Protein AF-A0A7A6QWT7-F1 (afdb_monomer)

Nearest PDB structures (foldseek):
  3dkp-assembly1_A  TM=5.572E-01  e=3.566E-04  Homo sapiens
  3ice-assembly1_D  TM=3.962E-01  e=1.237E-02  Escherichia coli K-12
  1pjr-assembly1_A  TM=5.687E-01  e=1.396E-01  Geobacillus stearothermophilus
  6xav-assembly1_A  TM=4.242E-01  e=5.422E-02  Escherichia coli K-12
  1uaa-assembly1_B  TM=4.280E-01  e=6.102E-02  unclassified

Radius of gyration: 28.28 Å; Cα contacts (8 Å, |Δi|>4): 697; chains: 1; bounding box: 60×72×90 Å

pLDDT: mean 86.58, std 13.21, range [36.94, 98.69]

Foldseek 3Di:
DDDFPDFDDDVNQRAETEHEDAPVPCVPTNLVVSLCCQQPVCCVPPVVNQPNHNWYWGYNLFDIWIDHNPDDPLRTFFQFALQQPDPDGAGGNRSVVNCCNRCVPPVNVVCQSQQFWAFFQDDPDGDIGGDHNQLSNQLVLLLVLLLQQFPPRHVLQSAEEQEAVQLCVLSSVLSNLLCLCPDPSLVAFAEEEEEADPVVLVVSLVRNCRGCVSSVHNQRDEADALVSLLVVQPPDDHHHYYGYYLVRLFPDLDASDADSSYEYEYEALPPQQQQQDWDFDQDPVPRDTDTTGHSLNSVCSHHVRHRYYYYHNDDDVSSCVRNNYHSHYDHPVNCVVRSSDPDDDDDDDDDPPDDDVVVVVVLVVVLVVVVVVPDDPVVSVVVCVVVPPCPDDD

Sequence (394 aa):
TRIPDGILYINGLPLVVFEFKSAVREQEASIGDAWKQLCKRYRRDIPQLFIYNALCIISDGVNNRMGNLFAPYEYFYSWRKVTGNENREQDGIPSLHSMIQGLFHPVRLLDVIKNFICFPDKAKHEVKICCRYPQYYAARKLYYSIKQARKPFGSGKGGTYFGATGCGKSYTMQFLTRLLMKSVEFASPTIVLITDRTDLDDQLSAQMCNAKNYIGDDTIVPVTSREDLRNQLAGRNSGGVFLTTIHKFTEDTELLSERNNIICISDEAHRSQVNLDQKVIVDKESGKVRKTYGFAKYLHDSLPNATYVGFTGTPIDATLDVFGEVIDSYTMTESVQDEITVRIVYEGRAAKVILDSSKLEEVEKYYEECANAGTNEWQIDESKKATATMNAVL

Mean predicted aligned error: 9.88 Å

InterPro domains:
  IPR007409 Restriction endonuclease, type I, HsdR, N-terminal [PF04313] (2-72)
  IPR014001 Helicase superfamily 1/2, ATP-binding domain [PS51192] (150-333)
  IPR014001 Helicase superfamily 1/2, ATP-binding domain [SM00487] (127-343)
  IPR027417 P-loop containing nucleoside triphosphate hydrolase [G3DSA:3.40.50.300] (130-330)
  IPR027417 P-loop containing nucleoside triphosphate hydrolase [SSF52540] (86-362)
  IPR040980 SWI2/SNF2 ATPase [PF18766] (135-366)
  IPR051268 Type I restriction enzyme R subunit [PTHR30195] (2-391)

Solvent-accessible surface area (backbone atoms only — not comparable to full-atom values): 21437 Å² total; per-residue (Å²): 138,88,79,78,76,40,71,47,65,58,97,84,39,47,30,31,42,34,32,73,40,50,67,91,39,48,96,82,38,36,58,67,52,30,45,46,40,56,51,47,48,40,48,70,76,46,45,79,62,53,76,62,44,64,38,32,38,28,27,29,61,41,58,47,30,42,34,37,70,67,47,59,76,88,62,42,38,60,37,40,49,56,84,67,77,70,94,63,80,38,63,44,52,52,18,41,54,16,26,50,59,14,56,59,29,69,73,49,36,55,42,41,64,71,59,35,53,41,52,55,73,72,66,99,59,82,60,67,47,68,66,53,58,67,41,52,44,38,26,53,47,38,53,53,38,34,65,59,12,32,37,91,85,26,86,18,36,17,19,20,38,36,39,26,83,81,74,48,64,70,57,26,51,50,41,31,48,23,55,44,43,68,28,77,93,47,62,24,31,23,35,39,41,34,22,75,44,72,73,58,38,53,53,51,41,54,53,53,54,31,26,29,77,61,41,63,49,87,51,45,45,74,47,90,40,50,66,49,47,35,59,68,46,52,94,54,91,56,42,43,37,38,32,37,51,51,75,51,47,73,83,60,56,64,75,53,44,77,55,42,58,30,38,39,39,30,45,56,40,59,60,84,41,54,49,71,61,72,44,73,48,68,41,85,86,77,72,47,75,44,79,42,66,8,47,52,52,28,51,43,53,16,31,68,27,26,23,25,30,26,30,18,69,57,84,45,71,59,34,34,74,62,11,22,60,78,69,36,77,43,48,61,68,56,34,38,75,64,64,66,40,83,84,83,81,86,80,85,78,80,79,81,86,71,82,59,64,69,60,50,52,53,54,52,50,52,52,51,53,42,44,76,73,67,51,54,71,68,62,54,50,50,50,51,56,68,66,66,56,86,82,70,90,128

Secondary structure (DSSP, 8-state):
----SEEEEETTEEEEEEEE--GGGTTTS-HHHHHHIIIIIIHHH-GGGGSS--EEEEE-SSSEEEE-TTS-GGG-B----SSS--SS---SHHHHHHHHHTTTSHHHHHHHHHHSEE--SS-SS---EE--HHHHHHHHHHHHHHHHH-TTTS-SEEEEEEE-TTS-HHHHHHHHHHHHHT-GGGTS-EEEEEES-HHHHHHHHHHHHTTHHHHT-S-EEE--SHHHHHHHHTT--S--EEEEEGGGGSS--------SSEEEEESSTTSSTT--S-EEEE-TTT--EEEE--HHHHHHHHSTT-EEEEEESS--HHHHHHH-SEEEEE-HHHHHHTTSSPPP------------HHHHHHHHHHHHHHHHTT--HHHHHHHHHHHSS-----

Organism: Escherichia coli (NCBI:txid562)

Structure (mmCIF, N/CA/C/O backbone):
data_AF-A0A7A6QWT7-F1
#
_entry.id   AF-A0A7A6QWT7-F1
#
loop_
_atom_site.group_PDB
_atom_site.id
_atom_site.type_symbol
_atom_site.label_atom_id
_atom_site.label_alt_id
_atom_site.label_comp_id
_atom_site.label_asym_id
_atom_site.label_entity_id
_atom_site.label_seq_id
_atom_site.pdbx_PDB_ins_code
_atom_site.Cartn_x
_atom_site.Cartn_y
_atom_site.Cartn_z
_atom_site.occupancy
_atom_site.B_iso_or_equiv
_atom_site.auth_seq_id
_atom_site.auth_comp_id
_atom_site.auth_asym_id
_atom_site.auth_atom_id
_atom_site.pdbx_PDB_model_num
ATOM 1 N N . THR A 1 1 ? 14.688 1.911 -37.224 1.00 75.56 1 THR A N 1
ATOM 2 C CA . THR A 1 1 ? 13.931 1.018 -36.319 1.00 75.56 1 THR A CA 1
ATOM 3 C C . THR A 1 1 ? 14.384 1.251 -34.889 1.00 75.56 1 THR A C 1
ATOM 5 O O . THR A 1 1 ? 15.570 1.485 -34.697 1.00 75.56 1 THR A O 1
ATOM 8 N N . ARG A 1 2 ? 13.472 1.274 -33.906 1.00 89.25 2 ARG A N 1
ATOM 9 C CA . ARG A 1 2 ? 13.824 1.315 -32.471 1.00 89.25 2 ARG A CA 1
ATOM 10 C C . ARG A 1 2 ? 13.907 -0.110 -31.938 1.00 89.25 2 ARG A C 1
ATOM 12 O O . ARG A 1 2 ? 13.064 -0.922 -32.300 1.00 89.25 2 ARG A O 1
ATOM 19 N N . ILE A 1 3 ? 14.901 -0.390 -31.105 1.00 91.44 3 ILE A N 1
ATOM 20 C CA . ILE A 1 3 ? 15.143 -1.714 -30.530 1.00 91.44 3 ILE A CA 1
ATOM 21 C C . ILE A 1 3 ? 15.322 -1.505 -29.021 1.00 91.44 3 ILE A C 1
ATOM 23 O O . ILE A 1 3 ? 16.268 -0.814 -28.651 1.00 91.44 3 ILE A O 1
ATOM 27 N N . PRO A 1 4 ? 14.401 -1.997 -28.175 1.00 94.06 4 PRO A N 1
ATOM 28 C CA . PRO A 1 4 ? 14.586 -2.015 -26.725 1.00 94.06 4 PRO A CA 1
ATOM 29 C C . PRO A 1 4 ? 15.715 -2.964 -26.322 1.00 94.06 4 PRO A C 1
ATOM 31 O O . PRO A 1 4 ? 15.916 -3.984 -26.982 1.00 94.06 4 PRO A O 1
ATOM 34 N N . ASP A 1 5 ? 16.392 -2.674 -25.212 1.00 95.62 5 ASP A N 1
ATOM 35 C CA . ASP A 1 5 ? 17.542 -3.473 -24.775 1.00 95.62 5 ASP A CA 1
ATOM 36 C C . ASP A 1 5 ? 17.140 -4.843 -24.204 1.00 95.62 5 ASP A C 1
ATOM 38 O O . ASP A 1 5 ? 17.846 -5.833 -24.387 1.00 95.62 5 ASP A O 1
ATOM 42 N N . GLY A 1 6 ? 15.992 -4.924 -23.524 1.00 97.00 6 GLY A N 1
ATOM 43 C CA . GLY A 1 6 ? 15.475 -6.180 -22.987 1.00 97.00 6 GLY A CA 1
ATOM 44 C C . GLY A 1 6 ? 13.957 -6.190 -22.864 1.00 97.00 6 GLY A C 1
ATOM 45 O O . GLY A 1 6 ? 13.333 -5.174 -22.560 1.00 97.00 6 GLY A O 1
ATOM 46 N N . ILE A 1 7 ? 13.346 -7.353 -23.089 1.00 97.94 7 ILE A N 1
ATOM 47 C CA . ILE A 1 7 ? 11.902 -7.557 -22.932 1.00 97.94 7 ILE A CA 1
ATOM 48 C C . ILE A 1 7 ? 11.675 -8.893 -22.230 1.00 97.94 7 ILE A C 1
ATOM 50 O O . ILE A 1 7 ? 12.158 -9.929 -22.686 1.00 97.94 7 ILE A O 1
ATOM 54 N N . LEU A 1 8 ? 10.913 -8.878 -21.137 1.00 97.94 8 LEU A N 1
ATOM 55 C CA . LEU A 1 8 ? 10.443 -10.092 -20.479 1.00 97.94 8 LEU A CA 1
ATOM 56 C C . LEU A 1 8 ? 9.030 -10.419 -20.951 1.00 97.94 8 LEU A C 1
ATOM 58 O O . LEU A 1 8 ? 8.083 -9.663 -20.708 1.00 97.94 8 LEU A O 1
ATOM 62 N N . TYR A 1 9 ? 8.906 -11.583 -21.582 1.00 97.81 9 TYR A N 1
ATOM 63 C CA . TYR A 1 9 ? 7.631 -12.137 -22.004 1.00 97.81 9 TYR A CA 1
ATOM 64 C C . TYR A 1 9 ? 7.081 -13.091 -20.949 1.00 97.81 9 TYR A C 1
ATOM 66 O O . TYR A 1 9 ? 7.779 -13.992 -20.490 1.00 97.81 9 TYR A O 1
ATOM 74 N N . ILE A 1 10 ? 5.806 -12.927 -20.606 1.00 97.38 10 ILE A N 1
ATOM 75 C CA . ILE A 1 10 ? 5.066 -13.870 -19.763 1.00 97.38 10 ILE A CA 1
ATOM 76 C C . ILE A 1 10 ? 3.870 -14.339 -20.582 1.00 97.38 10 ILE A C 1
ATOM 78 O O . ILE A 1 10 ? 3.029 -13.532 -20.972 1.00 97.38 10 ILE A O 1
ATOM 82 N N . ASN A 1 11 ? 3.828 -15.637 -20.894 1.00 95.94 11 ASN A N 1
ATOM 83 C CA . ASN A 1 11 ? 2.820 -16.245 -21.773 1.00 95.94 11 ASN A CA 1
ATOM 84 C C . ASN A 1 11 ? 2.679 -15.523 -23.131 1.00 95.94 11 ASN A C 1
ATOM 86 O O . ASN A 1 11 ? 1.576 -15.341 -23.636 1.00 95.94 11 ASN A O 1
ATOM 90 N N . GLY A 1 12 ? 3.799 -15.068 -23.703 1.00 95.94 12 GLY A N 1
ATOM 91 C CA . GLY A 1 12 ? 3.829 -14.357 -24.988 1.00 95.94 12 GLY A CA 1
ATOM 92 C C . GLY A 1 12 ? 3.489 -12.863 -24.922 1.00 95.94 12 GLY A C 1
ATOM 93 O O . GLY A 1 12 ? 3.606 -12.179 -25.935 1.00 95.94 12 GLY A O 1
ATOM 94 N N . LEU A 1 13 ? 3.136 -12.320 -23.750 1.00 97.31 13 LEU A N 1
ATOM 95 C CA . LEU A 1 13 ? 2.865 -10.890 -23.569 1.00 97.31 13 LEU A CA 1
ATOM 96 C C . LEU A 1 13 ? 4.133 -10.136 -23.124 1.00 97.31 13 LEU A C 1
ATOM 98 O O . LEU A 1 13 ? 4.769 -10.581 -22.165 1.00 97.31 13 LEU A O 1
ATOM 102 N N . PRO A 1 14 ? 4.500 -8.998 -23.750 1.00 97.31 14 PRO A N 1
ATOM 103 C CA . PRO A 1 14 ? 5.669 -8.198 -23.369 1.00 97.31 14 PRO A CA 1
ATOM 104 C C . PRO A 1 14 ? 5.384 -7.370 -22.103 1.00 97.31 14 PRO A C 1
ATOM 106 O O . PRO A 1 14 ? 5.091 -6.175 -22.163 1.00 97.31 14 PRO A O 1
ATOM 109 N N . LEU A 1 15 ? 5.419 -8.013 -20.933 1.00 98.00 15 LEU A N 1
ATOM 110 C CA . LEU A 1 15 ? 4.983 -7.387 -19.680 1.00 98.00 15 LEU A CA 1
ATOM 111 C C . LEU A 1 15 ? 6.040 -6.469 -19.059 1.00 98.00 15 LEU A C 1
ATOM 113 O O . LEU A 1 15 ? 5.669 -5.512 -18.379 1.00 98.00 15 LEU A O 1
ATOM 117 N N . VAL A 1 16 ? 7.333 -6.708 -19.285 1.00 98.31 16 VAL A N 1
ATOM 118 C CA . VAL A 1 16 ? 8.395 -5.845 -18.740 1.00 98.31 16 VAL A CA 1
ATOM 119 C C . VAL A 1 16 ? 9.362 -5.442 -19.837 1.00 98.31 16 VAL A C 1
ATOM 121 O O . VAL A 1 16 ? 9.834 -6.294 -20.585 1.00 98.31 16 VAL A O 1
ATOM 124 N N . VAL A 1 17 ? 9.657 -4.146 -19.920 1.00 98.19 17 VAL A N 1
ATOM 125 C CA . VAL A 1 17 ? 10.637 -3.594 -20.863 1.00 98.19 17 VAL A CA 1
ATOM 126 C C . VAL A 1 17 ? 11.784 -2.981 -20.069 1.00 98.19 17 VAL A C 1
ATOM 128 O O . VAL A 1 17 ? 11.557 -2.220 -19.126 1.00 98.19 17 VAL A O 1
ATOM 131 N N . PHE A 1 18 ? 13.003 -3.336 -20.457 1.00 97.75 18 PHE A N 1
ATOM 132 C CA . PHE A 1 18 ? 14.247 -2.886 -19.855 1.00 97.75 18 PHE A CA 1
ATOM 133 C C . PHE A 1 18 ? 14.954 -1.926 -20.801 1.00 97.75 18 PHE A C 1
ATOM 135 O O . PHE A 1 18 ? 15.010 -2.159 -22.010 1.00 97.75 18 PHE A O 1
ATOM 142 N N . GLU A 1 19 ? 15.526 -0.880 -20.226 1.00 97.06 19 GLU A N 1
ATOM 143 C CA . GLU A 1 19 ? 16.457 0.004 -20.909 1.00 97.06 19 GLU A CA 1
ATOM 144 C C . GLU A 1 19 ? 17.711 0.150 -20.053 1.00 97.06 19 GLU A C 1
ATOM 146 O O . GLU A 1 19 ? 17.645 0.543 -18.882 1.00 97.06 19 GLU A O 1
ATOM 151 N N . PHE A 1 20 ? 18.851 -0.174 -20.655 1.00 94.88 20 PHE A N 1
ATOM 152 C CA . PHE A 1 20 ? 20.139 -0.225 -19.996 1.00 94.88 20 PHE A CA 1
ATOM 153 C C . PHE A 1 20 ? 21.033 0.937 -20.422 1.00 94.88 20 PHE A C 1
ATOM 155 O O . PHE A 1 20 ? 20.981 1.454 -21.545 1.00 94.88 20 PHE A O 1
ATOM 162 N N . LYS A 1 21 ? 21.874 1.380 -19.494 1.00 93.81 21 LYS A N 1
ATOM 163 C CA . LYS A 1 21 ? 22.899 2.397 -19.715 1.00 93.81 21 LYS A CA 1
ATOM 164 C C . LYS A 1 21 ? 24.232 1.913 -19.166 1.00 93.81 21 LYS A C 1
ATOM 166 O O . LYS A 1 21 ? 24.338 0.875 -18.525 1.00 93.81 21 LYS A O 1
ATOM 171 N N . SER A 1 22 ? 25.280 2.646 -19.504 1.00 87.38 22 SER A N 1
ATOM 172 C CA . SER A 1 22 ? 26.647 2.301 -19.138 1.00 87.38 22 SER A CA 1
ATOM 173 C C . SER A 1 22 ? 27.029 3.031 -17.854 1.00 87.38 22 SER A C 1
ATOM 175 O O . SER A 1 22 ? 27.167 4.250 -17.904 1.00 87.38 22 SER A O 1
ATOM 177 N N . ALA A 1 23 ? 27.314 2.308 -16.764 1.00 79.56 23 ALA A N 1
ATOM 178 C CA . ALA A 1 23 ? 27.786 2.898 -15.500 1.00 79.56 23 ALA A CA 1
ATOM 179 C C . ALA A 1 23 ? 29.011 3.823 -15.659 1.00 79.56 23 ALA A C 1
ATOM 181 O O . ALA A 1 23 ? 29.167 4.782 -14.917 1.00 79.56 23 ALA A O 1
ATOM 182 N N . VAL A 1 24 ? 29.882 3.564 -16.642 1.00 80.06 24 VAL A N 1
ATOM 183 C CA . VAL A 1 24 ? 31.104 4.361 -16.882 1.00 80.06 24 VAL A CA 1
ATOM 184 C C . VAL A 1 24 ? 30.896 5.610 -17.751 1.00 80.06 24 VAL A C 1
ATOM 186 O O . VAL A 1 24 ? 31.834 6.375 -17.943 1.00 80.06 24 VAL A O 1
ATOM 189 N N . ARG A 1 25 ? 29.693 5.827 -18.300 1.00 74.94 25 ARG A N 1
ATOM 190 C CA . ARG A 1 25 ? 29.376 6.956 -19.202 1.00 74.94 25 ARG A CA 1
ATOM 191 C C . ARG A 1 25 ? 28.183 7.767 -18.697 1.00 74.94 25 ARG A C 1
ATOM 193 O O . ARG A 1 25 ? 27.345 8.202 -19.479 1.00 74.94 25 ARG A O 1
ATOM 200 N N . GLU A 1 26 ? 28.096 7.963 -17.386 1.00 67.25 26 GLU A N 1
ATOM 201 C CA . GLU A 1 26 ? 26.952 8.623 -16.742 1.00 67.25 26 GLU A CA 1
ATOM 202 C C . GLU A 1 26 ? 26.695 10.044 -17.278 1.00 67.25 26 GLU A C 1
ATOM 204 O O . GLU A 1 26 ? 25.545 10.423 -17.489 1.00 67.25 26 GLU A O 1
ATOM 209 N N . GLN A 1 27 ? 27.756 10.797 -17.593 1.00 64.69 27 GLN A N 1
ATOM 210 C CA . GLN A 1 27 ? 27.655 12.149 -18.164 1.00 64.69 27 GLN A CA 1
ATOM 211 C C . GLN A 1 27 ? 27.054 12.174 -19.582 1.00 64.69 27 GLN A C 1
ATOM 213 O O . GLN A 1 27 ? 26.518 13.197 -20.002 1.00 64.69 27 GLN A O 1
ATOM 218 N N . GLU A 1 28 ? 27.126 11.062 -20.316 1.00 68.75 28 GLU A N 1
ATOM 219 C CA . GLU A 1 28 ? 26.642 10.944 -21.698 1.00 68.75 28 GLU A CA 1
ATOM 220 C C . GLU A 1 28 ? 25.314 10.174 -21.796 1.00 68.75 28 GLU A C 1
ATOM 222 O O . GLU A 1 28 ? 24.561 10.343 -22.757 1.00 68.75 28 GLU A O 1
ATOM 227 N N . ALA A 1 29 ? 25.038 9.289 -20.833 1.00 75.19 29 ALA A N 1
ATOM 228 C CA . ALA A 1 29 ? 23.947 8.324 -20.883 1.00 75.19 29 ALA A CA 1
ATOM 229 C C . ALA A 1 29 ? 23.458 7.968 -19.470 1.00 75.19 29 ALA A C 1
ATOM 231 O O . ALA A 1 29 ? 23.763 6.900 -18.940 1.00 75.19 29 ALA A O 1
ATOM 232 N N . SER A 1 30 ? 22.667 8.857 -18.872 1.00 87.44 30 SER A N 1
ATOM 233 C CA . SER A 1 30 ? 22.122 8.673 -17.523 1.00 87.44 30 SER A CA 1
ATOM 234 C C . SER A 1 30 ? 20.913 7.724 -17.499 1.00 87.44 30 SER A C 1
ATOM 236 O O . SER A 1 30 ? 20.221 7.532 -18.507 1.00 87.44 30 SER A O 1
ATOM 238 N N . ILE A 1 31 ? 20.557 7.200 -16.321 1.00 90.81 31 ILE A N 1
ATOM 239 C CA . ILE A 1 31 ? 19.273 6.498 -16.116 1.00 90.81 31 ILE A CA 1
ATOM 240 C C . ILE A 1 31 ? 18.050 7.385 -16.435 1.00 90.81 31 ILE A C 1
ATOM 242 O O . ILE A 1 31 ? 17.007 6.884 -16.858 1.00 90.81 31 ILE A O 1
ATOM 246 N N . GLY A 1 32 ? 18.179 8.713 -16.337 1.00 92.94 32 GLY A N 1
ATOM 247 C CA . GLY A 1 32 ? 17.156 9.654 -16.797 1.00 92.94 32 GLY A CA 1
ATOM 248 C C . GLY A 1 32 ? 16.968 9.623 -18.318 1.00 92.94 32 GLY A C 1
ATOM 249 O O . GLY A 1 32 ? 15.848 9.761 -18.817 1.00 92.94 32 GLY A O 1
ATOM 250 N N . ASP A 1 33 ? 18.032 9.376 -19.082 1.00 93.69 33 ASP A N 1
ATOM 251 C CA . ASP A 1 33 ? 17.942 9.201 -20.533 1.00 93.69 33 ASP A CA 1
ATOM 252 C C . ASP A 1 33 ? 17.316 7.859 -20.912 1.00 93.69 33 ASP A C 1
ATOM 254 O O . ASP A 1 33 ? 16.552 7.810 -21.883 1.00 93.69 33 ASP A O 1
ATOM 258 N N . ALA A 1 34 ? 17.544 6.815 -20.106 1.00 95.62 34 ALA A N 1
ATOM 259 C CA . ALA A 1 34 ? 16.823 5.546 -20.213 1.00 95.62 34 ALA A CA 1
ATOM 260 C C . ALA A 1 34 ? 15.309 5.746 -20.021 1.00 95.62 34 ALA A C 1
ATOM 262 O O . ALA A 1 34 ? 14.505 5.296 -20.840 1.00 95.62 34 ALA A O 1
ATOM 263 N N . TRP A 1 35 ? 14.905 6.526 -19.012 1.00 97.31 35 TRP A N 1
ATOM 264 C CA . TRP A 1 35 ? 13.498 6.887 -18.814 1.00 97.31 35 TRP A CA 1
ATOM 265 C C . TRP A 1 35 ? 12.929 7.669 -20.006 1.00 97.31 35 TRP A C 1
ATOM 267 O O . TRP A 1 35 ? 11.848 7.345 -20.501 1.00 97.31 35 TRP A O 1
ATOM 277 N N . LYS A 1 36 ? 13.665 8.653 -20.549 1.00 96.75 36 LYS A N 1
ATOM 278 C CA . LYS A 1 36 ? 13.244 9.370 -21.771 1.00 96.75 36 LYS A CA 1
ATOM 279 C C . LYS A 1 36 ? 13.117 8.419 -22.971 1.00 96.75 36 LYS A C 1
ATOM 281 O O . LYS A 1 36 ? 12.278 8.659 -23.842 1.00 96.75 36 LYS A O 1
ATOM 286 N N . GLN A 1 37 ? 13.940 7.371 -23.066 1.00 95.56 37 GLN A N 1
ATOM 287 C CA . GLN A 1 37 ? 13.797 6.344 -24.105 1.00 95.56 37 GLN A CA 1
ATOM 288 C C . GLN A 1 37 ? 12.500 5.576 -23.946 1.00 95.56 37 GLN A C 1
ATOM 290 O O . GLN A 1 37 ? 11.687 5.622 -24.864 1.00 95.56 37 GLN A O 1
ATOM 295 N N . LEU A 1 38 ? 12.271 4.964 -22.786 1.00 96.25 38 LEU A N 1
ATOM 296 C CA . LEU A 1 38 ? 11.073 4.169 -22.528 1.00 96.25 38 LEU A CA 1
ATOM 297 C C . LEU A 1 38 ? 9.795 5.016 -22.631 1.00 96.25 38 LEU A C 1
ATOM 299 O O . LEU A 1 38 ? 8.941 4.775 -23.485 1.00 96.25 38 LEU A O 1
ATOM 303 N N . CYS A 1 39 ? 9.689 6.051 -21.798 1.00 95.81 39 CYS A N 1
ATOM 304 C CA . CYS A 1 39 ? 8.430 6.748 -21.534 1.00 95.81 39 CYS A CA 1
ATOM 305 C C . CYS A 1 39 ? 8.083 7.834 -22.560 1.00 95.81 39 CYS A C 1
ATOM 307 O O . CYS A 1 39 ? 6.933 8.268 -22.622 1.00 95.81 39 CYS A O 1
ATOM 309 N N . LYS A 1 40 ? 9.046 8.264 -23.393 1.00 95.19 40 LYS A N 1
ATOM 310 C CA . LYS A 1 40 ? 8.805 9.247 -24.468 1.00 95.19 40 LYS A CA 1
ATOM 311 C C . LYS A 1 40 ? 9.076 8.677 -25.857 1.00 95.19 40 LYS A C 1
ATOM 313 O O . LYS A 1 40 ? 8.178 8.666 -26.694 1.00 95.19 40 LYS A O 1
ATOM 318 N N . ARG A 1 41 ? 10.302 8.215 -26.131 1.00 96.12 41 ARG A N 1
ATOM 319 C CA . ARG A 1 41 ? 10.709 7.828 -27.497 1.00 96.12 41 ARG A CA 1
ATOM 320 C C . ARG A 1 41 ? 10.061 6.525 -27.951 1.00 96.12 41 ARG A C 1
ATOM 322 O O . ARG A 1 41 ? 9.425 6.515 -28.995 1.00 96.12 41 ARG A O 1
ATOM 329 N N . TYR A 1 42 ? 10.183 5.446 -27.185 1.00 96.69 42 TYR A N 1
ATOM 330 C CA . TYR A 1 42 ? 9.607 4.149 -27.544 1.00 96.69 42 TYR A CA 1
ATOM 331 C C . TYR A 1 42 ? 8.091 4.179 -27.474 1.00 96.69 42 TYR A C 1
ATOM 333 O O . TYR A 1 42 ? 7.438 3.655 -28.367 1.00 96.69 42 TYR A O 1
ATOM 341 N N . ARG A 1 43 ? 7.528 4.869 -26.481 1.00 94.75 43 ARG A N 1
ATOM 342 C CA . ARG A 1 43 ? 6.089 5.118 -26.431 1.00 94.75 43 ARG A CA 1
ATOM 343 C C . ARG A 1 43 ? 5.546 5.735 -27.727 1.00 94.75 43 ARG A C 1
ATOM 345 O O . ARG A 1 43 ? 4.489 5.327 -28.190 1.00 94.75 43 ARG A O 1
ATOM 352 N N . ARG A 1 44 ? 6.264 6.702 -28.307 1.00 95.50 44 ARG A N 1
ATOM 353 C CA . ARG A 1 44 ? 5.895 7.355 -29.573 1.00 95.50 44 ARG A CA 1
ATOM 354 C C . ARG A 1 44 ? 6.189 6.480 -30.795 1.00 95.50 44 ARG A C 1
ATOM 356 O O . ARG A 1 44 ? 5.366 6.403 -31.697 1.00 95.50 44 ARG A O 1
ATOM 363 N N . ASP A 1 45 ? 7.367 5.862 -30.836 1.00 96.56 45 ASP A N 1
ATOM 364 C CA . ASP A 1 45 ? 7.904 5.218 -32.041 1.00 96.56 45 ASP A CA 1
ATOM 365 C C . ASP A 1 45 ? 7.455 3.745 -32.188 1.00 96.56 45 ASP A C 1
ATOM 367 O O . ASP A 1 45 ? 7.379 3.243 -33.305 1.00 96.56 45 ASP A O 1
ATOM 371 N N . ILE A 1 46 ? 7.174 3.045 -31.081 1.00 96.06 46 ILE A N 1
ATOM 372 C CA . ILE A 1 46 ? 6.753 1.629 -31.023 1.00 96.06 46 ILE A CA 1
ATOM 373 C C . ILE A 1 46 ? 5.623 1.395 -29.986 1.00 96.06 46 ILE A C 1
ATOM 375 O O . ILE A 1 46 ? 5.745 0.532 -29.114 1.00 96.06 46 ILE A O 1
ATOM 379 N N . PRO A 1 47 ? 4.487 2.120 -30.063 1.00 95.19 47 PRO A N 1
ATOM 380 C CA . PRO A 1 47 ? 3.421 2.070 -29.051 1.00 95.19 47 PRO A CA 1
ATOM 381 C C . PRO A 1 47 ? 2.823 0.672 -28.832 1.00 95.19 47 PRO A C 1
ATOM 383 O O . PRO A 1 47 ? 2.408 0.351 -27.721 1.00 95.19 47 PRO A O 1
ATOM 386 N N . GLN A 1 48 ? 2.815 -0.183 -29.862 1.00 95.12 48 GLN A N 1
ATOM 387 C CA . GLN A 1 48 ? 2.276 -1.547 -29.781 1.00 95.12 48 GLN A CA 1
ATOM 388 C C . GLN A 1 48 ? 2.987 -2.416 -28.733 1.00 95.12 48 GLN A C 1
ATOM 390 O O . GLN A 1 48 ? 2.350 -3.276 -28.128 1.00 95.12 48 GLN A O 1
ATOM 395 N N . LEU A 1 49 ? 4.273 -2.156 -28.462 1.00 95.88 49 LEU A N 1
ATOM 396 C CA . LEU A 1 49 ? 5.028 -2.854 -27.418 1.00 95.88 49 LEU A CA 1
ATOM 397 C C . LEU A 1 49 ? 4.405 -2.654 -26.028 1.00 95.88 49 LEU A C 1
ATOM 399 O O . LEU A 1 49 ? 4.516 -3.518 -25.162 1.00 95.88 49 LEU A O 1
ATOM 403 N N . PHE A 1 50 ? 3.738 -1.521 -25.811 1.00 96.44 50 PHE A N 1
ATOM 404 C CA . PHE A 1 50 ? 3.302 -1.096 -24.490 1.00 96.44 50 PHE A CA 1
ATOM 405 C C . PHE A 1 50 ? 1.836 -1.387 -24.166 1.00 96.44 50 PHE A C 1
ATOM 407 O O . PHE A 1 50 ? 1.404 -1.084 -23.055 1.00 96.44 50 PHE A O 1
ATOM 414 N N . ILE A 1 51 ? 1.089 -2.021 -25.076 1.00 94.94 51 ILE A N 1
ATOM 415 C CA . ILE A 1 51 ? -0.327 -2.369 -24.861 1.00 94.94 51 ILE A CA 1
ATOM 416 C C . ILE A 1 51 ? -0.496 -3.230 -23.600 1.00 94.94 51 ILE A C 1
ATOM 418 O O . ILE A 1 51 ? -1.368 -2.963 -22.779 1.00 94.94 51 ILE A O 1
ATOM 422 N N . TYR A 1 52 ? 0.378 -4.223 -23.418 1.00 95.81 52 TYR A N 1
ATOM 423 C CA . TYR A 1 52 ? 0.358 -5.131 -22.264 1.00 95.81 52 TYR A CA 1
ATOM 424 C C . TYR A 1 52 ? 1.417 -4.800 -21.212 1.00 95.81 52 TYR A C 1
ATOM 426 O O . TYR A 1 52 ? 1.555 -5.527 -20.232 1.00 95.81 52 TYR A O 1
ATOM 434 N N . ASN A 1 53 ? 2.191 -3.729 -21.399 1.00 97.56 53 ASN A N 1
ATOM 435 C CA . ASN A 1 53 ? 3.308 -3.434 -20.514 1.00 97.56 53 ASN A CA 1
ATOM 436 C C . ASN A 1 53 ? 2.818 -3.213 -19.076 1.00 97.56 53 ASN A C 1
ATOM 438 O O . ASN A 1 53 ? 1.992 -2.339 -18.802 1.00 97.56 53 ASN A O 1
ATOM 442 N N . ALA A 1 54 ? 3.369 -3.985 -18.151 1.00 97.81 54 ALA A N 1
ATOM 443 C CA . ALA A 1 54 ? 3.139 -3.848 -16.727 1.00 97.81 54 ALA A CA 1
ATOM 444 C C . ALA A 1 54 ? 4.168 -2.895 -16.107 1.00 97.81 54 ALA A C 1
ATOM 446 O O . ALA A 1 54 ? 3.786 -1.923 -15.455 1.00 97.81 54 ALA A O 1
ATOM 447 N N . LEU A 1 55 ? 5.458 -3.154 -16.348 1.00 98.12 55 LEU A N 1
ATOM 448 C CA . LEU A 1 55 ? 6.571 -2.482 -15.676 1.00 98.12 55 LEU A CA 1
ATOM 449 C C . LEU A 1 55 ? 7.640 -2.010 -16.667 1.00 98.12 55 LEU A C 1
ATOM 451 O O . LEU A 1 55 ? 7.892 -2.638 -17.698 1.00 98.12 55 LEU A O 1
ATOM 455 N N . CYS A 1 56 ? 8.303 -0.917 -16.313 1.00 98.19 56 CYS A N 1
ATOM 456 C CA . CYS A 1 56 ? 9.469 -0.386 -17.009 1.00 98.19 56 CYS A CA 1
ATOM 457 C C . CYS A 1 56 ? 10.659 -0.408 -16.052 1.00 98.19 56 CYS A C 1
ATOM 459 O O . CYS A 1 56 ? 10.546 0.103 -14.935 1.00 98.19 56 CYS A O 1
ATOM 461 N N . ILE A 1 57 ? 11.788 -0.963 -16.493 1.00 97.81 57 ILE A N 1
ATOM 462 C CA . ILE A 1 57 ? 13.030 -1.005 -15.716 1.00 97.81 57 ILE A CA 1
ATOM 463 C C . ILE A 1 57 ? 14.079 -0.143 -16.401 1.00 97.81 57 ILE A C 1
ATOM 465 O O . ILE A 1 57 ? 14.340 -0.304 -17.593 1.00 97.81 57 ILE A O 1
ATOM 469 N N . ILE A 1 58 ? 14.693 0.748 -15.630 1.00 97.06 58 ILE A N 1
ATOM 470 C CA . ILE A 1 58 ? 15.860 1.524 -16.044 1.00 97.06 58 ILE A CA 1
ATOM 471 C C . ILE A 1 58 ? 17.041 1.121 -15.171 1.00 97.06 58 ILE A C 1
ATOM 473 O O . ILE A 1 58 ? 16.910 1.018 -13.948 1.00 97.06 58 ILE A O 1
ATOM 477 N N . SER A 1 59 ? 18.182 0.853 -15.797 1.00 95.12 59 SER A N 1
ATOM 478 C CA . SER A 1 59 ? 19.367 0.403 -15.072 1.00 95.12 59 SER A CA 1
ATOM 479 C C . SER A 1 59 ? 20.654 0.815 -15.773 1.00 95.12 59 SER A C 1
ATOM 481 O O . SER A 1 59 ? 20.741 0.764 -16.995 1.00 95.12 59 SER A O 1
ATOM 483 N N . ASP A 1 60 ? 21.669 1.201 -15.007 1.00 92.62 60 ASP A N 1
ATOM 484 C CA . ASP A 1 60 ? 23.058 1.304 -15.478 1.00 92.62 60 ASP A CA 1
ATOM 485 C C . ASP A 1 60 ? 23.979 0.240 -14.843 1.00 92.62 60 ASP A C 1
ATOM 487 O O . ASP A 1 60 ? 25.191 0.250 -15.049 1.00 92.62 60 ASP A O 1
ATOM 491 N N . GLY A 1 61 ? 23.396 -0.686 -14.073 1.00 88.25 61 GLY A N 1
ATOM 492 C CA . GLY A 1 61 ? 24.073 -1.679 -13.237 1.00 88.25 61 GLY A CA 1
ATOM 493 C C . GLY A 1 61 ? 24.202 -1.265 -11.766 1.00 88.25 61 GLY A C 1
ATOM 494 O O . GLY A 1 61 ? 24.051 -2.109 -10.882 1.00 88.25 61 GLY A O 1
ATOM 495 N N . VAL A 1 62 ? 24.406 0.022 -11.481 1.00 88.06 62 VAL A N 1
ATOM 496 C CA . VAL A 1 62 ? 24.553 0.564 -10.118 1.00 88.06 62 VAL A CA 1
ATOM 497 C C . VAL A 1 62 ? 23.228 1.145 -9.630 1.00 88.06 62 VAL A C 1
ATOM 499 O O . VAL A 1 62 ? 22.756 0.809 -8.547 1.00 88.06 62 VAL A O 1
ATOM 502 N N . ASN A 1 63 ? 22.588 1.961 -10.456 1.00 89.94 63 ASN A N 1
ATOM 503 C CA . ASN A 1 63 ? 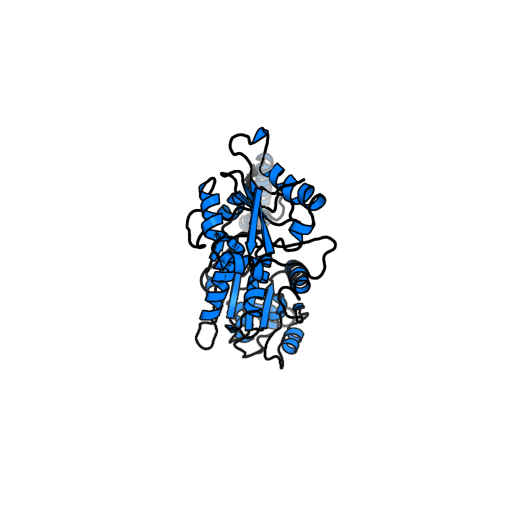21.302 2.578 -10.209 1.00 89.94 63 ASN A CA 1
ATOM 504 C C . ASN A 1 63 ? 20.220 1.783 -10.936 1.00 89.94 63 ASN A C 1
ATOM 506 O O . ASN A 1 63 ? 20.198 1.726 -12.164 1.00 89.94 63 ASN A O 1
ATOM 510 N N . ASN A 1 64 ? 19.309 1.167 -10.183 1.00 92.94 64 ASN A N 1
ATOM 511 C CA . ASN A 1 64 ? 18.317 0.240 -10.723 1.00 92.94 64 ASN A CA 1
ATOM 512 C C . ASN A 1 64 ? 16.932 0.651 -10.244 1.00 92.94 64 ASN A C 1
ATOM 514 O O . ASN A 1 64 ? 16.605 0.460 -9.074 1.00 92.94 64 ASN A O 1
ATOM 518 N N . ARG A 1 65 ? 16.105 1.200 -11.138 1.00 95.06 65 ARG A N 1
ATOM 519 C CA . ARG A 1 65 ? 14.778 1.708 -10.775 1.00 95.06 65 ARG A CA 1
ATOM 520 C C . ARG A 1 65 ? 13.681 1.048 -11.607 1.00 9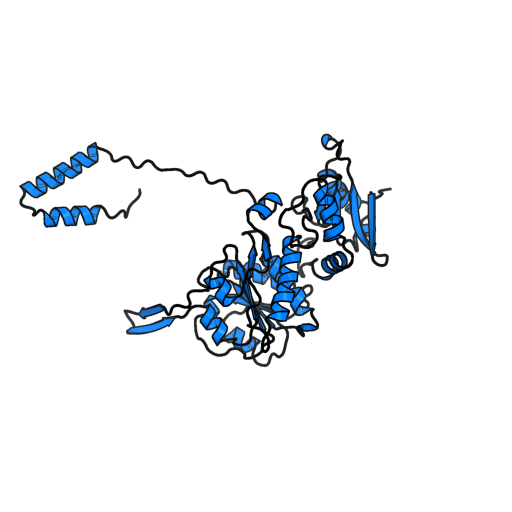5.06 65 ARG A C 1
ATOM 522 O O . ARG A 1 65 ? 13.824 0.821 -12.807 1.00 95.06 65 ARG A O 1
ATOM 529 N N . MET A 1 66 ? 12.566 0.765 -10.948 1.00 95.75 66 MET A N 1
ATOM 530 C CA . MET A 1 66 ? 11.325 0.277 -11.532 1.00 95.75 66 MET A CA 1
ATOM 531 C C . MET A 1 66 ? 10.286 1.392 -11.495 1.00 95.75 66 MET A C 1
ATOM 533 O O . MET A 1 66 ? 10.099 2.057 -10.478 1.00 95.75 66 MET A O 1
ATOM 537 N N . GLY A 1 67 ? 9.546 1.527 -12.583 1.00 96.69 67 GLY A N 1
ATOM 538 C CA . GLY A 1 67 ? 8.343 2.337 -12.633 1.00 96.69 67 GLY A CA 1
ATOM 539 C C . GLY A 1 67 ? 7.378 1.786 -13.664 1.00 96.69 67 GLY A C 1
ATOM 540 O O . GLY A 1 67 ? 7.377 0.594 -13.989 1.00 96.69 67 GLY A O 1
ATOM 541 N N . ASN A 1 68 ? 6.550 2.668 -14.204 1.00 96.38 68 ASN A N 1
ATOM 542 C CA . ASN A 1 68 ? 5.654 2.326 -15.292 1.00 96.38 68 ASN A CA 1
ATOM 543 C C . ASN A 1 68 ? 5.655 3.404 -16.374 1.00 96.38 68 ASN A C 1
ATOM 545 O O . ASN A 1 68 ? 6.134 4.513 -16.156 1.00 96.38 68 ASN A O 1
ATOM 549 N N . LEU A 1 69 ? 5.111 3.068 -17.542 1.00 96.56 69 LEU A N 1
ATOM 550 C CA . LEU A 1 69 ? 5.168 3.913 -18.734 1.00 96.56 69 LEU A CA 1
ATOM 551 C C . LEU A 1 69 ? 4.615 5.336 -18.556 1.00 96.56 69 LEU A C 1
ATOM 553 O O . LEU A 1 69 ? 5.060 6.256 -19.241 1.00 96.56 69 LEU A O 1
ATOM 557 N N . PHE A 1 70 ? 3.622 5.511 -17.684 1.00 95.69 70 PHE A N 1
ATOM 558 C CA . PHE A 1 70 ? 2.943 6.791 -17.482 1.00 95.69 70 PHE A CA 1
ATOM 559 C C . PHE A 1 70 ? 3.522 7.583 -16.307 1.00 95.69 70 PHE A C 1
ATOM 561 O O . PHE A 1 70 ? 3.190 8.753 -16.133 1.00 95.69 70 PHE A O 1
ATOM 568 N N . ALA A 1 71 ? 4.393 6.961 -15.510 1.00 95.38 71 ALA A N 1
ATOM 569 C CA . ALA A 1 71 ? 4.975 7.583 -14.339 1.00 95.38 71 ALA A CA 1
ATOM 570 C C . ALA A 1 71 ? 6.075 8.594 -14.728 1.00 95.38 71 ALA A C 1
ATOM 572 O O . ALA A 1 71 ? 6.963 8.277 -15.536 1.00 95.38 71 ALA A O 1
ATOM 573 N N . PRO A 1 72 ? 6.062 9.798 -14.128 1.00 95.38 72 PRO A N 1
ATOM 574 C CA . PRO A 1 72 ? 7.210 10.697 -14.136 1.00 95.38 72 PRO A CA 1
ATOM 575 C C . PRO A 1 72 ? 8.465 10.023 -13.568 1.00 95.38 72 PRO A C 1
ATOM 577 O O . PRO A 1 72 ? 8.379 9.028 -12.845 1.00 95.38 72 PRO A O 1
ATOM 580 N N . TYR A 1 73 ? 9.637 10.568 -13.895 1.00 95.06 73 TYR A N 1
ATOM 581 C CA . TYR A 1 73 ? 10.923 9.994 -13.494 1.00 95.06 73 TYR A CA 1
ATOM 582 C C . TYR A 1 73 ? 11.078 9.902 -11.968 1.00 95.06 73 TYR A C 1
ATOM 584 O O . TYR A 1 73 ? 11.624 8.925 -11.464 1.00 95.06 73 TYR A O 1
ATOM 592 N N . GLU A 1 74 ? 10.524 10.861 -11.224 1.00 93.31 74 GLU A N 1
ATOM 593 C CA . GLU A 1 74 ? 10.595 10.916 -9.757 1.00 93.31 74 GLU A CA 1
ATOM 594 C C . GLU A 1 74 ? 9.826 9.767 -9.081 1.00 93.31 74 GLU A C 1
ATOM 596 O O . GLU A 1 74 ? 10.011 9.500 -7.896 1.00 93.31 74 GLU A O 1
ATOM 601 N N . TYR A 1 75 ? 8.972 9.066 -9.836 1.00 94.06 75 TYR A N 1
ATOM 602 C CA . TYR A 1 75 ? 8.203 7.911 -9.373 1.00 94.06 75 TYR A CA 1
ATOM 603 C C . TYR A 1 75 ? 8.789 6.565 -9.827 1.00 94.06 75 TYR A C 1
ATOM 605 O O . TYR A 1 75 ? 8.122 5.532 -9.724 1.00 94.06 75 TYR A O 1
ATOM 613 N N . PHE A 1 76 ? 10.026 6.560 -10.329 1.00 95.81 76 PHE A N 1
ATOM 614 C CA . PHE A 1 76 ? 10.803 5.343 -10.541 1.00 95.81 76 PHE A CA 1
ATOM 615 C C . PHE A 1 76 ? 11.639 5.061 -9.288 1.00 95.81 76 PHE A C 1
ATOM 617 O O . PHE A 1 76 ? 12.517 5.847 -8.936 1.00 95.81 76 PHE A O 1
ATOM 624 N N . TYR A 1 77 ? 11.389 3.922 -8.641 1.00 93.44 77 TYR A N 1
ATOM 625 C CA . TYR A 1 77 ? 11.987 3.554 -7.352 1.00 93.44 77 TYR A CA 1
ATOM 626 C C . TYR A 1 77 ? 12.769 2.247 -7.437 1.00 93.44 77 TYR A C 1
ATOM 628 O O . TYR A 1 77 ? 12.445 1.359 -8.228 1.00 93.44 77 TYR A O 1
ATOM 636 N N . SER A 1 78 ? 13.777 2.099 -6.585 1.00 92.56 78 SER A N 1
ATOM 637 C CA . SER A 1 78 ? 14.527 0.851 -6.445 1.00 92.56 78 SER A CA 1
ATOM 638 C C . SER A 1 78 ? 13.713 -0.218 -5.707 1.00 92.56 78 SER A C 1
ATOM 640 O O . SER A 1 78 ? 12.885 0.081 -4.846 1.00 92.56 78 SER A O 1
ATOM 642 N N . TRP A 1 79 ? 13.968 -1.493 -6.013 1.00 93.94 79 TRP A N 1
ATOM 643 C CA . TRP A 1 79 ? 13.428 -2.625 -5.255 1.00 93.94 79 TRP A CA 1
ATOM 644 C C . TRP A 1 79 ? 14.520 -3.200 -4.345 1.00 93.94 79 TRP A C 1
ATOM 646 O O . TRP A 1 79 ? 15.393 -3.931 -4.811 1.00 93.94 79 TRP A O 1
ATOM 656 N N . ARG A 1 80 ? 14.495 -2.858 -3.049 1.00 90.94 80 ARG A N 1
ATOM 657 C CA . ARG A 1 80 ? 15.657 -3.041 -2.153 1.00 90.94 80 ARG A CA 1
ATOM 658 C C . ARG A 1 80 ? 15.632 -4.268 -1.237 1.00 90.94 80 ARG A C 1
ATOM 660 O O . ARG A 1 80 ? 16.617 -4.507 -0.545 1.00 90.94 80 ARG A O 1
ATOM 667 N N . LYS A 1 81 ? 14.547 -5.051 -1.222 1.00 91.12 81 LYS A N 1
ATOM 668 C CA . LYS A 1 81 ? 14.399 -6.236 -0.349 1.00 91.12 81 LYS A CA 1
ATOM 669 C C . LYS A 1 81 ? 14.065 -7.496 -1.150 1.00 91.12 81 LYS A C 1
ATOM 671 O O . LYS A 1 81 ? 13.168 -7.471 -1.999 1.00 91.12 81 LYS A O 1
ATOM 676 N N . VAL A 1 82 ? 14.735 -8.613 -0.856 1.00 93.00 82 VAL A N 1
ATOM 677 C CA . VAL A 1 82 ? 14.518 -9.905 -1.539 1.00 93.00 82 VAL A CA 1
ATOM 678 C C . VAL A 1 82 ? 13.356 -10.676 -0.926 1.00 93.00 82 VAL A C 1
ATOM 680 O O . VAL A 1 82 ? 12.548 -11.248 -1.652 1.00 93.00 82 VAL A O 1
ATOM 683 N N . THR A 1 83 ? 13.248 -10.685 0.397 1.00 90.44 83 THR A N 1
ATOM 684 C CA . THR A 1 83 ? 12.223 -11.407 1.163 1.00 90.44 83 THR A CA 1
ATOM 685 C C . THR A 1 83 ? 11.308 -10.467 1.939 1.00 90.44 83 THR A C 1
ATOM 687 O O . THR A 1 83 ? 10.180 -10.849 2.247 1.00 90.44 83 THR A O 1
ATOM 690 N N . GLY A 1 84 ? 11.759 -9.236 2.203 1.00 88.62 84 GLY A N 1
ATOM 691 C CA . GLY A 1 84 ? 11.047 -8.252 3.016 1.00 88.62 84 GLY A CA 1
ATOM 692 C C . GLY A 1 84 ? 11.406 -8.320 4.501 1.00 88.62 84 GLY A C 1
ATOM 693 O O . GLY A 1 84 ? 10.818 -7.585 5.286 1.00 88.62 84 GLY A O 1
ATOM 694 N N . ASN A 1 85 ? 12.336 -9.193 4.897 1.00 87.69 85 ASN A N 1
ATOM 695 C CA . ASN A 1 85 ? 12.780 -9.374 6.286 1.00 87.69 85 ASN A CA 1
ATOM 696 C C . ASN A 1 85 ? 14.234 -8.931 6.503 1.00 87.69 85 ASN A C 1
ATOM 698 O O . ASN A 1 85 ? 14.782 -9.091 7.589 1.00 87.69 85 ASN A O 1
ATOM 702 N N . GLU A 1 86 ? 14.890 -8.421 5.464 1.00 86.06 86 GLU A N 1
ATOM 703 C CA . GLU A 1 86 ? 16.270 -7.971 5.548 1.00 86.06 86 GLU A CA 1
ATOM 704 C C . GLU A 1 86 ? 16.389 -6.705 6.408 1.00 86.06 86 GLU A C 1
ATOM 706 O O . GLU A 1 86 ? 15.701 -5.714 6.171 1.00 86.06 86 GLU A O 1
ATOM 711 N N . ASN A 1 87 ? 17.327 -6.726 7.362 1.00 70.81 87 ASN A N 1
ATOM 712 C CA . ASN A 1 87 ? 17.624 -5.597 8.256 1.00 70.81 87 ASN A CA 1
ATOM 713 C C . ASN A 1 87 ? 18.424 -4.469 7.584 1.00 70.81 87 ASN A C 1
ATOM 715 O O . ASN A 1 87 ? 18.607 -3.411 8.180 1.00 70.81 87 ASN A O 1
ATOM 719 N N . ARG A 1 88 ? 18.982 -4.709 6.391 1.00 66.12 88 ARG A N 1
ATOM 720 C CA . ARG A 1 88 ? 19.747 -3.712 5.635 1.00 66.12 88 ARG A CA 1
ATOM 721 C C . ARG A 1 88 ? 19.238 -3.636 4.213 1.00 66.12 88 ARG A C 1
ATOM 723 O O . ARG A 1 88 ? 19.143 -4.651 3.524 1.00 66.12 88 ARG A O 1
ATOM 730 N N . GLU A 1 89 ? 18.962 -2.414 3.795 1.00 66.31 89 GLU A N 1
ATOM 731 C CA . GLU A 1 89 ? 18.651 -2.104 2.414 1.00 66.31 89 GLU A CA 1
ATOM 732 C C . GLU A 1 89 ? 19.894 -2.237 1.538 1.00 66.31 89 GLU A C 1
ATOM 734 O O . GLU A 1 89 ? 21.024 -1.987 1.963 1.00 66.31 89 GLU A O 1
ATOM 739 N N . GLN A 1 90 ? 19.662 -2.653 0.301 1.00 75.06 90 GLN A N 1
ATOM 740 C CA . GLN A 1 90 ? 20.704 -2.892 -0.682 1.00 75.06 90 GLN A CA 1
ATOM 741 C C . GLN A 1 90 ? 20.769 -1.692 -1.630 1.00 75.06 90 GLN A C 1
ATOM 743 O O . GLN A 1 90 ? 19.745 -1.275 -2.184 1.00 75.06 90 GLN A O 1
ATOM 748 N N . ASP A 1 91 ? 21.964 -1.132 -1.811 1.00 74.50 91 ASP A N 1
ATOM 749 C CA . ASP A 1 91 ? 22.211 0.018 -2.685 1.00 74.50 91 ASP A CA 1
ATOM 750 C C . ASP A 1 91 ? 23.340 -0.258 -3.676 1.00 74.50 91 ASP A C 1
ATOM 752 O O . ASP A 1 91 ? 24.110 -1.199 -3.488 1.00 74.50 91 ASP A O 1
ATOM 756 N N . GLY A 1 92 ? 23.412 0.518 -4.757 1.00 81.81 92 GLY A N 1
ATOM 757 C CA . GLY A 1 92 ? 24.357 0.267 -5.844 1.00 81.81 92 GLY A CA 1
ATOM 758 C C . GLY A 1 92 ? 24.126 -1.098 -6.507 1.00 81.81 92 GLY A C 1
ATOM 759 O O . GLY A 1 92 ? 22.990 -1.540 -6.670 1.00 81.81 92 GLY A O 1
ATOM 760 N N . ILE A 1 93 ? 25.196 -1.821 -6.846 1.00 81.12 93 ILE A N 1
ATOM 761 C CA . ILE A 1 93 ? 25.121 -3.154 -7.484 1.00 81.12 93 ILE A CA 1
ATOM 762 C C . ILE A 1 93 ? 24.248 -4.156 -6.690 1.00 81.12 93 ILE A C 1
ATOM 764 O O . ILE A 1 93 ? 23.413 -4.831 -7.296 1.00 81.12 93 ILE A O 1
ATOM 768 N N . PRO A 1 94 ? 24.3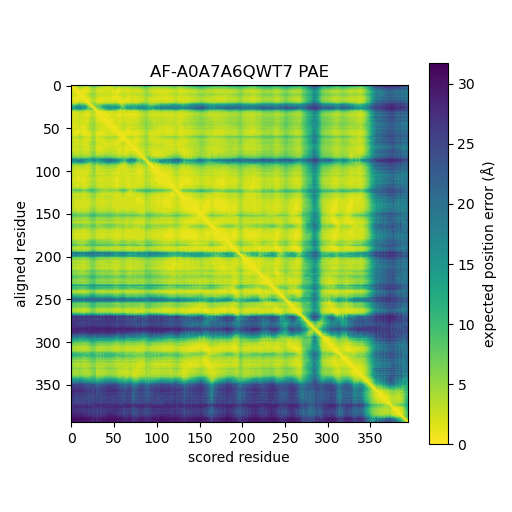43 -4.251 -5.349 1.00 85.88 94 PRO A N 1
ATOM 769 C CA . PRO A 1 94 ? 23.415 -5.068 -4.568 1.00 85.88 94 PRO A CA 1
ATOM 770 C C . PRO A 1 94 ? 21.919 -4.773 -4.785 1.00 85.88 94 PRO A C 1
ATOM 772 O O . PRO A 1 94 ? 21.091 -5.679 -4.646 1.00 85.88 94 PRO A O 1
ATOM 775 N N . SER A 1 95 ? 21.545 -3.543 -5.161 1.00 85.31 95 SER A N 1
ATOM 776 C CA . SER A 1 95 ? 20.152 -3.205 -5.494 1.00 85.31 95 SER A CA 1
ATOM 777 C C . SER A 1 95 ? 19.666 -3.910 -6.767 1.00 85.31 95 SER A C 1
ATOM 779 O O . SER A 1 95 ? 18.512 -4.335 -6.819 1.00 85.31 95 SER A O 1
ATOM 781 N N . LEU A 1 96 ? 20.545 -4.135 -7.757 1.00 89.75 96 LEU A N 1
ATOM 782 C CA . LEU A 1 96 ? 20.233 -4.942 -8.943 1.00 89.75 96 LEU A CA 1
ATOM 783 C C . LEU A 1 96 ? 19.903 -6.375 -8.530 1.00 89.75 96 LEU A C 1
ATOM 785 O O . LEU A 1 96 ? 18.872 -6.920 -8.919 1.00 89.75 96 LEU A O 1
ATOM 789 N N . HIS A 1 97 ? 20.755 -6.976 -7.698 1.00 91.38 97 HIS A N 1
ATOM 790 C CA . HIS A 1 97 ? 20.558 -8.347 -7.226 1.00 91.38 97 HIS A CA 1
ATOM 791 C C . HIS A 1 97 ? 19.254 -8.459 -6.433 1.00 91.38 97 HIS A C 1
ATOM 793 O O . HIS A 1 97 ? 18.491 -9.403 -6.625 1.00 91.38 97 HIS A O 1
ATOM 799 N N . SER A 1 98 ? 18.962 -7.453 -5.609 1.00 91.81 98 SER A N 1
ATOM 800 C CA . SER A 1 98 ? 17.729 -7.379 -4.826 1.00 91.81 98 SER A CA 1
ATOM 801 C C . SER A 1 98 ? 16.489 -7.219 -5.688 1.00 91.81 98 SER A C 1
ATOM 803 O O . SER A 1 98 ? 15.462 -7.816 -5.385 1.00 91.81 98 SER A O 1
ATOM 805 N N . MET A 1 99 ? 16.568 -6.472 -6.787 1.00 94.38 99 MET A N 1
ATOM 806 C CA . MET A 1 99 ? 15.477 -6.367 -7.749 1.00 94.38 99 MET A CA 1
ATOM 807 C C . MET A 1 99 ? 15.249 -7.698 -8.471 1.00 94.38 99 MET A C 1
ATOM 809 O O . MET A 1 99 ? 14.114 -8.162 -8.552 1.00 94.38 99 MET A O 1
ATOM 813 N N . ILE A 1 100 ? 16.310 -8.349 -8.953 1.00 95.06 100 ILE A N 1
ATOM 814 C CA . ILE A 1 100 ? 16.195 -9.617 -9.686 1.00 95.06 100 ILE A CA 1
ATOM 815 C C . ILE A 1 100 ? 15.706 -10.755 -8.773 1.00 95.06 100 ILE A C 1
ATOM 817 O O . ILE A 1 100 ? 14.759 -11.460 -9.105 1.00 95.06 100 ILE A O 1
ATOM 821 N N . GLN A 1 101 ? 16.299 -10.925 -7.593 1.00 94.94 101 GLN A N 1
ATOM 822 C CA . GLN A 1 101 ? 15.896 -11.976 -6.648 1.00 94.94 101 GLN A CA 1
ATOM 823 C C . GLN A 1 101 ? 14.603 -11.622 -5.897 1.00 94.94 101 GLN A C 1
ATOM 825 O O . GLN A 1 101 ? 13.848 -12.500 -5.482 1.00 94.94 101 GLN A O 1
ATOM 830 N N . GLY A 1 102 ? 14.345 -10.328 -5.712 1.00 95.19 102 GLY A N 1
ATOM 831 C CA . GLY A 1 102 ? 13.128 -9.773 -5.142 1.00 95.19 102 GLY A CA 1
ATOM 832 C C . GLY A 1 102 ? 12.020 -9.707 -6.187 1.00 95.19 102 GLY A C 1
ATOM 833 O O . GLY A 1 102 ? 11.333 -10.697 -6.437 1.00 95.19 102 GLY A O 1
ATOM 834 N N . LEU A 1 103 ? 11.807 -8.538 -6.785 1.00 96.44 103 LEU A N 1
ATOM 835 C CA . LEU A 1 103 ? 10.730 -8.285 -7.747 1.00 96.44 103 LEU A CA 1
ATOM 836 C C . LEU A 1 103 ? 10.566 -9.393 -8.804 1.00 96.44 103 LEU A C 1
ATOM 838 O O . LEU A 1 103 ? 9.440 -9.831 -9.029 1.00 96.44 103 LEU A O 1
ATOM 842 N N . PHE A 1 104 ? 11.660 -9.861 -9.417 1.00 97.25 104 PHE A N 1
ATOM 843 C CA . PHE A 1 104 ? 11.613 -10.848 -10.508 1.00 97.25 104 PHE A CA 1
ATOM 844 C C . PHE A 1 104 ? 11.547 -12.312 -10.059 1.00 97.25 104 PHE A C 1
ATOM 846 O O . PHE A 1 104 ? 11.513 -13.203 -10.910 1.00 97.25 104 PHE A O 1
ATOM 853 N N . HIS A 1 105 ? 11.435 -12.597 -8.757 1.00 97.19 105 HIS A N 1
ATOM 854 C CA . HIS A 1 105 ? 11.054 -13.939 -8.322 1.00 97.19 105 HIS A CA 1
ATOM 855 C C . HIS A 1 105 ? 9.703 -14.314 -8.967 1.00 97.19 105 HIS A C 1
ATOM 857 O O . HIS A 1 105 ? 8.739 -13.567 -8.777 1.00 97.19 105 HIS A O 1
ATOM 863 N N . PRO A 1 106 ? 9.566 -15.451 -9.681 1.00 96.19 106 PRO A N 1
ATOM 864 C CA . PRO A 1 106 ? 8.410 -15.713 -10.547 1.00 96.19 106 PRO A CA 1
ATOM 865 C C . PRO A 1 106 ? 7.050 -15.552 -9.857 1.00 96.19 106 PRO A C 1
ATOM 867 O O . PRO A 1 106 ? 6.151 -14.900 -10.382 1.00 96.19 106 PRO A O 1
ATOM 870 N N . VAL A 1 107 ? 6.920 -16.076 -8.634 1.00 96.56 107 VAL A N 1
ATOM 871 C CA . VAL A 1 107 ? 5.685 -15.958 -7.838 1.00 96.56 107 VAL A CA 1
ATOM 872 C C . VAL A 1 107 ? 5.384 -14.502 -7.476 1.00 96.56 107 VAL A C 1
ATOM 874 O O . VAL A 1 107 ? 4.233 -14.080 -7.531 1.00 96.56 107 VAL A O 1
ATOM 877 N N . ARG A 1 108 ? 6.418 -13.725 -7.137 1.00 97.19 108 ARG A N 1
ATOM 878 C CA . ARG A 1 108 ? 6.281 -12.326 -6.728 1.00 97.19 108 ARG A CA 1
ATOM 879 C C . ARG A 1 108 ? 5.962 -11.436 -7.917 1.00 97.19 108 ARG A C 1
ATOM 881 O O . ARG A 1 108 ? 5.077 -10.602 -7.810 1.00 97.19 108 ARG A O 1
ATOM 888 N N . LEU A 1 109 ? 6.631 -11.630 -9.049 1.00 98.06 109 LEU A N 1
ATOM 889 C CA . LEU A 1 109 ? 6.376 -10.843 -10.249 1.00 98.06 109 LEU A CA 1
ATOM 890 C C . LEU A 1 109 ? 4.935 -11.022 -10.734 1.00 98.06 109 LEU A C 1
ATOM 892 O O . LEU A 1 109 ? 4.245 -10.037 -10.993 1.00 98.06 109 LEU A O 1
ATOM 896 N N . LEU A 1 110 ? 4.461 -12.271 -10.810 1.00 97.88 110 LEU A N 1
ATOM 897 C CA . LEU A 1 110 ? 3.073 -12.565 -11.175 1.00 97.88 110 LEU A CA 1
ATOM 898 C C . LEU A 1 110 ? 2.090 -11.930 -10.193 1.00 97.88 110 LEU A C 1
ATOM 900 O O . LEU A 1 110 ? 1.050 -11.413 -10.598 1.00 97.88 110 LEU A O 1
ATOM 904 N N . ASP A 1 111 ? 2.433 -11.945 -8.910 1.00 98.00 111 ASP A N 1
ATOM 905 C CA . ASP A 1 111 ? 1.619 -11.324 -7.886 1.00 98.00 111 ASP A CA 1
ATOM 906 C C . ASP A 1 111 ? 1.576 -9.796 -7.997 1.00 98.00 111 ASP A C 1
ATOM 908 O O . ASP A 1 111 ? 0.496 -9.208 -7.973 1.00 98.00 111 ASP A O 1
ATOM 912 N N . VAL A 1 112 ? 2.729 -9.151 -8.192 1.00 98.38 112 VAL A N 1
ATOM 913 C CA . VAL A 1 112 ? 2.830 -7.704 -8.410 1.00 98.38 112 VAL A CA 1
ATOM 914 C C . VAL A 1 112 ? 1.983 -7.294 -9.610 1.00 98.38 112 VAL A C 1
ATOM 916 O O . VAL A 1 112 ? 1.157 -6.393 -9.499 1.00 98.38 112 VAL A O 1
ATOM 919 N N . ILE A 1 113 ? 2.117 -8.001 -10.734 1.00 97.75 113 ILE A N 1
ATOM 920 C CA . ILE A 1 113 ? 1.360 -7.714 -11.957 1.00 97.75 113 ILE A CA 1
ATOM 921 C C . ILE A 1 113 ? -0.148 -7.888 -11.733 1.00 97.75 113 ILE A C 1
ATOM 923 O O . ILE A 1 113 ? -0.937 -7.060 -12.181 1.00 97.75 113 ILE A O 1
ATOM 927 N N . LYS A 1 114 ? -0.562 -8.954 -11.037 1.00 96.44 114 LYS A N 1
ATOM 928 C CA . LYS A 1 114 ? -1.980 -9.288 -10.841 1.00 96.44 114 LYS A CA 1
ATOM 929 C C . LYS A 1 114 ? -2.670 -8.403 -9.803 1.00 96.44 114 LYS A C 1
ATOM 931 O O . LYS A 1 114 ? -3.842 -8.060 -9.968 1.00 96.44 114 LYS A O 1
ATOM 936 N N . ASN A 1 115 ? -1.979 -8.108 -8.705 1.00 98.00 115 ASN A N 1
ATOM 937 C CA . ASN A 1 115 ? -2.585 -7.552 -7.501 1.00 98.00 115 ASN A CA 1
ATOM 938 C C . ASN A 1 115 ? -2.039 -6.187 -7.107 1.00 98.00 115 ASN A C 1
ATOM 940 O O . ASN A 1 115 ? -2.689 -5.534 -6.309 1.00 98.00 115 ASN A O 1
ATOM 944 N N . PHE A 1 116 ? -0.916 -5.717 -7.644 1.00 98.31 116 PHE A N 1
ATOM 945 C CA . PHE A 1 116 ? -0.282 -4.470 -7.201 1.00 98.31 116 PHE A CA 1
ATOM 946 C C . PHE A 1 116 ? -0.098 -3.429 -8.311 1.00 98.31 116 PHE A C 1
ATOM 948 O O . PHE A 1 116 ? 0.666 -2.472 -8.162 1.00 98.31 116 PHE A O 1
ATOM 955 N N . ILE A 1 117 ? -0.840 -3.589 -9.408 1.00 97.81 117 ILE A N 1
ATOM 956 C CA . ILE A 1 117 ? -1.000 -2.579 -10.451 1.00 97.81 117 ILE A CA 1
ATOM 957 C C . ILE A 1 117 ? -2.471 -2.170 -10.494 1.00 97.81 117 ILE A C 1
ATOM 959 O O . ILE A 1 117 ? -3.347 -2.995 -10.750 1.00 97.81 117 ILE A O 1
ATOM 963 N N . CYS A 1 118 ? -2.737 -0.894 -10.230 1.00 96.94 118 CYS A N 1
ATOM 964 C CA . CYS A 1 118 ? -4.070 -0.309 -10.243 1.00 96.94 118 CYS A CA 1
ATOM 965 C C . CYS A 1 118 ? -4.188 0.716 -11.371 1.00 96.94 118 CYS A C 1
ATOM 967 O O . CYS A 1 118 ? -3.378 1.638 -11.489 1.00 96.94 118 CYS A O 1
ATOM 969 N N . PHE A 1 119 ? -5.248 0.579 -12.159 1.00 96.50 119 PHE A N 1
ATOM 970 C CA . PHE A 1 119 ? -5.724 1.614 -13.064 1.00 96.50 119 PHE A CA 1
ATOM 971 C C . PHE A 1 119 ? -6.958 2.243 -12.417 1.00 96.50 119 PHE A C 1
ATOM 973 O O . PHE A 1 119 ? -7.902 1.504 -12.135 1.00 96.50 119 PHE A O 1
ATOM 980 N N . PRO A 1 120 ? -6.949 3.554 -12.124 1.00 96.06 120 PRO A N 1
ATOM 981 C CA . PRO A 1 120 ? -8.130 4.217 -11.589 1.00 96.06 120 PRO A CA 1
ATOM 982 C C . PRO A 1 120 ? -9.307 4.111 -12.565 1.00 96.06 120 PRO A C 1
ATOM 984 O O . PRO A 1 120 ? -9.114 4.247 -13.774 1.00 96.06 120 PRO A O 1
ATOM 987 N N . ASP A 1 121 ? -10.519 3.920 -12.047 1.00 96.19 121 ASP A N 1
ATOM 988 C CA . ASP A 1 121 ? -11.736 3.766 -12.857 1.00 96.19 121 ASP A CA 1
ATOM 989 C C . ASP A 1 121 ? -12.018 5.015 -13.700 1.00 96.19 121 ASP A C 1
ATOM 991 O O . ASP A 1 121 ? -12.491 4.939 -14.834 1.00 96.19 121 ASP A O 1
ATOM 995 N N . LYS A 1 122 ? -11.716 6.185 -13.134 1.00 94.44 122 LYS A N 1
ATOM 996 C CA . LYS A 1 122 ? -11.817 7.491 -13.773 1.00 94.44 122 LYS A CA 1
ATOM 997 C C . LYS A 1 122 ? -10.476 8.202 -13.657 1.00 94.44 122 LYS A C 1
ATOM 999 O O . LYS A 1 122 ? -9.995 8.484 -12.558 1.00 94.44 122 LYS A O 1
ATOM 1004 N N . ALA A 1 123 ? -9.898 8.566 -14.795 1.00 91.81 123 ALA A N 1
ATOM 1005 C CA . ALA A 1 123 ? -8.702 9.393 -14.860 1.00 91.81 123 ALA A CA 1
ATOM 1006 C C . ALA A 1 123 ? -8.805 10.375 -16.035 1.00 91.81 123 ALA A C 1
ATOM 1008 O O . ALA A 1 123 ? -9.312 10.033 -17.100 1.00 91.81 123 ALA A O 1
ATOM 1009 N N . LYS A 1 124 ? -8.334 11.614 -15.838 1.00 90.06 124 LYS A N 1
ATOM 1010 C CA . LYS A 1 124 ? -8.297 12.640 -16.903 1.00 90.06 124 LYS A CA 1
ATOM 1011 C C . LYS A 1 124 ? -7.168 12.405 -17.915 1.00 90.06 124 LYS A C 1
ATOM 1013 O O . LYS A 1 124 ? -7.195 12.965 -19.003 1.00 90.06 124 LYS A O 1
ATOM 1018 N N . HIS A 1 125 ? -6.162 11.634 -17.524 1.00 91.38 125 HIS A N 1
ATOM 1019 C CA . HIS A 1 125 ? -4.998 11.251 -18.316 1.00 91.38 125 HIS A CA 1
ATOM 1020 C C . HIS A 1 125 ? -4.664 9.787 -18.011 1.00 91.38 125 HIS A C 1
ATOM 1022 O O . HIS A 1 125 ? -5.241 9.204 -17.093 1.00 91.38 125 HIS A O 1
ATOM 1028 N N . GLU A 1 126 ? -3.750 9.177 -18.765 1.00 92.06 126 GLU A N 1
ATOM 1029 C CA . GLU A 1 126 ? -3.326 7.804 -18.483 1.00 92.06 126 GLU A CA 1
ATOM 1030 C C . GLU A 1 126 ? -2.606 7.746 -17.137 1.00 92.06 126 GLU A C 1
ATOM 1032 O O . GLU A 1 126 ? -1.523 8.304 -16.962 1.00 92.06 126 GLU A O 1
ATOM 1037 N N . VAL A 1 127 ? -3.226 7.057 -16.184 1.00 94.75 127 VAL A N 1
ATOM 1038 C CA . VAL A 1 127 ? -2.682 6.841 -14.849 1.00 94.75 127 VAL A CA 1
ATOM 1039 C C . VAL A 1 127 ? -2.594 5.346 -14.608 1.00 94.75 127 VAL A C 1
ATOM 1041 O O . VAL A 1 127 ? -3.564 4.608 -14.771 1.00 94.75 127 VAL A O 1
ATOM 1044 N N . LYS A 1 128 ? -1.409 4.907 -14.193 1.00 96.44 128 LYS A N 1
ATOM 1045 C CA . LYS A 1 128 ? -1.141 3.552 -13.723 1.00 96.44 128 LYS A CA 1
ATOM 1046 C C . LYS A 1 128 ? -0.370 3.669 -12.421 1.00 96.44 128 LYS A C 1
ATOM 1048 O O . LYS A 1 128 ? 0.665 4.333 -12.365 1.00 96.44 128 LYS A O 1
ATOM 1053 N N . ILE A 1 129 ? -0.888 3.036 -11.382 1.00 96.31 129 ILE A N 1
ATOM 1054 C CA . ILE A 1 129 ? -0.309 3.037 -10.044 1.00 96.31 129 ILE A CA 1
ATOM 1055 C C . ILE A 1 129 ? 0.311 1.664 -9.828 1.00 96.31 129 ILE A C 1
ATOM 1057 O O . ILE A 1 129 ? -0.387 0.657 -9.914 1.00 96.31 129 ILE A O 1
ATOM 1061 N N . CYS A 1 130 ? 1.610 1.625 -9.550 1.00 96.19 130 CYS A N 1
ATOM 1062 C CA . CYS A 1 130 ? 2.328 0.400 -9.208 1.00 96.19 130 CYS A CA 1
ATOM 1063 C C . CYS A 1 130 ? 2.820 0.495 -7.766 1.00 96.19 130 CYS A C 1
ATOM 1065 O O . CYS A 1 130 ? 3.215 1.575 -7.322 1.00 96.19 130 CYS A O 1
ATOM 1067 N N . CYS A 1 131 ? 2.818 -0.622 -7.041 1.00 96.81 131 CYS A N 1
ATOM 1068 C CA . CYS A 1 131 ? 3.341 -0.628 -5.682 1.00 96.81 131 CYS A CA 1
ATOM 1069 C C . CYS A 1 131 ? 4.848 -0.357 -5.632 1.00 96.81 131 CYS A C 1
ATOM 1071 O O . CYS A 1 131 ? 5.615 -0.753 -6.514 1.00 96.81 131 CYS A O 1
ATOM 1073 N N . ARG A 1 132 ? 5.278 0.204 -4.508 1.00 95.81 132 ARG A N 1
ATOM 1074 C CA . ARG A 1 132 ? 6.667 0.161 -4.049 1.00 95.81 132 ARG A CA 1
ATOM 1075 C C . ARG A 1 132 ? 6.898 -1.112 -3.230 1.00 95.81 132 ARG A C 1
ATOM 1077 O O . ARG A 1 132 ? 5.949 -1.675 -2.678 1.00 95.81 132 ARG A O 1
ATOM 1084 N N . TYR A 1 133 ? 8.154 -1.543 -3.098 1.00 95.12 133 TYR A N 1
ATOM 1085 C CA . TYR A 1 133 ? 8.480 -2.752 -2.336 1.00 95.12 133 TYR A CA 1
ATOM 1086 C C . TYR A 1 133 ? 7.937 -2.756 -0.885 1.00 95.12 133 TYR A C 1
ATOM 1088 O O . TYR A 1 133 ? 7.397 -3.797 -0.503 1.00 95.12 133 TYR A O 1
ATOM 1096 N N . PRO A 1 134 ? 7.967 -1.659 -0.084 1.00 95.44 134 PRO A N 1
ATOM 1097 C CA . PRO A 1 134 ? 7.417 -1.705 1.275 1.00 95.44 134 PRO A CA 1
ATOM 1098 C C . PRO A 1 134 ? 5.904 -1.940 1.273 1.00 95.44 134 PRO A C 1
ATOM 1100 O O . PRO A 1 134 ? 5.391 -2.700 2.083 1.00 95.44 134 PRO A O 1
ATOM 1103 N N . GLN A 1 135 ? 5.182 -1.379 0.299 1.00 97.56 135 GLN A N 1
ATOM 1104 C CA . GLN A 1 135 ? 3.734 -1.564 0.175 1.00 97.56 135 GLN A CA 1
ATOM 1105 C C . GLN A 1 135 ? 3.382 -3.018 -0.169 1.00 97.56 135 GLN A C 1
ATOM 1107 O O . GLN A 1 135 ? 2.415 -3.558 0.367 1.00 97.56 135 GLN A O 1
ATOM 1112 N N . TYR A 1 136 ? 4.178 -3.664 -1.033 1.00 98.00 136 TYR A N 1
ATOM 1113 C CA . TYR A 1 136 ? 4.018 -5.082 -1.361 1.00 98.00 136 TYR A CA 1
ATOM 1114 C C . TYR A 1 136 ? 4.191 -5.970 -0.124 1.00 98.00 136 TYR A C 1
ATOM 1116 O O . TYR A 1 136 ? 3.319 -6.788 0.183 1.00 98.00 136 TYR A O 1
ATOM 1124 N N . TYR A 1 137 ? 5.309 -5.807 0.591 1.00 97.31 137 TYR A N 1
ATOM 1125 C CA . TYR A 1 137 ? 5.621 -6.651 1.742 1.00 97.31 137 TYR A CA 1
ATOM 1126 C C . TYR A 1 137 ? 4.647 -6.416 2.895 1.00 97.31 137 TYR A C 1
ATOM 1128 O O . TYR A 1 137 ? 4.103 -7.392 3.409 1.00 97.31 137 TYR A O 1
ATOM 1136 N N . ALA A 1 138 ? 4.334 -5.160 3.217 1.00 97.75 138 ALA A N 1
ATOM 1137 C CA . ALA A 1 138 ? 3.356 -4.816 4.241 1.00 97.75 138 ALA A CA 1
ATOM 1138 C C . ALA A 1 138 ? 1.982 -5.430 3.952 1.00 97.75 138 ALA A C 1
ATOM 1140 O O . ALA A 1 138 ? 1.437 -6.149 4.789 1.00 97.75 138 ALA A O 1
ATOM 1141 N N . ALA A 1 139 ? 1.437 -5.229 2.745 1.00 98.44 139 ALA A N 1
ATOM 1142 C CA . ALA A 1 139 ? 0.126 -5.768 2.384 1.00 98.44 139 ALA A CA 1
ATOM 1143 C C . ALA A 1 139 ? 0.102 -7.305 2.427 1.00 98.44 139 ALA A C 1
ATOM 1145 O O . ALA A 1 139 ? -0.876 -7.896 2.885 1.00 98.44 139 ALA A O 1
ATOM 1146 N N . ARG A 1 140 ? 1.182 -7.972 1.995 1.00 98.12 140 ARG A N 1
ATOM 1147 C CA . ARG A 1 140 ? 1.278 -9.437 2.052 1.00 98.12 140 ARG A CA 1
ATOM 1148 C C . ARG A 1 140 ? 1.414 -9.977 3.469 1.00 98.12 140 ARG A C 1
ATOM 1150 O O . ARG A 1 140 ? 0.725 -10.942 3.796 1.00 98.12 140 ARG A O 1
ATOM 1157 N N . LYS A 1 141 ? 2.258 -9.377 4.307 1.00 98.38 141 LYS A N 1
ATOM 1158 C CA . LYS A 1 141 ? 2.418 -9.801 5.703 1.00 98.38 141 LYS A CA 1
ATOM 1159 C C . LYS A 1 141 ? 1.128 -9.567 6.496 1.00 98.38 141 LYS A C 1
ATOM 1161 O O . LYS A 1 141 ? 0.663 -10.486 7.167 1.00 98.38 141 LYS A O 1
ATOM 1166 N N . LEU A 1 142 ? 0.485 -8.407 6.325 1.00 98.56 142 LEU A N 1
ATOM 1167 C CA . LEU A 1 142 ? -0.823 -8.117 6.921 1.00 98.56 142 LEU A CA 1
ATOM 1168 C C . LEU A 1 142 ? -1.895 -9.102 6.453 1.00 98.56 142 LEU A C 1
ATOM 1170 O O . LEU A 1 142 ? -2.620 -9.634 7.282 1.00 98.56 142 LEU A O 1
ATOM 1174 N N . TYR A 1 143 ? -1.973 -9.418 5.157 1.00 98.50 143 TYR A N 1
ATOM 1175 C CA . TYR A 1 143 ? -2.925 -10.412 4.645 1.00 98.50 143 TYR A CA 1
ATOM 1176 C C . TYR A 1 143 ? -2.839 -11.749 5.405 1.00 98.50 143 TYR A C 1
ATOM 1178 O O . TYR A 1 143 ? -3.865 -12.306 5.804 1.00 98.50 143 TYR A O 1
ATOM 1186 N N . TYR A 1 144 ? -1.624 -12.261 5.634 1.00 98.12 144 TYR A N 1
ATOM 1187 C CA . TYR A 1 144 ? -1.434 -13.511 6.372 1.00 98.12 144 TYR A CA 1
ATOM 1188 C C . TYR A 1 144 ? -1.697 -13.362 7.873 1.00 98.12 144 TYR A C 1
ATOM 1190 O O . TYR A 1 144 ? -2.295 -14.265 8.458 1.00 98.12 144 TYR A O 1
ATOM 1198 N N . SER A 1 145 ? -1.320 -12.232 8.478 1.00 98.38 145 SER A N 1
ATOM 1199 C CA . SER A 1 145 ? -1.624 -11.943 9.884 1.00 98.38 145 SER A CA 1
ATOM 1200 C C . SER A 1 145 ? -3.136 -11.893 10.130 1.00 98.38 145 SER A C 1
ATOM 1202 O O . SER A 1 145 ? -3.648 -12.611 10.985 1.00 98.38 145 SER A O 1
ATOM 1204 N N . ILE A 1 146 ? -3.886 -11.178 9.285 1.00 98.31 146 ILE A N 1
ATOM 1205 C CA . ILE A 1 146 ? -5.354 -11.132 9.328 1.00 98.31 146 ILE A CA 1
ATOM 1206 C C . ILE A 1 146 ? -5.936 -12.537 9.154 1.00 98.31 146 ILE A C 1
ATOM 1208 O O . ILE A 1 146 ? -6.836 -12.917 9.898 1.00 98.31 146 ILE A O 1
ATOM 1212 N N . LYS A 1 147 ? -5.424 -13.340 8.206 1.00 97.25 147 LYS A N 1
ATOM 1213 C CA . LYS A 1 147 ? -5.902 -14.719 8.000 1.00 97.25 147 LYS A CA 1
ATOM 1214 C C . LYS A 1 147 ? -5.813 -15.541 9.292 1.00 97.25 147 LYS A C 1
ATOM 1216 O O . LYS A 1 147 ? -6.751 -16.269 9.597 1.00 97.25 147 LYS A O 1
ATOM 1221 N N . GLN A 1 148 ? -4.711 -15.418 10.030 1.00 97.31 148 GLN A N 1
ATOM 1222 C CA . GLN A 1 148 ? -4.487 -16.134 11.289 1.00 97.31 148 GLN A CA 1
ATOM 1223 C C . GLN A 1 148 ? -5.296 -15.548 12.454 1.00 97.31 148 GLN A C 1
ATOM 1225 O O . GLN A 1 148 ? -5.798 -16.290 13.292 1.00 97.31 148 GLN A O 1
ATOM 1230 N N . ALA A 1 149 ? -5.451 -14.226 12.498 1.00 97.00 149 ALA A N 1
ATOM 1231 C CA . ALA A 1 149 ? -6.119 -13.524 13.586 1.00 97.00 149 ALA A CA 1
ATOM 1232 C C . ALA A 1 149 ? -7.651 -13.623 13.551 1.00 97.00 149 ALA A C 1
ATOM 1234 O O . ALA A 1 149 ? -8.299 -13.299 14.546 1.00 97.00 149 ALA A O 1
ATOM 1235 N N . ARG A 1 150 ? -8.252 -14.059 12.438 1.00 95.44 150 ARG A N 1
ATOM 1236 C CA . ARG A 1 150 ? -9.712 -14.124 12.288 1.00 95.44 150 ARG A CA 1
ATOM 1237 C C . ARG A 1 150 ? -10.379 -15.007 13.340 1.00 95.44 150 ARG A C 1
ATOM 1239 O O . ARG A 1 150 ? -10.037 -16.174 13.536 1.00 95.44 150 ARG A O 1
ATOM 1246 N N . LYS A 1 151 ? -11.420 -14.459 13.961 1.00 93.56 151 LYS A N 1
ATOM 1247 C CA . LYS A 1 151 ? -12.327 -15.197 14.843 1.00 93.56 151 LYS A CA 1
ATOM 1248 C C . LYS A 1 151 ? -13.146 -16.238 14.054 1.00 93.56 151 LYS A C 1
ATOM 1250 O O . LYS A 1 151 ? -13.410 -16.040 12.867 1.00 93.56 151 LYS A O 1
ATOM 1255 N N . PRO A 1 152 ? -13.580 -17.344 14.684 1.00 93.31 152 PRO A N 1
ATOM 1256 C CA . PRO A 1 152 ? -13.566 -17.597 16.130 1.00 93.31 152 PRO A CA 1
ATOM 1257 C C . PRO A 1 152 ? -12.239 -18.143 16.677 1.00 93.31 152 PRO A C 1
ATOM 1259 O O . PRO A 1 152 ? -12.099 -18.251 17.887 1.00 93.31 152 PRO A O 1
ATOM 1262 N N . PHE A 1 153 ? -11.281 -18.495 15.818 1.00 93.19 153 PHE A N 1
ATOM 1263 C CA . PHE A 1 153 ? -10.068 -19.203 16.245 1.00 93.19 153 PHE A CA 1
ATOM 1264 C C . PHE A 1 153 ? -8.907 -18.272 16.614 1.00 93.19 153 PHE A C 1
ATOM 1266 O O . PHE A 1 153 ? -8.079 -18.632 17.445 1.00 93.19 153 PHE A O 1
ATOM 1273 N N . GLY A 1 154 ? -8.836 -17.089 16.002 1.00 94.06 154 GLY A N 1
ATOM 1274 C CA . GLY A 1 154 ? -7.828 -16.076 16.297 1.00 94.06 154 GLY A CA 1
ATOM 1275 C C . GLY A 1 154 ? -8.295 -15.005 17.287 1.00 94.06 154 GLY A C 1
ATOM 1276 O O . GLY A 1 154 ? -9.447 -14.964 17.722 1.00 94.06 154 GLY A O 1
ATOM 1277 N N . SER A 1 155 ? -7.378 -14.099 17.627 1.00 94.38 155 SER A N 1
ATOM 1278 C CA . SER A 1 155 ? -7.587 -13.034 18.619 1.00 94.38 155 SER A CA 1
ATOM 1279 C C . SER A 1 155 ? -8.467 -11.873 18.135 1.00 94.38 155 SER A C 1
ATOM 1281 O O . SER A 1 155 ? -8.931 -11.076 18.947 1.00 94.38 155 SER A O 1
ATOM 1283 N N . GLY A 1 156 ? -8.682 -11.740 16.824 1.00 94.50 156 GLY A N 1
ATOM 1284 C CA . GLY A 1 156 ? -9.228 -10.541 16.185 1.00 94.50 156 GLY A CA 1
ATOM 1285 C C . GLY A 1 156 ? -8.198 -9.419 15.986 1.00 94.50 156 GLY A C 1
ATOM 1286 O O . GLY A 1 156 ? -8.534 -8.401 15.390 1.00 94.50 156 GLY A O 1
ATOM 1287 N N . LYS A 1 157 ? -6.946 -9.589 16.431 1.00 95.06 157 LYS A N 1
ATOM 1288 C CA . LYS A 1 157 ? -5.866 -8.600 16.272 1.00 95.06 157 LYS A CA 1
ATOM 1289 C C . LYS A 1 157 ? -5.050 -8.907 15.013 1.00 95.06 157 LYS A C 1
ATOM 1291 O O . LYS A 1 157 ? -4.167 -9.759 15.043 1.00 95.06 157 LYS A O 1
ATOM 1296 N N . GLY A 1 158 ? -5.400 -8.271 13.897 1.00 96.12 158 GLY A N 1
ATOM 1297 C CA . GLY A 1 158 ? -4.827 -8.523 12.567 1.00 96.12 158 GLY A CA 1
ATOM 1298 C C . GLY A 1 158 ? -3.471 -7.863 12.303 1.00 96.12 158 GLY A C 1
ATOM 1299 O O . GLY A 1 158 ? -2.903 -8.066 11.231 1.00 96.12 158 GLY A O 1
ATOM 1300 N N . GLY A 1 159 ? -2.969 -7.080 13.254 1.00 96.12 159 GLY A N 1
ATOM 1301 C CA . GLY A 1 159 ? -1.641 -6.488 13.261 1.00 96.12 159 GLY A CA 1
ATOM 1302 C C . GLY A 1 159 ? -1.597 -4.989 12.974 1.00 96.12 159 GLY A C 1
ATOM 1303 O O . GLY A 1 159 ? -2.556 -4.377 12.497 1.00 96.12 159 GLY A O 1
ATOM 1304 N N . THR A 1 160 ? -0.431 -4.406 13.240 1.00 95.69 160 THR A N 1
ATOM 1305 C CA . THR A 1 160 ? -0.132 -2.994 12.988 1.00 95.69 160 THR A CA 1
ATOM 1306 C C . THR A 1 160 ? 0.923 -2.853 11.890 1.00 95.69 160 THR A C 1
ATOM 1308 O O . THR A 1 160 ? 1.944 -3.539 11.905 1.00 95.69 160 THR A O 1
ATOM 1311 N N . TYR A 1 161 ? 0.714 -1.939 10.944 1.00 96.81 161 TYR A N 1
ATOM 1312 C CA . TYR A 1 161 ? 1.746 -1.474 10.020 1.00 96.81 161 TYR A CA 1
ATOM 1313 C C . TYR A 1 161 ? 2.305 -0.132 10.477 1.00 96.81 161 TYR A C 1
ATOM 1315 O O . TYR A 1 161 ? 1.581 0.867 10.563 1.00 96.81 161 TYR A O 1
ATOM 1323 N N . PHE A 1 162 ? 3.612 -0.114 10.731 1.00 94.75 162 PHE A N 1
ATOM 1324 C CA . PHE A 1 162 ? 4.343 1.097 11.074 1.00 94.75 162 PHE A CA 1
ATOM 1325 C C . PHE A 1 162 ? 4.957 1.699 9.808 1.00 94.75 162 PHE A C 1
ATOM 1327 O O . PHE A 1 162 ? 6.052 1.330 9.400 1.00 94.75 162 PHE A O 1
ATOM 1334 N N . GLY A 1 163 ? 4.252 2.641 9.186 1.00 93.25 163 GLY A N 1
ATOM 1335 C CA . GLY A 1 163 ? 4.705 3.303 7.965 1.00 93.25 163 GLY A CA 1
ATOM 1336 C C . GLY A 1 163 ? 5.022 4.777 8.182 1.00 93.25 163 GLY A C 1
ATOM 1337 O O . GLY A 1 163 ? 4.179 5.525 8.675 1.00 93.25 163 GLY A O 1
ATOM 1338 N N . ALA A 1 164 ? 6.192 5.209 7.716 1.00 91.00 164 ALA A N 1
ATOM 1339 C CA . ALA A 1 164 ? 6.602 6.605 7.629 1.00 91.00 164 ALA A CA 1
ATOM 1340 C C . ALA A 1 164 ? 5.488 7.509 7.071 1.00 91.00 164 ALA A C 1
ATOM 1342 O O . ALA A 1 164 ? 4.788 7.163 6.113 1.00 91.00 164 ALA A O 1
ATOM 1343 N N . THR A 1 165 ? 5.312 8.694 7.653 1.00 86.75 165 THR A N 1
ATOM 1344 C CA . THR A 1 165 ? 4.318 9.657 7.166 1.00 86.75 165 THR A CA 1
ATOM 1345 C C . THR A 1 165 ? 4.658 10.077 5.737 1.00 86.75 165 THR A C 1
ATOM 1347 O O . THR A 1 165 ? 5.784 10.466 5.448 1.00 86.75 165 THR A O 1
ATOM 1350 N N . GLY A 1 166 ? 3.686 9.973 4.827 1.00 85.75 166 GLY A N 1
ATOM 1351 C CA . GLY A 1 166 ? 3.900 10.246 3.402 1.00 85.75 166 GLY A CA 1
ATOM 1352 C C . GLY A 1 166 ? 4.456 9.070 2.585 1.00 85.75 166 GLY A C 1
ATOM 1353 O O . GLY A 1 166 ? 4.592 9.200 1.372 1.00 85.75 166 GLY A O 1
ATOM 1354 N N . CYS A 1 167 ? 4.691 7.890 3.175 1.00 89.69 167 CYS A N 1
ATOM 1355 C CA . CYS A 1 167 ? 5.196 6.727 2.423 1.00 89.69 167 CYS A CA 1
ATOM 1356 C C . CYS A 1 167 ? 4.162 6.076 1.479 1.00 89.69 167 CYS A C 1
ATOM 1358 O O . CYS A 1 167 ? 4.503 5.196 0.686 1.00 89.69 167 CYS A O 1
ATOM 1360 N N . GLY A 1 168 ? 2.902 6.522 1.535 1.00 92.19 168 GLY A N 1
ATOM 1361 C CA . GLY A 1 168 ? 1.796 5.994 0.733 1.00 92.19 168 GLY A CA 1
ATOM 1362 C C . GLY A 1 168 ? 0.985 4.897 1.430 1.00 92.19 168 GLY A C 1
ATOM 1363 O O . GLY A 1 168 ? 0.607 3.924 0.777 1.00 92.19 168 GLY A O 1
ATOM 1364 N N . LYS A 1 169 ? 0.705 5.048 2.736 1.00 94.00 169 LYS A N 1
ATOM 1365 C CA . LYS A 1 169 ? -0.121 4.120 3.539 1.00 94.00 169 LYS A CA 1
ATOM 1366 C C . LYS A 1 169 ? -1.497 3.856 2.916 1.00 94.00 169 LYS A C 1
ATOM 1368 O O . LYS A 1 169 ? -1.912 2.705 2.840 1.00 94.00 169 LYS A O 1
ATOM 1373 N N . SER A 1 170 ? -2.152 4.890 2.388 1.00 94.81 170 SER A N 1
ATOM 1374 C CA . SER A 1 170 ? -3.459 4.794 1.722 1.00 94.81 170 SER A CA 1
ATOM 1375 C C . SER A 1 170 ? -3.440 3.847 0.516 1.00 94.81 170 SER A C 1
ATOM 1377 O O . SER A 1 170 ? -4.398 3.111 0.283 1.00 94.81 170 SER A O 1
ATOM 1379 N N . TYR A 1 171 ? -2.331 3.788 -0.231 1.00 96.81 171 TYR A N 1
ATOM 1380 C CA . TYR A 1 171 ? -2.167 2.795 -1.295 1.00 96.81 171 TYR A CA 1
ATOM 1381 C C . TYR A 1 171 ? -1.913 1.395 -0.739 1.00 96.81 171 TYR A C 1
ATOM 1383 O O . TYR A 1 171 ? -2.488 0.440 -1.250 1.00 96.81 171 TYR A O 1
ATOM 1391 N N . THR A 1 172 ? -1.134 1.251 0.339 1.00 97.94 172 THR A N 1
ATOM 1392 C CA . THR A 1 172 ? -0.988 -0.042 1.031 1.00 97.94 172 THR A CA 1
ATOM 1393 C C . THR A 1 172 ? -2.342 -0.586 1.497 1.00 97.94 172 THR A C 1
ATOM 1395 O O . THR A 1 172 ? -2.618 -1.766 1.294 1.00 97.94 172 THR A O 1
ATOM 1398 N N . MET A 1 173 ? -3.223 0.263 2.040 1.00 97.81 173 MET A N 1
ATOM 1399 C CA . MET A 1 173 ? -4.596 -0.118 2.400 1.00 97.81 173 MET A CA 1
ATOM 1400 C C . MET A 1 173 ? -5.409 -0.559 1.185 1.00 97.81 173 MET A C 1
ATOM 1402 O O . MET A 1 173 ? -6.143 -1.541 1.269 1.00 97.81 173 MET A O 1
ATOM 1406 N N . GLN A 1 174 ? -5.272 0.129 0.050 1.00 98.25 174 GLN A N 1
ATOM 1407 C CA . GLN A 1 174 ? -5.968 -0.232 -1.186 1.00 98.25 174 GLN A CA 1
ATOM 1408 C C . GLN A 1 174 ? -5.483 -1.583 -1.732 1.00 98.25 174 GLN A C 1
ATOM 1410 O O . GLN A 1 174 ? -6.301 -2.427 -2.100 1.00 98.25 174 GLN A O 1
ATOM 1415 N N . PHE A 1 175 ? -4.168 -1.822 -1.735 1.00 98.62 175 PHE A N 1
ATOM 1416 C CA . PHE A 1 175 ? -3.583 -3.106 -2.126 1.00 98.62 175 PHE A CA 1
ATOM 1417 C C . PHE A 1 175 ? -4.035 -4.232 -1.188 1.00 98.62 175 PHE A C 1
ATOM 1419 O O . PHE A 1 175 ? -4.466 -5.288 -1.650 1.00 98.62 175 PHE A O 1
ATOM 1426 N N . LEU A 1 176 ? -4.011 -3.999 0.126 1.00 98.69 176 LEU A N 1
ATOM 1427 C CA . LEU A 1 176 ? -4.508 -4.952 1.117 1.00 98.69 176 LEU A CA 1
ATOM 1428 C C . LEU A 1 176 ? -5.999 -5.251 0.910 1.00 98.69 176 LEU A C 1
ATOM 1430 O O . LEU A 1 176 ? -6.395 -6.412 0.883 1.00 98.69 176 LEU A O 1
ATOM 1434 N N . THR A 1 177 ? -6.808 -4.217 0.683 1.00 98.38 177 THR A N 1
ATOM 1435 C CA . THR A 1 177 ? -8.242 -4.332 0.382 1.00 98.38 177 THR A CA 1
ATOM 1436 C C . THR A 1 177 ? -8.471 -5.204 -0.849 1.00 98.38 177 THR A C 1
ATOM 1438 O O . THR A 1 177 ? -9.250 -6.152 -0.788 1.00 98.38 177 THR A O 1
ATOM 1441 N N . ARG A 1 178 ? -7.731 -4.982 -1.944 1.00 97.88 178 ARG A N 1
ATOM 1442 C CA . ARG A 1 178 ? -7.773 -5.850 -3.132 1.00 97.88 178 ARG A CA 1
ATOM 1443 C C . ARG A 1 178 ? -7.437 -7.303 -2.795 1.00 97.88 178 ARG A C 1
ATOM 1445 O O . ARG A 1 178 ? -8.173 -8.201 -3.206 1.00 97.88 178 ARG A O 1
ATOM 1452 N N . LEU A 1 179 ? -6.353 -7.547 -2.056 1.00 98.31 179 LEU A N 1
ATOM 1453 C CA . LEU A 1 179 ? -5.947 -8.905 -1.677 1.00 98.31 179 LEU A CA 1
ATOM 1454 C C . LEU A 1 179 ? -7.033 -9.623 -0.867 1.00 98.31 179 LEU A C 1
ATOM 1456 O O . LEU A 1 179 ? -7.327 -10.784 -1.143 1.00 98.31 179 LEU A O 1
ATOM 1460 N N . LEU A 1 180 ? -7.638 -8.934 0.101 1.00 98.00 180 LEU A N 1
ATOM 1461 C CA . LEU A 1 180 ? -8.708 -9.474 0.939 1.00 98.00 180 LEU A CA 1
ATOM 1462 C C . LEU A 1 180 ? -9.975 -9.751 0.118 1.00 98.00 180 LEU A C 1
ATOM 1464 O O . LEU A 1 180 ? -10.515 -10.853 0.178 1.00 98.00 180 LEU A O 1
ATOM 1468 N N . MET A 1 181 ? -10.406 -8.794 -0.709 1.00 96.69 181 MET A N 1
ATOM 1469 C CA . MET A 1 181 ? -11.632 -8.896 -1.511 1.00 96.69 181 MET A CA 1
ATOM 1470 C C . MET A 1 181 ? -11.570 -9.982 -2.586 1.00 96.69 181 MET A C 1
ATOM 1472 O O . MET A 1 181 ? -12.577 -10.637 -2.857 1.00 96.69 181 MET A O 1
ATOM 1476 N N . LYS A 1 182 ? -10.397 -10.198 -3.195 1.00 95.25 182 LYS A N 1
ATOM 1477 C CA . LYS A 1 182 ? -10.191 -11.242 -4.215 1.00 95.25 182 LYS A CA 1
ATOM 1478 C C . LYS A 1 182 ? -9.737 -12.584 -3.666 1.00 95.25 182 LYS A C 1
ATOM 1480 O O . LYS A 1 182 ? -9.525 -13.512 -4.448 1.00 95.25 182 LYS A O 1
ATOM 1485 N N . SER A 1 183 ? -9.587 -12.712 -2.355 1.00 94.44 183 SER A N 1
ATOM 1486 C CA . SER A 1 183 ? -9.197 -13.977 -1.762 1.00 94.44 183 SER A CA 1
ATOM 1487 C C . SER A 1 183 ? -10.385 -14.912 -1.571 1.00 94.44 183 SER A C 1
ATOM 1489 O O . SER A 1 183 ? -11.385 -14.566 -0.942 1.00 94.44 183 SER A O 1
ATOM 1491 N N . VAL A 1 184 ? -10.219 -16.147 -2.046 1.00 92.81 184 VAL A N 1
ATOM 1492 C CA . VAL A 1 184 ? -11.157 -17.250 -1.795 1.00 92.81 184 VAL A CA 1
ATOM 1493 C C . VAL A 1 184 ? -11.248 -17.559 -0.295 1.00 92.81 184 VAL A C 1
ATOM 1495 O O . VAL A 1 184 ? -12.327 -17.845 0.208 1.00 92.81 184 VAL A O 1
ATOM 1498 N N . GLU A 1 185 ? -10.145 -17.411 0.443 1.00 92.75 185 GLU A N 1
ATOM 1499 C CA . GLU A 1 185 ? -10.049 -17.680 1.891 1.00 92.75 185 GLU A CA 1
ATOM 1500 C C . GLU A 1 185 ? -10.916 -16.733 2.736 1.00 92.75 185 GLU A C 1
ATOM 1502 O O . GLU A 1 185 ? -11.314 -17.049 3.860 1.00 92.75 185 GLU A O 1
ATOM 1507 N N . PHE A 1 186 ? -11.188 -15.537 2.213 1.00 93.62 186 PHE A N 1
ATOM 1508 C CA . PHE A 1 186 ? -11.970 -14.513 2.901 1.00 93.62 186 PHE A CA 1
ATOM 1509 C C . PHE A 1 186 ? -13.409 -14.411 2.386 1.00 93.62 186 PHE A C 1
ATOM 1511 O O . PHE A 1 186 ? -14.210 -13.696 2.984 1.00 93.62 186 PHE A O 1
ATOM 1518 N N . ALA A 1 187 ? -13.753 -15.146 1.321 1.00 91.88 187 ALA A N 1
ATOM 1519 C CA . ALA A 1 187 ? -15.101 -15.208 0.755 1.00 91.88 187 ALA A CA 1
ATOM 1520 C C . ALA A 1 187 ? -15.751 -13.817 0.586 1.00 91.88 187 ALA A C 1
ATOM 1522 O O . ALA A 1 187 ? -16.898 -13.611 0.984 1.00 91.88 187 ALA A O 1
ATOM 1523 N N . SER A 1 188 ? -14.984 -12.861 0.042 1.00 91.50 188 SER A N 1
ATOM 1524 C CA . SER A 1 188 ? -15.354 -11.441 -0.069 1.00 91.50 188 SER A CA 1
ATOM 1525 C C . SER A 1 188 ? -15.768 -10.852 1.291 1.00 91.50 188 SER A C 1
ATOM 1527 O O . SER A 1 188 ? -16.957 -10.724 1.581 1.00 91.50 188 SER A O 1
ATOM 1529 N N . PRO A 1 189 ? -14.810 -10.516 2.170 1.00 96.62 189 PRO A N 1
ATOM 1530 C CA . PRO A 1 189 ? -15.122 -9.969 3.483 1.00 96.62 189 PRO A CA 1
ATOM 1531 C C . PRO A 1 189 ? -15.774 -8.592 3.348 1.00 96.62 189 PRO A C 1
ATOM 1533 O O . PRO A 1 189 ? -15.634 -7.923 2.328 1.00 96.62 189 PRO A O 1
ATOM 1536 N N . THR A 1 190 ? -16.470 -8.149 4.389 1.00 97.31 190 THR A N 1
ATOM 1537 C CA . THR A 1 190 ? -16.853 -6.739 4.493 1.00 97.31 190 THR A CA 1
ATOM 1538 C C . THR A 1 190 ? -15.690 -5.960 5.100 1.00 97.31 190 THR A C 1
ATOM 1540 O O . THR A 1 190 ? -15.147 -6.367 6.127 1.00 97.31 190 THR A O 1
ATOM 1543 N N . ILE A 1 191 ? -15.295 -4.851 4.481 1.00 97.44 191 ILE A N 1
ATOM 1544 C CA . ILE A 1 191 ? -14.189 -4.011 4.951 1.00 97.44 191 ILE A CA 1
ATOM 1545 C C . ILE A 1 191 ? -14.746 -2.686 5.458 1.00 97.44 191 ILE A C 1
ATOM 1547 O O . ILE A 1 191 ? -15.554 -2.053 4.785 1.00 97.44 191 ILE A O 1
ATOM 1551 N N . VAL A 1 192 ? -14.302 -2.261 6.638 1.00 95.19 192 VAL A N 1
ATOM 1552 C CA . VAL A 1 192 ? -14.612 -0.947 7.210 1.00 95.19 192 VAL A CA 1
ATOM 1553 C C . VAL A 1 192 ? -13.303 -0.176 7.343 1.00 95.19 192 VAL A C 1
ATOM 1555 O O . VAL A 1 192 ? -12.449 -0.525 8.156 1.00 95.19 192 VAL A O 1
ATOM 1558 N N . LEU A 1 193 ? -13.121 0.836 6.501 1.00 94.31 193 LEU A N 1
ATOM 1559 C CA . LEU A 1 193 ? -11.975 1.740 6.519 1.00 94.31 193 LEU A CA 1
ATOM 1560 C C . LEU A 1 193 ? -12.298 2.925 7.422 1.00 94.31 193 LEU A C 1
ATOM 1562 O O . LEU A 1 193 ? -13.299 3.608 7.205 1.00 94.31 193 LEU A O 1
ATOM 1566 N N . ILE A 1 194 ? -11.460 3.153 8.429 1.00 89.50 194 ILE A N 1
ATOM 1567 C CA . ILE A 1 194 ? -11.712 4.144 9.470 1.00 89.50 194 ILE A CA 1
ATOM 1568 C C . ILE A 1 194 ? -10.604 5.189 9.472 1.00 89.50 194 ILE A C 1
ATOM 1570 O O . ILE A 1 194 ? -9.425 4.845 9.476 1.00 89.50 194 ILE A O 1
ATOM 1574 N N . THR A 1 195 ? -10.981 6.464 9.488 1.00 86.56 195 THR A N 1
ATOM 1575 C CA . THR A 1 195 ? -10.049 7.599 9.507 1.00 86.56 195 THR A CA 1
ATOM 1576 C C . THR A 1 195 ? -10.342 8.539 10.684 1.00 86.56 195 THR A C 1
ATOM 1578 O O . THR A 1 195 ? -11.482 8.664 11.132 1.00 86.56 195 THR A O 1
ATOM 1581 N N . ASP A 1 196 ? -9.318 9.208 11.226 1.00 74.88 196 ASP A N 1
ATOM 1582 C CA . ASP A 1 196 ? -9.490 10.185 12.323 1.00 74.88 196 ASP A CA 1
ATOM 1583 C C . ASP A 1 196 ? -9.960 11.559 11.807 1.00 74.88 196 ASP A C 1
ATOM 1585 O O . ASP A 1 196 ? -10.740 12.244 12.460 1.00 74.88 196 ASP A O 1
ATOM 1589 N N . ARG A 1 197 ? -9.526 11.964 10.605 1.00 71.38 197 ARG A N 1
ATOM 1590 C CA . ARG A 1 197 ? -9.793 13.302 10.057 1.00 71.38 197 ARG A CA 1
ATOM 1591 C C . ARG A 1 197 ? -10.750 13.269 8.872 1.00 71.38 197 ARG A C 1
ATOM 1593 O O . ARG A 1 197 ? -10.584 12.451 7.974 1.00 71.38 197 ARG A O 1
ATOM 1600 N N . THR A 1 198 ? -11.669 14.230 8.819 1.00 67.25 198 THR A N 1
ATOM 1601 C CA . THR A 1 198 ? -12.633 14.387 7.717 1.00 67.25 198 THR A CA 1
ATOM 1602 C C . THR A 1 198 ? -11.968 14.670 6.368 1.00 67.25 198 THR A C 1
ATOM 1604 O O . THR A 1 198 ? -12.385 14.121 5.360 1.00 67.25 198 THR A O 1
ATOM 1607 N N . ASP A 1 199 ? -10.899 15.465 6.326 1.00 61.53 199 ASP A N 1
ATOM 1608 C CA . ASP A 1 199 ? -10.180 15.756 5.077 1.00 61.53 199 ASP A CA 1
ATOM 1609 C C . ASP A 1 199 ? -9.383 14.550 4.556 1.00 61.53 199 ASP A C 1
ATOM 1611 O O . ASP A 1 199 ? -9.269 14.335 3.347 1.00 61.53 199 ASP A O 1
ATOM 1615 N N . LEU A 1 200 ? -8.850 13.740 5.472 1.00 65.12 200 LEU A N 1
ATOM 1616 C CA . LEU A 1 200 ? -8.202 12.473 5.139 1.00 65.12 200 LEU A CA 1
ATOM 1617 C C . LEU A 1 200 ? -9.233 11.433 4.673 1.00 65.12 200 LEU A C 1
ATOM 1619 O O . LEU A 1 200 ? -8.949 10.668 3.750 1.00 65.12 200 LEU A O 1
ATOM 1623 N N . ASP A 1 201 ? -10.433 11.454 5.262 1.00 74.31 201 ASP A N 1
ATOM 1624 C CA . ASP A 1 201 ? -11.579 10.648 4.837 1.00 74.31 201 ASP A CA 1
ATOM 1625 C C . ASP A 1 201 ? -11.965 10.954 3.391 1.00 74.31 201 ASP A C 1
ATOM 1627 O O . ASP A 1 201 ? -12.118 10.026 2.601 1.00 74.31 201 ASP A O 1
ATOM 1631 N N . ASP A 1 202 ? -12.036 12.232 3.006 1.00 83.81 202 ASP A N 1
ATOM 1632 C CA . ASP A 1 202 ? -12.383 12.636 1.639 1.00 83.81 202 ASP A CA 1
ATOM 1633 C C . ASP A 1 202 ? -11.363 12.123 0.614 1.00 83.81 202 ASP A C 1
ATOM 1635 O O . ASP A 1 202 ? -11.736 11.586 -0.434 1.00 83.81 202 ASP A O 1
ATOM 1639 N N . GLN A 1 203 ? -10.063 12.241 0.913 1.00 86.50 203 GLN A N 1
ATOM 1640 C CA . GLN A 1 203 ? -9.003 11.771 0.016 1.00 86.50 203 GLN A CA 1
ATOM 1641 C C . GLN A 1 203 ? -8.988 10.247 -0.109 1.00 86.50 203 GLN A C 1
ATOM 1643 O O . GLN A 1 203 ? -8.949 9.722 -1.226 1.00 86.50 203 GLN A O 1
ATOM 1648 N N . LEU A 1 204 ? -9.042 9.529 1.017 1.00 89.56 204 LEU A N 1
ATOM 1649 C CA . LEU A 1 204 ? -9.062 8.068 1.020 1.00 89.56 204 LEU A CA 1
ATOM 1650 C C . LEU A 1 204 ? -10.340 7.534 0.361 1.00 89.56 204 LEU A C 1
ATOM 1652 O O . LEU A 1 204 ? -10.272 6.599 -0.438 1.00 89.56 204 LEU A O 1
ATOM 1656 N N . SER A 1 205 ? -11.487 8.159 0.634 1.00 91.44 205 SER A N 1
ATOM 1657 C CA . SER A 1 205 ? -12.774 7.826 0.018 1.00 91.44 205 SER A CA 1
ATOM 1658 C C . SER A 1 205 ? -12.747 8.043 -1.481 1.00 91.44 205 SER A C 1
ATOM 1660 O O . SER A 1 205 ? -13.127 7.137 -2.222 1.00 91.44 205 SER A O 1
ATOM 1662 N N . ALA A 1 206 ? -12.243 9.185 -1.953 1.00 93.19 206 ALA A N 1
ATOM 1663 C CA . ALA A 1 206 ? -12.094 9.441 -3.379 1.00 93.19 206 ALA A CA 1
ATOM 1664 C C . ALA A 1 206 ? -11.168 8.411 -4.045 1.00 93.19 206 ALA A C 1
ATOM 1666 O O . ALA A 1 206 ? -11.498 7.895 -5.113 1.00 93.19 206 ALA A O 1
ATOM 1667 N N . GLN A 1 207 ? -10.043 8.070 -3.405 1.00 94.88 207 GLN A N 1
ATOM 1668 C CA . GLN A 1 207 ? -9.095 7.072 -3.904 1.00 94.88 207 GLN A CA 1
ATOM 1669 C C . GLN A 1 207 ? -9.744 5.682 -4.017 1.00 94.88 207 GLN A C 1
ATOM 1671 O O . GLN A 1 207 ? -9.712 5.075 -5.087 1.00 94.88 207 GLN A O 1
ATOM 1676 N N . MET A 1 208 ? -10.374 5.195 -2.944 1.00 95.50 208 MET A N 1
ATOM 1677 C CA . MET A 1 208 ? -11.005 3.870 -2.898 1.00 95.50 208 MET A CA 1
ATOM 1678 C C . MET A 1 208 ? -12.223 3.772 -3.823 1.00 95.50 208 MET A C 1
ATOM 1680 O O . MET A 1 208 ? -12.375 2.786 -4.543 1.00 95.50 208 MET A O 1
ATOM 1684 N N . CYS A 1 209 ? -13.075 4.803 -3.862 1.00 95.62 209 CYS A N 1
ATOM 1685 C CA . CYS A 1 209 ? -14.243 4.841 -4.748 1.00 95.62 209 CYS A CA 1
ATOM 1686 C C . CYS A 1 209 ? -13.860 4.899 -6.231 1.00 95.62 209 CYS A C 1
ATOM 1688 O O . CYS A 1 209 ? -14.673 4.540 -7.080 1.00 95.62 209 CYS A O 1
ATOM 1690 N N . ASN A 1 210 ? -12.643 5.350 -6.546 1.00 96.19 210 ASN A N 1
ATOM 1691 C CA . ASN A 1 210 ? -12.091 5.358 -7.897 1.00 96.19 210 ASN A CA 1
ATOM 1692 C C . ASN A 1 210 ? -11.312 4.073 -8.237 1.00 96.19 210 ASN A C 1
ATOM 1694 O O . ASN A 1 210 ? -10.555 4.042 -9.207 1.00 96.19 210 ASN A O 1
ATOM 1698 N N . ALA A 1 211 ? -11.455 3.033 -7.417 1.00 96.69 211 ALA A N 1
ATOM 1699 C CA . ALA A 1 211 ? -10.772 1.758 -7.564 1.00 96.69 211 ALA A CA 1
ATOM 1700 C C . ALA A 1 211 ? -11.743 0.567 -7.453 1.00 96.69 211 ALA A C 1
ATOM 1702 O O . ALA A 1 211 ? -11.325 -0.521 -7.059 1.00 96.69 211 ALA A O 1
ATOM 1703 N N . LYS A 1 212 ? -13.025 0.732 -7.806 1.00 96.69 212 LYS A N 1
ATOM 1704 C CA . LYS A 1 212 ? -14.055 -0.320 -7.738 1.00 96.69 212 LYS A CA 1
ATOM 1705 C C . LYS A 1 212 ? -13.746 -1.488 -8.656 1.00 96.69 212 LYS A C 1
ATOM 1707 O O . LYS A 1 212 ? -13.795 -2.626 -8.197 1.00 96.69 212 LYS A O 1
ATOM 1712 N N . ASN A 1 213 ? -13.335 -1.246 -9.906 1.00 96.19 213 ASN A N 1
ATOM 1713 C CA . ASN A 1 213 ? -12.953 -2.344 -10.807 1.00 96.19 213 ASN A CA 1
ATOM 1714 C C . ASN A 1 213 ? -11.684 -3.043 -10.310 1.00 96.19 213 ASN A C 1
ATOM 1716 O O . ASN A 1 213 ? -11.570 -4.276 -10.324 1.00 96.19 213 ASN A O 1
ATOM 1720 N N . TYR A 1 214 ? -10.723 -2.241 -9.844 1.00 97.38 214 TYR A N 1
ATOM 1721 C CA . TYR A 1 214 ? -9.460 -2.744 -9.329 1.00 97.38 214 TYR A CA 1
ATOM 1722 C C . TYR A 1 214 ? -9.635 -3.545 -8.038 1.00 97.38 214 TYR A C 1
ATOM 1724 O O . TYR A 1 214 ? -9.005 -4.580 -7.923 1.00 97.38 214 TYR A O 1
ATOM 1732 N N . ILE A 1 215 ? -10.477 -3.146 -7.087 1.00 97.06 215 ILE A N 1
ATOM 1733 C CA . ILE A 1 215 ? -10.786 -3.927 -5.877 1.00 97.06 215 ILE A CA 1
ATOM 1734 C C . ILE A 1 215 ? -11.679 -5.112 -6.261 1.00 97.06 215 ILE A C 1
ATOM 1736 O O . ILE A 1 215 ? -11.388 -6.263 -5.922 1.00 97.06 215 ILE A O 1
ATOM 1740 N N . GLY A 1 216 ? -12.658 -4.851 -7.121 1.00 94.75 216 GLY A N 1
ATOM 1741 C CA . GLY A 1 216 ? -13.576 -5.803 -7.722 1.00 94.75 216 GLY A CA 1
ATOM 1742 C C . GLY A 1 216 ? -14.850 -6.012 -6.914 1.00 94.75 216 GLY A C 1
ATOM 1743 O O . GLY A 1 216 ? -15.270 -7.163 -6.788 1.00 94.75 216 GLY A O 1
ATOM 1744 N N . ASP A 1 217 ? -15.394 -4.918 -6.378 1.00 93.94 217 ASP A N 1
ATOM 1745 C CA . ASP A 1 217 ? -16.696 -4.804 -5.713 1.00 93.94 217 ASP A CA 1
ATOM 1746 C C . ASP A 1 217 ? -17.258 -3.399 -6.005 1.00 93.94 217 ASP A C 1
ATOM 1748 O O . ASP A 1 217 ? -16.536 -2.407 -5.884 1.00 93.94 217 ASP A O 1
ATOM 1752 N N . ASP A 1 218 ? -18.525 -3.303 -6.412 1.00 92.00 218 ASP A N 1
ATOM 1753 C CA . ASP A 1 218 ? -19.175 -2.021 -6.723 1.00 92.00 218 ASP A CA 1
ATOM 1754 C C . ASP A 1 218 ? -19.623 -1.258 -5.467 1.00 92.00 218 ASP A C 1
ATOM 1756 O O . ASP A 1 218 ? -19.824 -0.034 -5.499 1.00 92.00 218 ASP A O 1
ATOM 1760 N N . THR A 1 219 ? -19.741 -1.965 -4.342 1.00 94.19 219 THR A N 1
ATOM 1761 C CA . THR A 1 219 ? -20.166 -1.447 -3.040 1.00 94.19 219 THR A CA 1
ATOM 1762 C C . THR A 1 219 ? -18.971 -0.861 -2.291 1.00 94.19 219 THR A C 1
ATOM 1764 O O . THR A 1 219 ? -18.597 -1.316 -1.216 1.00 94.19 219 THR A O 1
ATOM 1767 N N . ILE A 1 220 ? -18.351 0.165 -2.867 1.00 95.38 220 ILE A N 1
ATOM 1768 C CA . ILE A 1 220 ? -17.362 1.001 -2.178 1.00 95.38 220 ILE A CA 1
ATOM 1769 C C . ILE A 1 220 ? -18.008 2.354 -1.951 1.00 95.38 220 ILE A C 1
ATOM 1771 O O . ILE A 1 220 ? -18.249 3.080 -2.924 1.00 95.38 220 ILE A O 1
ATOM 1775 N N . VAL A 1 221 ? -18.372 2.636 -0.700 1.00 93.00 221 VAL A N 1
ATOM 1776 C CA . VAL A 1 221 ? -19.198 3.797 -0.354 1.00 93.00 221 VAL A CA 1
ATOM 1777 C C . VAL A 1 221 ? -18.706 4.486 0.922 1.00 93.00 221 VAL A C 1
ATOM 1779 O O . VAL A 1 221 ? -18.416 3.809 1.914 1.00 93.00 221 VAL A O 1
ATOM 1782 N N . PRO A 1 222 ? -18.613 5.827 0.923 1.00 92.50 222 PRO A N 1
ATOM 1783 C CA . PRO A 1 222 ? -18.476 6.582 2.154 1.00 92.50 222 PRO A CA 1
ATOM 1784 C C . PRO A 1 222 ? -19.801 6.544 2.911 1.00 92.50 222 PRO A C 1
ATOM 1786 O O . PRO A 1 222 ? -20.875 6.692 2.330 1.00 92.50 222 PRO A O 1
ATOM 1789 N N . VAL A 1 223 ? -19.712 6.342 4.214 1.00 90.50 223 VAL A N 1
ATOM 1790 C CA . VAL A 1 223 ? -20.856 6.267 5.111 1.00 90.50 223 VAL A CA 1
ATOM 1791 C C . VAL A 1 223 ? -21.070 7.621 5.760 1.00 90.50 223 VAL A C 1
ATOM 1793 O O . VAL A 1 223 ? -20.123 8.252 6.228 1.00 90.50 223 VAL A O 1
ATOM 1796 N N . THR A 1 224 ? -22.316 8.075 5.819 1.00 86.50 224 THR A N 1
ATOM 1797 C CA . THR A 1 224 ? -22.662 9.408 6.334 1.00 86.50 224 THR A CA 1
ATOM 1798 C C . THR A 1 224 ? -22.851 9.442 7.851 1.00 86.50 224 THR A C 1
ATOM 1800 O O . THR A 1 224 ? -22.467 10.423 8.486 1.00 86.50 224 THR A O 1
ATOM 1803 N N . SER A 1 225 ? -23.365 8.361 8.443 1.00 86.56 225 SER A N 1
ATOM 1804 C CA . SER A 1 225 ? -23.643 8.243 9.879 1.00 86.56 225 SER A CA 1
ATOM 1805 C C . SER A 1 225 ? -23.484 6.805 10.386 1.00 86.56 225 SER A C 1
ATOM 1807 O O . SER A 1 225 ? -23.385 5.852 9.613 1.00 86.56 225 SER A O 1
ATOM 1809 N N . ARG A 1 226 ? -23.502 6.619 11.708 1.00 85.31 226 ARG A N 1
ATOM 1810 C CA . ARG A 1 226 ? -23.522 5.279 12.311 1.00 85.31 226 ARG A CA 1
ATOM 1811 C C . ARG A 1 226 ? -24.738 4.457 11.891 1.00 85.31 226 ARG A C 1
ATOM 1813 O O . ARG A 1 226 ? -24.628 3.255 11.667 1.00 85.31 226 ARG A O 1
ATOM 1820 N N . GLU A 1 227 ? -25.893 5.109 11.791 1.00 88.00 227 GLU A N 1
ATOM 1821 C CA . GLU A 1 227 ? -27.142 4.484 11.360 1.00 88.00 227 GLU A CA 1
ATOM 1822 C C . GLU A 1 227 ? -27.065 4.023 9.903 1.00 88.00 227 GLU A C 1
ATOM 1824 O O . GLU A 1 227 ? -27.483 2.913 9.587 1.00 88.00 227 GLU A O 1
ATOM 1829 N N . ASP A 1 228 ? -26.442 4.821 9.036 1.00 90.69 228 ASP A N 1
ATOM 1830 C CA . ASP A 1 228 ? -26.143 4.431 7.660 1.00 90.69 228 ASP A CA 1
ATOM 1831 C C . ASP A 1 228 ? -25.231 3.191 7.635 1.00 90.69 228 ASP A C 1
ATOM 1833 O O . ASP A 1 228 ? -25.569 2.204 6.986 1.00 90.69 228 ASP A O 1
ATOM 1837 N N . LEU A 1 229 ? -24.162 3.142 8.449 1.00 90.56 229 LEU A N 1
ATOM 1838 C CA . LEU A 1 229 ? -23.330 1.931 8.566 1.00 90.56 229 LEU A CA 1
ATOM 1839 C C . LEU A 1 229 ? -24.155 0.714 9.001 1.00 90.56 229 LEU A C 1
ATOM 1841 O O . LEU A 1 229 ? -24.026 -0.360 8.415 1.00 90.56 229 LEU A O 1
ATOM 1845 N N . ARG A 1 230 ? -25.012 0.877 10.016 1.00 90.44 230 ARG A N 1
ATOM 1846 C CA . ARG A 1 230 ? -25.902 -0.182 10.509 1.00 90.44 230 ARG A CA 1
ATOM 1847 C C . ARG A 1 230 ? -26.785 -0.712 9.379 1.00 90.44 230 ARG A C 1
ATOM 1849 O O . ARG A 1 230 ? -26.839 -1.920 9.175 1.00 90.44 230 ARG A O 1
ATOM 1856 N N . ASN A 1 231 ? -27.400 0.176 8.603 1.00 91.56 231 ASN A N 1
ATOM 1857 C CA . ASN A 1 231 ? -28.260 -0.185 7.475 1.00 91.56 231 ASN A CA 1
ATOM 1858 C C . ASN A 1 231 ? -27.485 -0.879 6.344 1.00 91.56 231 ASN A C 1
ATOM 1860 O O . ASN A 1 231 ? -27.977 -1.843 5.766 1.00 91.56 231 ASN A O 1
ATOM 1864 N N . GLN A 1 232 ? -26.257 -0.441 6.055 1.00 92.19 232 GLN A N 1
ATOM 1865 C CA . GLN A 1 232 ? -25.395 -1.060 5.042 1.00 92.19 232 GLN A CA 1
ATOM 1866 C C . GLN A 1 232 ? -24.904 -2.464 5.432 1.00 92.19 232 GLN A C 1
ATOM 1868 O O . GLN A 1 232 ? -24.658 -3.308 4.558 1.00 92.19 232 GLN A O 1
ATOM 1873 N N . LEU A 1 233 ? -24.726 -2.707 6.735 1.00 91.56 233 LEU A N 1
ATOM 1874 C CA . LEU A 1 233 ? -24.327 -3.999 7.296 1.00 91.56 233 LEU A CA 1
ATOM 1875 C C . LEU A 1 233 ? -25.519 -4.942 7.516 1.00 91.56 233 LEU A C 1
ATOM 1877 O O . LEU A 1 233 ? -25.352 -6.161 7.412 1.00 91.56 233 LEU A O 1
ATOM 1881 N N . ALA A 1 234 ? -26.706 -4.401 7.798 1.00 88.50 234 ALA A N 1
ATOM 1882 C CA . ALA A 1 234 ? -27.920 -5.171 8.034 1.00 88.50 234 ALA A CA 1
ATOM 1883 C C . ALA A 1 234 ? -28.277 -6.037 6.816 1.00 88.50 234 ALA A C 1
ATOM 1885 O O . ALA A 1 234 ? -28.317 -5.576 5.678 1.00 88.50 234 ALA A O 1
ATOM 1886 N N . GLY A 1 235 ? -28.513 -7.332 7.048 1.00 82.75 235 GLY A N 1
ATOM 1887 C CA . GLY A 1 235 ? -28.853 -8.292 5.989 1.00 82.75 235 GLY A CA 1
ATOM 1888 C C . GLY A 1 235 ? -27.714 -8.625 5.014 1.00 82.75 235 GLY A C 1
ATOM 1889 O O . GLY A 1 235 ? -27.910 -9.431 4.104 1.00 82.75 235 GLY A O 1
ATOM 1890 N N . ARG A 1 236 ? -26.514 -8.054 5.190 1.00 89.81 236 ARG A N 1
ATOM 1891 C CA . ARG A 1 236 ? -25.354 -8.331 4.338 1.00 89.81 236 ARG A CA 1
ATOM 1892 C C . ARG A 1 236 ? -24.586 -9.548 4.840 1.00 89.81 236 ARG A C 1
ATOM 1894 O O . ARG A 1 236 ? -24.128 -9.575 5.979 1.00 89.81 236 ARG A O 1
ATOM 1901 N N . ASN A 1 237 ? -24.351 -10.511 3.949 1.00 87.31 237 ASN A N 1
ATOM 1902 C CA . ASN A 1 237 ? -23.575 -11.720 4.256 1.00 87.31 237 ASN A CA 1
ATOM 1903 C C . ASN A 1 237 ? -22.086 -11.597 3.886 1.00 87.31 237 ASN A C 1
ATOM 1905 O O . ASN A 1 237 ? -21.226 -12.163 4.567 1.00 87.31 237 ASN A O 1
ATOM 1909 N N . SER A 1 238 ? -21.761 -10.826 2.847 1.00 91.06 238 SER A N 1
ATOM 1910 C CA . SER A 1 238 ? -20.402 -10.641 2.323 1.00 91.06 238 SER A CA 1
ATOM 1911 C C . SER A 1 238 ? -20.287 -9.351 1.498 1.00 91.06 238 SER A C 1
ATOM 1913 O O . SER A 1 238 ? -21.288 -8.702 1.179 1.00 91.06 238 SER A O 1
ATOM 1915 N N . GLY A 1 239 ? -19.050 -8.978 1.181 1.00 92.69 239 GLY A N 1
ATOM 1916 C CA . GLY A 1 239 ? -18.691 -7.866 0.312 1.00 92.69 239 GLY A CA 1
ATOM 1917 C C . GLY A 1 239 ? -18.848 -6.491 0.949 1.00 92.69 239 GLY A C 1
ATOM 1918 O O . GLY A 1 239 ? -19.270 -6.348 2.104 1.00 92.69 239 GLY A O 1
ATOM 1919 N N . GLY A 1 240 ? -18.528 -5.479 0.154 1.00 95.31 240 GLY A N 1
ATOM 1920 C CA . GLY A 1 240 ? -18.603 -4.077 0.535 1.00 95.31 240 GLY A CA 1
ATOM 1921 C C . GLY A 1 240 ? -17.362 -3.537 1.241 1.00 95.31 240 GLY A C 1
ATOM 1922 O O . GLY A 1 240 ? -16.767 -4.185 2.103 1.00 95.31 240 GLY A O 1
ATOM 1923 N N . VAL A 1 241 ? -17.005 -2.309 0.872 1.00 96.88 241 VAL A N 1
ATOM 1924 C CA . VAL A 1 241 ? -15.964 -1.491 1.490 1.00 96.88 241 VAL A CA 1
ATOM 1925 C C . VAL A 1 241 ? -16.608 -0.180 1.933 1.00 96.88 241 VAL A C 1
ATOM 1927 O O . VAL A 1 241 ? -17.038 0.630 1.112 1.00 96.88 241 VAL A O 1
ATOM 1930 N N . PHE A 1 242 ? -16.684 0.021 3.239 1.00 95.12 242 PHE A N 1
ATOM 1931 C CA . PHE A 1 242 ? -17.332 1.169 3.858 1.00 95.12 242 PHE A CA 1
ATOM 1932 C C . PHE A 1 242 ? -16.275 2.109 4.414 1.00 95.12 242 PHE A C 1
ATOM 1934 O O . PHE A 1 242 ? -15.437 1.678 5.202 1.00 95.12 242 PHE A O 1
ATOM 1941 N N . LEU A 1 243 ? -16.302 3.374 4.001 1.00 93.69 243 LEU A N 1
ATOM 1942 C CA . LEU A 1 243 ? -15.383 4.396 4.504 1.00 93.69 243 LEU A CA 1
ATOM 1943 C C . LEU A 1 243 ? -16.091 5.287 5.508 1.00 93.69 243 LEU A C 1
ATOM 1945 O O . LEU A 1 243 ? -17.224 5.707 5.281 1.00 93.69 243 LEU A O 1
ATOM 1949 N N . THR A 1 244 ? -15.456 5.545 6.639 1.00 89.44 244 THR A N 1
ATOM 1950 C CA . THR A 1 244 ? -16.084 6.284 7.726 1.00 89.44 244 THR A CA 1
ATOM 1951 C C . THR A 1 244 ? -15.039 6.943 8.609 1.00 89.44 244 THR A C 1
ATOM 1953 O O . THR A 1 244 ? -13.915 6.468 8.751 1.00 89.44 244 THR A O 1
ATOM 1956 N N . THR A 1 245 ? -15.438 8.017 9.277 1.00 85.75 245 THR A N 1
ATOM 1957 C CA . THR A 1 245 ? -14.611 8.653 10.295 1.00 85.75 245 THR A CA 1
ATOM 1958 C C . THR A 1 245 ? -14.854 8.042 11.665 1.00 85.75 245 THR A C 1
ATOM 1960 O O . THR A 1 245 ? -15.914 7.474 11.948 1.00 85.75 245 THR A O 1
ATOM 1963 N N . ILE A 1 246 ? -13.879 8.219 12.547 1.00 78.31 246 ILE A N 1
ATOM 1964 C CA . ILE A 1 246 ? -13.935 7.812 13.947 1.00 78.31 246 ILE A CA 1
ATOM 1965 C C . ILE A 1 246 ? -15.106 8.442 14.711 1.00 78.31 246 ILE A C 1
ATOM 1967 O O . ILE A 1 246 ? -15.768 7.776 15.506 1.00 78.31 246 ILE A O 1
ATOM 1971 N N . HIS A 1 247 ? -15.404 9.715 14.440 1.00 74.81 247 HIS A N 1
ATOM 1972 C CA . HIS A 1 247 ? -16.431 10.481 15.149 1.00 74.81 247 HIS A CA 1
ATOM 1973 C C . HIS A 1 247 ? -17.832 9.882 14.975 1.00 74.81 247 HIS A C 1
ATOM 1975 O O . HIS A 1 247 ? -18.652 9.958 15.888 1.00 74.81 247 HIS A O 1
ATOM 1981 N N . LYS A 1 248 ? -18.077 9.194 13.852 1.00 76.25 248 LYS A N 1
ATOM 1982 C CA . LYS A 1 248 ? -19.338 8.492 13.580 1.00 76.25 248 LYS A CA 1
ATOM 1983 C C . LYS A 1 248 ? -19.535 7.260 14.479 1.00 76.25 248 LYS A C 1
ATOM 1985 O O . LYS A 1 248 ? -20.637 6.743 14.547 1.00 76.25 248 LYS A O 1
ATOM 1990 N N . PHE A 1 249 ? -18.515 6.783 15.200 1.00 70.50 249 PHE A N 1
ATOM 1991 C CA . PHE A 1 249 ? -18.637 5.648 16.131 1.00 70.50 249 PHE A CA 1
ATOM 1992 C C . PHE A 1 249 ? -18.802 6.049 17.598 1.00 70.50 249 PHE A C 1
ATOM 1994 O O . PHE A 1 249 ? -19.026 5.176 18.428 1.00 70.50 249 PHE A O 1
ATOM 2001 N N . THR A 1 250 ? -18.687 7.333 17.943 1.00 66.06 250 THR A N 1
ATOM 2002 C CA . THR A 1 250 ? -18.673 7.771 19.353 1.00 66.06 250 THR A CA 1
ATOM 2003 C C . THR A 1 250 ? -20.055 8.037 19.963 1.00 66.06 250 THR A C 1
ATOM 2005 O O . THR A 1 250 ? -20.140 8.387 21.138 1.00 66.06 250 THR A O 1
ATOM 2008 N N . GLU A 1 251 ? -21.133 7.888 19.188 1.00 67.12 251 GLU A N 1
ATOM 2009 C CA . GLU A 1 251 ? -22.500 8.233 19.612 1.00 67.12 251 GLU A CA 1
ATOM 2010 C C . GLU A 1 251 ? -23.131 7.174 20.536 1.00 67.12 251 GLU A C 1
ATOM 2012 O O . GLU A 1 251 ? -23.743 7.532 21.542 1.00 67.12 251 GLU A O 1
ATOM 2017 N N . ASP A 1 252 ? -22.936 5.883 20.245 1.00 71.12 252 ASP A N 1
ATOM 2018 C CA . ASP A 1 252 ? -23.438 4.749 21.033 1.00 71.12 252 ASP A CA 1
ATOM 2019 C C . ASP A 1 252 ? -22.536 3.505 20.875 1.00 71.12 252 ASP A C 1
ATOM 2021 O O . ASP A 1 252 ? -21.707 3.437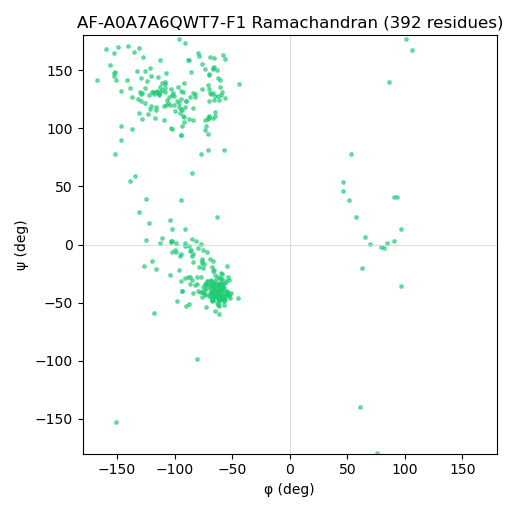 19.967 1.00 71.12 252 ASP A O 1
ATOM 2025 N N . THR A 1 253 ? -22.697 2.512 21.759 1.00 68.75 253 THR A N 1
ATOM 2026 C CA . THR A 1 253 ? -22.002 1.206 21.708 1.00 68.75 253 THR A CA 1
ATOM 2027 C C . THR A 1 253 ? -22.907 0.073 21.217 1.00 68.75 253 THR A C 1
ATOM 2029 O O . THR A 1 253 ? -22.668 -1.087 21.546 1.00 68.75 253 THR A O 1
ATOM 2032 N N . GLU A 1 254 ? -23.997 0.373 20.509 1.00 82.38 254 GLU A N 1
ATOM 2033 C CA . GLU A 1 254 ? -24.911 -0.669 20.049 1.00 82.38 254 GLU A CA 1
ATOM 2034 C C . GLU A 1 254 ? -24.234 -1.635 19.073 1.00 82.38 254 GLU A C 1
ATOM 2036 O O . GLU A 1 254 ? -23.332 -1.291 18.307 1.00 82.38 254 GLU A O 1
ATOM 2041 N N . LEU A 1 255 ? -24.703 -2.874 19.085 1.00 86.19 255 LEU A N 1
ATOM 2042 C CA . LEU A 1 255 ? -24.207 -3.904 18.195 1.00 86.19 255 LEU A CA 1
ATOM 2043 C C . LEU A 1 255 ? -24.559 -3.559 16.739 1.00 86.19 255 LEU A C 1
ATOM 2045 O O . LEU A 1 255 ? -25.728 -3.377 16.398 1.00 86.19 255 LEU A O 1
ATOM 2049 N N . LEU A 1 256 ? -23.548 -3.499 15.871 1.00 88.94 256 LEU A N 1
ATOM 2050 C CA . LEU A 1 256 ? -23.731 -3.313 14.429 1.00 88.94 256 LEU A CA 1
ATOM 2051 C C . LEU A 1 256 ? -23.785 -4.653 13.694 1.00 88.94 256 LEU A C 1
ATOM 2053 O O . LEU A 1 256 ? -24.562 -4.813 12.756 1.00 88.94 256 LEU A O 1
ATOM 2057 N N . SER A 1 257 ? -22.941 -5.612 14.085 1.00 90.62 257 SER A N 1
ATOM 2058 C CA . SER A 1 257 ? -22.913 -6.950 13.490 1.00 90.62 257 SER A CA 1
ATOM 2059 C C . SER A 1 257 ? -22.070 -7.921 14.319 1.00 90.62 257 SER A C 1
ATOM 2061 O O . SER A 1 257 ? -20.969 -7.591 14.751 1.00 90.62 257 SER A O 1
ATOM 2063 N N . GLU A 1 258 ? -22.528 -9.169 14.431 1.00 91.94 258 GLU A N 1
ATOM 2064 C CA . GLU A 1 258 ? -21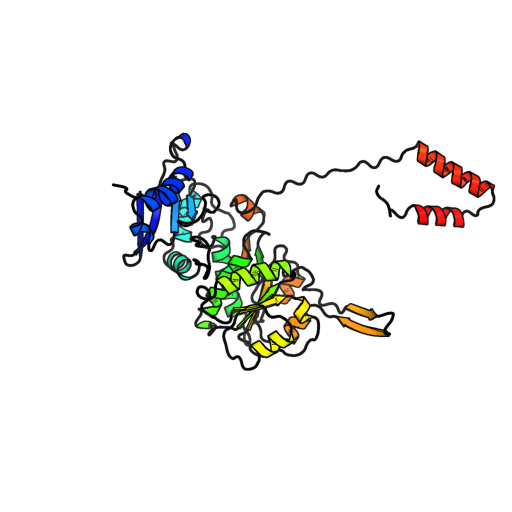.778 -10.272 15.057 1.00 91.94 258 GLU A CA 1
ATOM 2065 C C . GLU A 1 258 ? -20.920 -11.070 14.064 1.00 91.94 258 GLU A C 1
ATOM 2067 O O . GLU A 1 258 ? -20.234 -12.018 14.450 1.00 91.94 258 GLU A O 1
ATOM 2072 N N . ARG A 1 259 ? -20.945 -10.721 12.772 1.00 93.56 259 ARG A N 1
ATOM 2073 C CA . ARG A 1 259 ? -20.187 -11.433 11.732 1.00 93.56 259 ARG A CA 1
ATOM 2074 C C . ARG A 1 259 ? -18.683 -11.373 12.008 1.00 93.56 259 ARG A C 1
ATOM 2076 O O . ARG A 1 259 ? -18.121 -10.309 12.248 1.00 93.56 259 ARG A O 1
ATOM 2083 N N . ASN A 1 260 ? -18.019 -12.514 11.854 1.00 92.62 260 ASN A N 1
ATOM 2084 C CA . ASN A 1 260 ? -16.559 -12.632 11.916 1.00 92.62 260 ASN A CA 1
ATOM 2085 C C . ASN A 1 260 ? -15.855 -12.359 10.574 1.00 92.62 260 ASN A C 1
ATOM 2087 O O . ASN A 1 260 ? -14.627 -12.325 10.500 1.00 92.62 260 ASN A O 1
ATOM 2091 N N . ASN A 1 261 ? -16.627 -12.170 9.499 1.00 94.06 261 ASN A N 1
ATOM 2092 C CA . ASN A 1 261 ? -16.121 -11.836 8.169 1.00 94.06 261 ASN A CA 1
ATOM 2093 C C . ASN A 1 261 ? -16.127 -10.321 7.906 1.00 94.06 261 ASN A C 1
ATOM 2095 O O . ASN A 1 261 ? -16.481 -9.870 6.815 1.00 94.06 261 ASN A O 1
ATOM 2099 N N . ILE A 1 262 ? -15.788 -9.547 8.940 1.00 96.56 262 ILE A N 1
ATOM 2100 C CA . ILE A 1 262 ? -15.639 -8.093 8.896 1.00 96.56 262 ILE A CA 1
ATOM 2101 C C . ILE A 1 262 ? -14.198 -7.752 9.268 1.00 96.56 262 ILE A C 1
ATOM 2103 O O . ILE A 1 262 ? -13.674 -8.250 10.267 1.00 96.56 262 ILE A O 1
ATOM 2107 N N . ILE A 1 263 ? -13.556 -6.909 8.465 1.00 97.50 263 ILE A N 1
ATOM 2108 C CA . ILE A 1 263 ? -12.186 -6.446 8.693 1.00 97.50 263 ILE A CA 1
ATOM 2109 C C . ILE A 1 263 ? -12.216 -4.928 8.820 1.00 97.50 263 ILE A C 1
ATOM 2111 O O . ILE A 1 263 ? -12.608 -4.230 7.887 1.00 97.50 263 ILE A O 1
ATOM 2115 N N . CYS A 1 264 ? -11.801 -4.421 9.974 1.00 95.38 264 CYS A N 1
ATOM 2116 C CA . CYS A 1 264 ? -11.680 -2.994 10.235 1.00 95.38 264 CYS A CA 1
ATOM 2117 C C . CYS A 1 264 ? -10.224 -2.573 10.030 1.00 95.38 264 CYS A C 1
ATOM 2119 O O . CYS A 1 264 ? -9.329 -3.125 10.670 1.00 95.38 264 CYS A O 1
ATOM 2121 N N . ILE A 1 265 ? -9.982 -1.600 9.156 1.00 95.44 265 ILE A N 1
ATOM 2122 C CA . ILE A 1 265 ? -8.650 -1.046 8.901 1.00 95.44 265 ILE A CA 1
ATOM 2123 C C . ILE A 1 265 ? -8.677 0.418 9.323 1.00 95.44 265 ILE A C 1
ATOM 2125 O O . ILE A 1 265 ? -9.416 1.205 8.736 1.00 95.44 265 ILE A O 1
ATOM 2129 N N . SER A 1 266 ? -7.887 0.775 10.332 1.00 91.19 266 SER A N 1
ATOM 2130 C CA . SER A 1 266 ? -7.816 2.144 10.843 1.00 91.19 266 SER A CA 1
ATOM 2131 C C . SER A 1 266 ? -6.565 2.860 10.344 1.00 91.19 266 SER A C 1
ATOM 2133 O O . SER A 1 266 ? -5.458 2.334 10.492 1.00 91.19 266 SER A O 1
ATOM 2135 N N . ASP A 1 267 ? -6.729 4.056 9.778 1.00 89.19 267 ASP A N 1
ATOM 2136 C CA . ASP A 1 267 ? -5.633 4.992 9.526 1.00 89.19 267 ASP A CA 1
ATOM 2137 C C . ASP A 1 267 ? -5.354 5.862 10.753 1.00 89.19 267 ASP A C 1
ATOM 2139 O O . ASP A 1 267 ? -6.255 6.205 11.521 1.00 89.19 267 ASP A O 1
ATOM 2143 N N . GLU A 1 268 ? -4.087 6.231 10.911 1.00 81.19 268 GLU A N 1
ATOM 2144 C CA . GLU A 1 268 ? -3.548 6.960 12.060 1.00 81.19 268 GLU A CA 1
ATOM 2145 C C . GLU A 1 268 ? -4.005 6.391 13.411 1.00 81.19 268 GLU A C 1
ATOM 2147 O O . GLU A 1 268 ? -4.482 7.098 14.303 1.00 81.19 268 GLU A O 1
ATOM 2152 N N . ALA A 1 269 ? -3.771 5.087 13.573 1.00 71.25 269 ALA A N 1
ATOM 2153 C CA . ALA A 1 269 ? -4.159 4.245 14.705 1.00 71.25 269 ALA A CA 1
ATOM 2154 C C . ALA A 1 269 ? -3.525 4.609 16.075 1.00 71.25 269 ALA A C 1
ATOM 2156 O O . ALA A 1 269 ? -3.407 3.759 16.953 1.00 71.25 269 ALA A O 1
ATOM 2157 N N . HIS A 1 270 ? -3.096 5.856 16.280 1.00 64.50 270 HIS A N 1
ATOM 2158 C CA . HIS A 1 270 ? -2.430 6.369 17.482 1.00 64.50 270 HIS A CA 1
ATOM 2159 C C . HIS A 1 270 ? -3.101 7.623 18.075 1.00 64.50 270 HIS A C 1
ATOM 2161 O O . HIS A 1 270 ? -2.840 7.975 19.225 1.00 64.50 270 HIS A O 1
ATOM 2167 N N . ARG A 1 271 ? -3.937 8.338 17.308 1.00 59.56 271 ARG A N 1
ATOM 2168 C CA . ARG A 1 271 ? -4.417 9.685 17.659 1.00 59.56 271 ARG A CA 1
ATOM 2169 C C . ARG A 1 271 ? -5.891 9.642 18.030 1.00 59.56 271 ARG A C 1
ATOM 2171 O O . ARG A 1 271 ? -6.689 9.208 17.225 1.00 59.56 271 ARG A O 1
ATOM 2178 N N . SER A 1 272 ? -6.249 10.029 19.256 1.00 50.09 272 SER A N 1
ATOM 2179 C CA . SER A 1 272 ? -7.629 10.007 19.801 1.00 50.09 272 SER A CA 1
ATOM 2180 C C . SER A 1 272 ? -8.307 8.617 19.920 1.00 50.09 272 SER A C 1
ATOM 2182 O O . SER A 1 272 ? -9.192 8.439 20.757 1.00 50.09 272 SER A O 1
ATOM 2184 N N . GLN A 1 273 ? -7.824 7.607 19.183 1.00 49.72 273 GLN A N 1
ATOM 2185 C CA . GLN A 1 273 ? -8.463 6.302 18.977 1.00 49.72 273 GLN A CA 1
ATOM 2186 C C . GLN A 1 273 ? -8.362 5.318 20.161 1.00 49.72 273 GLN A C 1
ATOM 2188 O O . GLN A 1 273 ? -9.084 4.322 20.207 1.00 49.72 273 GLN A O 1
ATOM 2193 N N . VAL A 1 274 ? -7.468 5.575 21.120 1.00 49.88 274 VAL A N 1
ATOM 2194 C CA . VAL A 1 274 ? -6.968 4.530 22.035 1.00 49.88 274 VAL A CA 1
ATOM 2195 C C . VAL A 1 274 ? -7.133 4.822 23.524 1.00 49.88 274 VAL A C 1
ATOM 2197 O O . VAL A 1 274 ? -6.726 4.016 24.353 1.00 49.88 274 VAL A O 1
ATOM 2200 N N . ASN A 1 275 ? -7.773 5.937 23.888 1.00 48.28 275 ASN A N 1
ATOM 2201 C CA . ASN A 1 275 ? -8.078 6.237 25.290 1.00 48.28 275 ASN A CA 1
ATOM 2202 C C . ASN A 1 275 ? -9.169 5.301 25.817 1.00 48.28 275 ASN A C 1
ATOM 2204 O O . ASN A 1 275 ? -10.316 5.704 25.876 1.00 48.28 275 ASN A O 1
ATOM 2208 N N . LEU A 1 276 ? -8.840 4.071 26.213 1.00 49.38 276 LEU A N 1
ATOM 2209 C CA . LEU A 1 276 ? -9.771 3.130 26.862 1.00 49.38 276 LEU A CA 1
ATOM 2210 C C . LEU A 1 276 ? -10.442 3.719 28.120 1.00 49.38 276 LEU A C 1
ATOM 2212 O O . LEU A 1 276 ? -11.497 3.237 28.542 1.00 49.38 276 LEU A O 1
ATOM 2216 N N . ASP A 1 277 ? -9.861 4.783 28.672 1.00 44.66 277 ASP A N 1
ATOM 2217 C CA . ASP A 1 277 ? -10.338 5.489 29.849 1.00 44.66 277 ASP A CA 1
ATOM 2218 C C . ASP A 1 277 ? -11.676 6.195 29.619 1.00 44.66 277 ASP A C 1
ATOM 2220 O O . ASP A 1 277 ? -11.886 6.969 28.681 1.00 44.66 277 ASP A O 1
ATOM 2224 N N . GLN A 1 278 ? -12.593 5.949 30.549 1.00 46.75 278 GLN A N 1
ATOM 2225 C CA . GLN A 1 278 ? -13.888 6.604 30.609 1.00 46.75 278 GLN A CA 1
ATOM 2226 C C . GLN A 1 278 ? -13.704 8.096 30.925 1.00 46.75 278 GLN A C 1
ATOM 2228 O O . GLN A 1 278 ? -13.411 8.470 32.061 1.00 46.75 278 GLN A O 1
ATOM 2233 N N . LYS A 1 279 ? -13.953 8.973 29.950 1.00 50.97 279 LYS A N 1
ATOM 2234 C CA . LYS A 1 279 ? -14.087 10.412 30.196 1.00 50.97 279 LYS A CA 1
ATOM 2235 C C . LYS A 1 279 ? -15.513 10.716 30.625 1.00 50.97 279 LYS A C 1
ATOM 2237 O O . LYS A 1 279 ? -16.465 10.489 29.883 1.00 50.97 279 LYS A O 1
ATOM 2242 N N . VAL A 1 280 ? -15.669 11.226 31.841 1.00 50.72 280 VAL A N 1
ATOM 2243 C CA . VAL A 1 280 ? -16.954 11.722 32.337 1.00 50.72 280 VAL A CA 1
ATOM 2244 C C . VAL A 1 280 ? -17.028 13.213 32.031 1.00 50.72 280 VAL A C 1
ATOM 2246 O O . VAL A 1 280 ? -16.361 14.015 32.677 1.00 50.72 280 VAL A O 1
ATOM 2249 N N . ILE A 1 281 ? -17.818 13.581 31.027 1.00 55.91 281 ILE A N 1
ATOM 2250 C CA . ILE A 1 281 ? -18.121 14.976 30.713 1.00 55.91 281 ILE A CA 1
ATOM 2251 C C . ILE A 1 281 ? -19.407 15.321 31.456 1.00 55.91 281 ILE A C 1
ATOM 2253 O O . ILE A 1 281 ? -20.481 14.801 31.148 1.00 55.91 281 ILE A O 1
ATOM 2257 N N . VAL A 1 282 ? -19.284 16.174 32.469 1.00 55.03 282 VAL A N 1
ATOM 2258 C CA . VAL A 1 282 ? -20.434 16.755 33.161 1.00 55.03 282 VAL A CA 1
ATOM 2259 C C . VAL A 1 282 ? -20.760 18.063 32.461 1.00 55.03 282 VAL A C 1
ATOM 2261 O O . VAL A 1 282 ? -19.992 19.022 32.535 1.00 55.03 282 VAL A O 1
ATOM 2264 N N . ASP A 1 283 ? -21.882 18.085 31.754 1.00 55.97 283 ASP A N 1
ATOM 2265 C CA . ASP A 1 283 ? -22.421 19.314 31.192 1.00 55.97 283 ASP A CA 1
ATOM 2266 C C . ASP A 1 283 ? -22.957 20.176 32.347 1.00 55.97 283 ASP A C 1
ATOM 2268 O O . ASP A 1 283 ? -23.936 19.817 33.009 1.00 55.97 283 ASP A O 1
ATOM 2272 N N . LYS A 1 284 ? -22.252 21.276 32.640 1.00 57.69 284 LYS A N 1
ATOM 2273 C CA . LYS A 1 284 ? -22.548 22.163 33.775 1.00 57.69 284 LYS A CA 1
ATOM 2274 C C . LYS A 1 284 ? -23.868 22.924 33.610 1.00 57.69 284 LYS A C 1
ATOM 2276 O O . LYS A 1 284 ? -24.400 23.374 34.619 1.00 57.69 284 LYS A O 1
ATOM 2281 N N . GLU A 1 285 ? -24.398 23.049 32.392 1.00 56.41 285 GLU A N 1
ATOM 2282 C CA . GLU A 1 285 ? -25.663 23.746 32.127 1.00 56.41 285 GLU A CA 1
ATOM 2283 C C . GLU A 1 285 ? -26.859 22.789 32.124 1.00 56.41 285 GLU A C 1
ATOM 2285 O O . GLU A 1 285 ? -27.910 23.117 32.671 1.00 56.41 285 GLU A O 1
ATOM 2290 N N . SER A 1 286 ? -26.711 21.588 31.551 1.00 61.81 286 SER A N 1
ATOM 2291 C CA . SER A 1 286 ? -27.818 20.621 31.453 1.00 61.81 286 SER A CA 1
ATOM 2292 C C . SER A 1 286 ? -27.875 19.593 32.591 1.00 61.81 286 SER A C 1
ATOM 2294 O O . SER A 1 286 ? -28.824 18.809 32.665 1.00 61.81 286 SER A O 1
ATOM 2296 N N . GLY A 1 287 ? -26.859 19.548 33.461 1.00 52.38 287 GLY A N 1
ATOM 2297 C CA . GLY A 1 287 ? -26.742 18.571 34.551 1.00 52.38 287 GLY A CA 1
ATOM 2298 C C . GLY A 1 287 ? -26.568 17.122 34.075 1.00 52.38 287 GLY A C 1
ATOM 2299 O O . GLY A 1 287 ? -26.585 16.193 34.886 1.00 52.38 287 GLY A O 1
ATOM 2300 N N . LYS A 1 288 ? -26.412 16.895 32.763 1.00 47.59 288 LYS A N 1
ATOM 2301 C CA . LYS A 1 288 ? -26.267 15.559 32.182 1.00 47.59 288 LYS A CA 1
ATOM 2302 C C . LYS A 1 288 ? -24.823 15.085 32.287 1.00 47.59 288 LYS A C 1
ATOM 2304 O O . LYS A 1 288 ? -23.887 15.725 31.812 1.00 47.59 288 LYS A O 1
ATOM 2309 N N . VAL A 1 289 ? -24.665 13.898 32.862 1.00 51.41 289 VAL A N 1
ATOM 2310 C CA . VAL A 1 289 ? -23.396 13.171 32.908 1.00 51.41 289 VAL A CA 1
ATOM 2311 C C . VAL A 1 289 ? -23.278 12.330 31.639 1.00 51.41 289 VAL A C 1
ATOM 2313 O O . VAL A 1 289 ? -23.979 11.330 31.490 1.00 51.41 289 VAL A O 1
ATOM 2316 N N . ARG A 1 290 ? -22.393 12.717 30.715 1.00 52.97 290 ARG A N 1
ATOM 2317 C CA . ARG A 1 290 ? -22.039 11.904 29.543 1.00 52.97 290 ARG A CA 1
ATOM 2318 C C . ARG A 1 290 ? -20.767 11.118 29.844 1.00 52.97 290 ARG A C 1
ATOM 2320 O O . ARG A 1 290 ? -19.736 11.692 30.179 1.00 52.97 290 ARG A O 1
ATOM 2327 N N . LYS A 1 291 ? -20.849 9.791 29.753 1.00 51.00 291 LYS A N 1
ATOM 2328 C CA . LYS A 1 291 ? -19.694 8.890 29.849 1.00 51.00 291 LYS A CA 1
ATOM 2329 C C . LYS A 1 291 ? -19.232 8.582 28.426 1.00 51.00 291 LYS A C 1
ATOM 2331 O O . LYS A 1 291 ? -19.973 7.947 27.685 1.00 51.00 291 LYS A O 1
ATOM 2336 N N . THR A 1 292 ? -18.044 9.034 28.050 1.00 48.69 292 THR A N 1
ATOM 2337 C CA . THR A 1 292 ? -17.426 8.744 26.752 1.00 48.69 292 THR A CA 1
ATOM 2338 C C . THR A 1 292 ? -16.316 7.722 26.965 1.00 48.69 292 THR A C 1
ATOM 2340 O O . THR A 1 292 ? -15.460 7.916 27.826 1.00 48.69 292 THR A O 1
ATOM 2343 N N . TYR A 1 293 ? -16.339 6.622 26.220 1.00 56.09 293 TYR A N 1
ATOM 2344 C CA . TYR A 1 293 ? -15.276 5.614 26.247 1.00 56.09 293 TYR A CA 1
ATOM 2345 C C . TYR A 1 293 ? -14.199 5.895 25.192 1.00 56.09 293 TYR A C 1
ATOM 2347 O O . TYR A 1 293 ? -14.349 6.767 24.335 1.00 56.09 293 TYR A O 1
ATOM 2355 N N . GLY A 1 294 ? -13.125 5.113 25.218 1.00 62.84 294 GLY A N 1
ATOM 2356 C CA . GLY A 1 294 ? -12.205 5.033 24.091 1.00 62.84 294 GLY A CA 1
ATOM 2357 C C . GLY A 1 294 ? -12.862 4.510 22.844 1.00 62.84 294 GLY A C 1
ATOM 2358 O O . GLY A 1 294 ? -13.678 3.593 22.904 1.00 62.84 294 GLY A O 1
ATOM 2359 N N . PHE A 1 295 ? -12.457 5.047 21.701 1.00 66.44 295 PHE A N 1
ATOM 2360 C CA . PHE A 1 295 ? -12.941 4.580 20.410 1.00 66.44 295 PHE A CA 1
ATOM 2361 C C . PHE A 1 295 ? -12.736 3.074 20.210 1.00 66.44 295 PHE A C 1
ATOM 2363 O O . PHE A 1 295 ? -13.653 2.405 19.744 1.00 66.44 295 PHE A O 1
ATOM 2370 N N . ALA A 1 296 ? -11.597 2.524 20.641 1.00 67.44 296 ALA A N 1
ATOM 2371 C CA . ALA A 1 296 ? -11.363 1.083 20.620 1.00 67.44 296 ALA A CA 1
ATOM 2372 C C . ALA A 1 296 ? -12.507 0.290 21.273 1.00 67.44 296 ALA A C 1
ATOM 2374 O O . ALA A 1 296 ? -12.958 -0.711 20.723 1.00 67.44 296 ALA A O 1
ATOM 2375 N N . LYS A 1 297 ? -13.039 0.773 22.402 1.00 72.56 297 LYS A N 1
ATOM 2376 C CA . LYS A 1 297 ? -14.175 0.138 23.071 1.00 72.56 297 LYS A CA 1
ATOM 2377 C C . LYS A 1 297 ? -15.452 0.231 22.238 1.00 72.56 297 LYS A C 1
ATOM 2379 O O . LYS A 1 297 ? -16.088 -0.791 22.018 1.00 72.56 297 LYS A O 1
ATOM 2384 N N . TYR A 1 298 ? -15.789 1.411 21.713 1.00 75.69 298 TYR A N 1
ATOM 2385 C CA . TYR A 1 298 ? -16.945 1.563 20.817 1.00 75.69 298 TYR A CA 1
ATOM 2386 C C . TYR A 1 298 ? -16.864 0.617 19.615 1.00 75.69 298 TYR A C 1
ATOM 2388 O O . TYR A 1 298 ? -17.852 -0.017 19.249 1.00 75.69 298 TYR A O 1
ATOM 2396 N N . LEU A 1 299 ? -15.680 0.491 19.021 1.00 77.69 299 LEU A N 1
ATOM 2397 C CA . LEU A 1 299 ? -15.443 -0.342 17.854 1.00 77.69 299 LEU A CA 1
ATOM 2398 C C . LEU A 1 299 ? -15.544 -1.845 18.173 1.00 77.69 299 LEU A C 1
ATOM 2400 O O . LEU A 1 299 ? -16.154 -2.589 17.403 1.00 77.69 299 LEU A O 1
ATOM 2404 N N . HIS A 1 300 ? -14.973 -2.285 19.299 1.00 82.88 300 HIS A N 1
ATOM 2405 C CA . HIS A 1 300 ? -15.037 -3.675 19.754 1.00 82.88 300 HIS A CA 1
ATOM 2406 C C . HIS A 1 300 ? -16.441 -4.082 20.200 1.00 82.88 300 HIS A C 1
ATOM 2408 O O . HIS A 1 300 ? -16.890 -5.163 19.834 1.00 82.88 300 HIS A O 1
ATOM 2414 N N . ASP A 1 301 ? -17.156 -3.220 20.919 1.00 85.75 301 ASP A N 1
ATOM 2415 C CA . ASP A 1 301 ? -18.519 -3.514 21.371 1.00 85.75 301 ASP A CA 1
ATOM 2416 C C . ASP A 1 301 ? -19.495 -3.554 20.176 1.00 85.75 301 ASP A C 1
ATOM 2418 O O . ASP A 1 301 ? -20.393 -4.393 20.123 1.00 85.75 301 ASP A O 1
ATOM 2422 N N . SER A 1 302 ? -19.276 -2.705 19.162 1.00 88.38 302 SER A N 1
ATOM 2423 C CA . SER A 1 302 ? -20.121 -2.662 17.957 1.00 88.38 302 SER A CA 1
ATOM 2424 C C . SER A 1 302 ? -19.900 -3.841 17.001 1.00 88.38 302 SER A C 1
ATOM 2426 O O . SER A 1 302 ? -20.832 -4.258 16.312 1.00 88.38 302 SER A O 1
ATOM 2428 N N . LEU A 1 303 ? -18.661 -4.332 16.891 1.00 92.06 303 LEU A N 1
ATOM 2429 C CA . LEU A 1 303 ? -18.240 -5.350 15.918 1.00 92.06 303 LEU A CA 1
ATOM 2430 C C . LEU A 1 303 ? -17.384 -6.442 16.592 1.00 92.06 303 LEU A C 1
ATOM 2432 O O . LEU A 1 303 ? -16.253 -6.690 16.174 1.00 92.06 303 LEU A O 1
ATOM 2436 N N . PRO A 1 304 ? -17.904 -7.153 17.606 1.00 91.56 304 PRO A N 1
ATOM 2437 C CA . PRO A 1 304 ? -17.105 -7.969 18.530 1.00 91.56 304 PRO A CA 1
ATOM 2438 C C . PRO A 1 304 ? -16.289 -9.081 17.869 1.00 91.56 304 PRO A C 1
ATOM 2440 O O . PRO A 1 304 ? -15.268 -9.515 18.413 1.00 91.56 304 PRO A O 1
ATOM 2443 N N . ASN A 1 305 ? -16.710 -9.545 16.692 1.00 95.00 305 ASN A N 1
ATOM 2444 C CA . ASN A 1 305 ? -16.059 -10.630 15.968 1.00 95.00 305 ASN A CA 1
ATOM 2445 C C . ASN A 1 305 ? -15.198 -10.174 14.779 1.00 95.00 305 ASN A C 1
ATOM 2447 O O . ASN A 1 305 ? -14.635 -11.024 14.087 1.00 95.00 305 ASN A O 1
ATOM 2451 N N . ALA A 1 306 ? -15.064 -8.866 14.545 1.00 95.75 306 ALA A N 1
ATOM 2452 C CA . ALA A 1 306 ? -14.239 -8.336 13.466 1.00 95.75 306 ALA A CA 1
ATOM 2453 C C . ALA A 1 306 ? -12.735 -8.548 13.713 1.00 95.75 306 ALA A C 1
ATOM 2455 O O . ALA A 1 306 ? -12.282 -8.791 14.833 1.00 95.75 306 ALA A O 1
ATOM 2456 N N . THR A 1 307 ? -11.954 -8.459 12.633 1.00 97.06 307 THR A N 1
ATOM 2457 C CA . THR A 1 307 ? -10.486 -8.413 12.694 1.00 97.06 307 THR A CA 1
ATOM 2458 C C . THR A 1 307 ? -10.006 -6.979 12.504 1.00 97.06 307 THR A C 1
ATOM 2460 O O . THR A 1 307 ? -10.423 -6.322 11.553 1.00 97.06 307 THR A O 1
ATOM 2463 N N . TYR A 1 308 ? -9.128 -6.504 13.380 1.00 94.81 308 TYR A N 1
ATOM 2464 C CA . TYR A 1 308 ? -8.690 -5.111 13.441 1.00 94.81 308 TYR A CA 1
ATOM 2465 C C . TYR A 1 308 ? -7.252 -4.959 12.962 1.00 94.81 308 TYR A C 1
ATOM 2467 O O . TYR A 1 308 ? -6.373 -5.692 13.406 1.00 94.81 308 TYR A O 1
ATOM 2475 N N . VAL A 1 309 ? -7.017 -3.996 12.074 1.00 96.50 309 VAL A N 1
ATOM 2476 C CA . VAL A 1 309 ? -5.703 -3.686 11.501 1.00 96.50 309 VAL A CA 1
ATOM 2477 C C . VAL A 1 309 ? -5.417 -2.200 11.661 1.00 96.50 309 VAL A C 1
ATOM 2479 O O . VAL A 1 309 ? -6.252 -1.369 11.304 1.00 96.50 309 VAL A O 1
ATOM 2482 N N . GLY A 1 310 ? -4.239 -1.862 12.178 1.00 93.50 310 GLY A N 1
ATOM 2483 C CA . GLY A 1 310 ? -3.830 -0.478 12.416 1.00 93.50 310 GLY A CA 1
ATOM 2484 C C . GLY A 1 310 ? -2.756 -0.020 11.437 1.00 93.50 310 GLY A C 1
ATOM 2485 O O . GLY A 1 310 ? -1.775 -0.722 11.216 1.00 93.50 310 GLY A O 1
ATOM 2486 N N . PHE A 1 311 ? -2.900 1.174 10.876 1.00 94.25 311 PHE A N 1
ATOM 2487 C CA . PHE A 1 311 ? -1.849 1.867 10.134 1.00 94.25 311 PHE A CA 1
ATOM 2488 C C . PHE A 1 311 ? -1.451 3.111 10.918 1.00 94.25 311 PHE A C 1
ATOM 2490 O O . PHE A 1 311 ? -2.300 3.904 11.316 1.00 94.25 311 PHE A O 1
ATOM 2497 N N . THR A 1 312 ? -0.158 3.295 11.172 1.00 89.81 312 THR A N 1
ATOM 2498 C CA . THR A 1 312 ? 0.306 4.433 11.974 1.00 89.81 312 THR A CA 1
ATOM 2499 C C . THR A 1 312 ? 1.730 4.839 11.617 1.00 89.81 312 THR A C 1
ATOM 2501 O O . THR A 1 312 ? 2.551 4.002 11.244 1.00 89.81 312 THR A O 1
ATOM 2504 N N . GLY A 1 313 ? 2.020 6.139 11.722 1.00 87.88 313 GLY A N 1
ATOM 2505 C CA . GLY A 1 313 ? 3.391 6.662 11.688 1.00 87.88 313 GLY A CA 1
ATOM 2506 C C . GLY A 1 313 ? 4.099 6.635 13.046 1.00 87.88 313 GLY A C 1
ATOM 2507 O O . GLY A 1 313 ? 5.298 6.880 13.109 1.00 87.88 313 GLY A O 1
ATOM 2508 N N . THR A 1 314 ? 3.377 6.344 14.126 1.00 85.31 314 THR A N 1
ATOM 2509 C CA . THR A 1 314 ? 3.901 6.306 15.498 1.00 85.31 314 THR A CA 1
ATOM 2510 C C . THR A 1 314 ? 3.165 5.213 16.279 1.00 85.31 314 THR A C 1
ATOM 2512 O O . THR A 1 314 ? 2.088 5.478 16.822 1.00 85.31 314 THR A O 1
ATOM 2515 N N . PRO A 1 315 ? 3.658 3.964 16.289 1.00 82.06 315 PRO A N 1
ATOM 2516 C CA . PRO A 1 315 ? 3.047 2.910 17.089 1.00 82.06 315 PRO A CA 1
ATOM 2517 C C . PRO A 1 315 ? 3.304 3.182 18.578 1.00 82.06 315 PRO A C 1
ATOM 2519 O O . PRO A 1 315 ? 4.451 3.339 18.990 1.00 82.06 315 PRO A O 1
ATOM 2522 N N . ILE A 1 316 ? 2.232 3.263 19.365 1.00 83.06 316 ILE A N 1
ATOM 2523 C CA . ILE A 1 316 ? 2.266 3.333 20.835 1.00 83.06 316 ILE A CA 1
ATOM 2524 C C . ILE A 1 316 ? 1.664 2.047 21.407 1.00 83.06 316 ILE A C 1
ATOM 2526 O O . ILE A 1 316 ? 0.889 1.389 20.715 1.00 83.06 316 ILE A O 1
ATOM 2530 N N . ASP A 1 317 ? 1.963 1.698 22.659 1.00 79.69 317 ASP A N 1
ATOM 2531 C CA . ASP A 1 317 ? 1.518 0.426 23.262 1.00 79.69 317 ASP A CA 1
ATOM 2532 C C . ASP A 1 317 ? 0.000 0.231 23.177 1.00 79.69 317 ASP A C 1
ATOM 2534 O O . ASP A 1 317 ? -0.476 -0.818 22.747 1.00 79.69 317 ASP A O 1
ATOM 2538 N N . ALA A 1 318 ? -0.762 1.296 23.436 1.00 74.94 318 ALA A N 1
ATOM 2539 C CA . ALA A 1 318 ? -2.215 1.269 23.321 1.00 74.94 318 ALA A CA 1
ATOM 2540 C C . ALA A 1 318 ? -2.687 0.855 21.908 1.00 74.94 318 ALA A C 1
ATOM 2542 O O . ALA A 1 318 ? -3.675 0.136 21.765 1.00 74.94 318 ALA A O 1
ATOM 2543 N N . THR A 1 319 ? -1.989 1.277 20.843 1.00 78.00 319 THR A N 1
ATOM 2544 C CA . THR A 1 319 ? -2.284 0.851 19.462 1.00 78.00 319 THR A CA 1
ATOM 2545 C C . THR A 1 319 ? -2.116 -0.662 19.324 1.00 78.00 319 THR A C 1
ATOM 2547 O O . THR A 1 319 ? -2.966 -1.335 18.740 1.00 78.00 319 THR A O 1
ATOM 2550 N N . LEU A 1 320 ? -1.039 -1.211 19.884 1.00 85.19 320 LEU A N 1
ATOM 2551 C CA . LEU A 1 320 ? -0.729 -2.638 19.797 1.00 85.19 320 LEU A CA 1
ATOM 2552 C C . LEU A 1 320 ? -1.730 -3.485 20.590 1.00 85.19 320 LEU A C 1
ATOM 2554 O O . LEU A 1 320 ? -2.070 -4.594 20.172 1.00 85.19 320 LEU A O 1
ATOM 2558 N N . ASP A 1 321 ? -2.282 -2.944 21.676 1.00 84.00 321 ASP A N 1
ATOM 2559 C CA . ASP A 1 321 ? -3.331 -3.611 22.445 1.00 84.00 321 ASP A CA 1
ATOM 2560 C C . ASP A 1 321 ? -4.608 -3.836 21.631 1.00 84.00 321 ASP A C 1
ATOM 2562 O O . ASP A 1 321 ? -5.256 -4.874 21.788 1.00 84.00 321 ASP A O 1
ATOM 2566 N N . VAL A 1 322 ? -4.954 -2.915 20.733 1.00 83.81 322 VAL A N 1
ATOM 2567 C CA . VAL A 1 322 ? -6.174 -2.987 19.911 1.00 83.81 322 VAL A CA 1
ATOM 2568 C C . VAL A 1 322 ? -5.935 -3.782 18.633 1.00 83.81 322 VAL A C 1
ATOM 2570 O O . VAL A 1 322 ? -6.681 -4.708 18.311 1.00 83.81 322 VAL A O 1
ATOM 2573 N N . PHE A 1 323 ? -4.881 -3.433 17.899 1.00 90.81 323 PHE A N 1
ATOM 2574 C CA . PHE A 1 323 ? -4.656 -3.941 16.548 1.00 90.81 323 PHE A CA 1
ATOM 2575 C C . PHE A 1 323 ? -3.710 -5.142 16.516 1.00 90.81 323 PHE A C 1
ATOM 2577 O O . PHE A 1 323 ? -3.791 -5.946 15.594 1.00 90.81 323 PHE A O 1
ATOM 2584 N N . GLY A 1 324 ? -2.869 -5.328 17.534 1.00 91.75 324 GLY A N 1
ATOM 2585 C CA . GLY A 1 324 ? -1.817 -6.344 17.579 1.00 91.75 324 GLY A CA 1
ATOM 2586 C C . GLY A 1 324 ? -0.431 -5.780 17.268 1.00 91.75 324 GLY A C 1
ATOM 2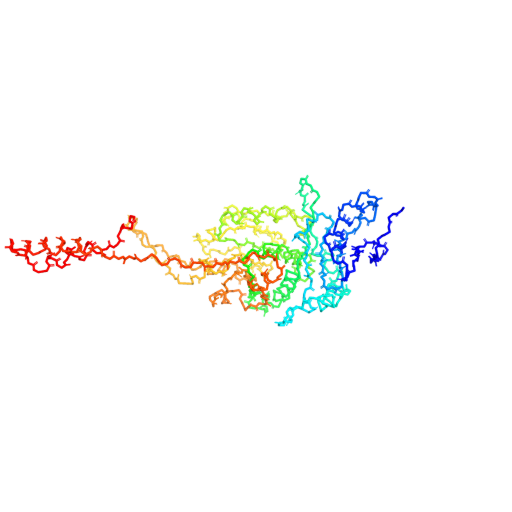587 O O . GLY A 1 324 ? -0.270 -4.600 16.951 1.00 91.75 324 GLY A O 1
ATOM 2588 N N . GLU A 1 325 ? 0.574 -6.650 17.358 1.00 95.31 325 GLU A N 1
ATOM 2589 C CA . GLU A 1 325 ? 1.989 -6.317 17.164 1.00 95.31 325 GLU A CA 1
ATOM 2590 C C . GLU A 1 325 ? 2.285 -5.700 15.786 1.00 95.31 325 GLU A C 1
ATOM 2592 O O . GLU A 1 325 ? 1.503 -5.811 14.835 1.00 95.31 325 GLU A O 1
ATOM 2597 N N . VAL A 1 326 ? 3.447 -5.052 15.668 1.00 96.00 326 VAL A N 1
ATOM 2598 C CA . VAL A 1 326 ? 3.920 -4.508 14.391 1.00 96.00 326 VAL A CA 1
ATOM 2599 C C . VAL A 1 326 ? 4.316 -5.656 13.462 1.00 96.00 326 VAL A C 1
ATOM 2601 O O . VAL A 1 326 ? 5.313 -6.335 13.685 1.00 96.00 326 VAL A O 1
ATOM 2604 N N . ILE A 1 327 ? 3.535 -5.855 12.402 1.00 97.12 327 ILE A N 1
ATOM 2605 C CA . ILE A 1 327 ? 3.721 -6.935 11.422 1.00 97.12 327 ILE A CA 1
ATOM 2606 C C . ILE A 1 327 ? 4.775 -6.578 10.377 1.00 97.12 327 ILE A C 1
ATOM 2608 O O . ILE A 1 327 ? 5.502 -7.443 9.886 1.00 97.12 327 ILE A O 1
ATOM 2612 N N . ASP A 1 328 ? 4.836 -5.302 10.011 1.00 95.94 328 ASP A N 1
ATOM 2613 C CA . ASP A 1 328 ? 5.848 -4.766 9.114 1.00 95.94 328 ASP A CA 1
ATOM 2614 C C . ASP A 1 328 ? 6.092 -3.295 9.439 1.00 95.94 328 ASP A C 1
ATOM 2616 O O . ASP A 1 328 ? 5.179 -2.577 9.872 1.00 95.94 328 ASP A O 1
ATOM 2620 N N . SER A 1 329 ? 7.327 -2.855 9.226 1.00 94.12 329 SER A N 1
ATOM 2621 C CA . SER A 1 329 ? 7.730 -1.472 9.422 1.00 94.12 329 SER A CA 1
ATOM 2622 C C . SER A 1 329 ? 8.454 -0.932 8.197 1.00 94.12 329 SER A C 1
ATOM 2624 O O . SER A 1 329 ? 9.210 -1.627 7.519 1.00 94.12 329 SER A O 1
ATOM 2626 N N . TYR A 1 330 ? 8.192 0.339 7.928 1.00 93.56 330 TYR A N 1
ATOM 2627 C CA . TYR A 1 330 ? 8.884 1.141 6.943 1.00 93.56 330 TYR A CA 1
ATOM 2628 C C . TYR A 1 330 ? 9.146 2.515 7.546 1.00 93.56 330 TYR A C 1
ATOM 2630 O O . TYR A 1 330 ? 8.251 3.355 7.659 1.00 93.56 330 TYR A O 1
ATOM 2638 N N . THR A 1 331 ? 10.365 2.703 8.024 1.00 91.12 331 THR A N 1
ATOM 2639 C CA . THR A 1 331 ? 10.751 3.823 8.879 1.00 91.12 331 THR A CA 1
ATOM 2640 C C . THR A 1 331 ? 11.001 5.106 8.087 1.00 91.12 331 THR A C 1
ATOM 2642 O O . THR A 1 331 ? 11.178 5.097 6.869 1.00 91.12 331 THR A O 1
ATOM 2645 N N . MET A 1 332 ? 11.043 6.249 8.782 1.00 88.69 332 MET A N 1
ATOM 2646 C CA . MET A 1 332 ? 11.402 7.529 8.152 1.00 88.69 332 MET A CA 1
ATOM 2647 C C . MET A 1 332 ? 12.807 7.491 7.538 1.00 88.69 332 MET A C 1
ATOM 2649 O O . MET A 1 332 ? 13.030 8.107 6.501 1.00 88.69 332 MET A O 1
ATOM 2653 N N . THR A 1 333 ? 13.742 6.760 8.152 1.00 88.25 333 THR A N 1
ATOM 2654 C CA . THR A 1 333 ? 15.106 6.596 7.634 1.00 88.25 333 THR A CA 1
ATOM 2655 C C . THR A 1 333 ? 15.099 5.877 6.287 1.00 88.25 333 THR A C 1
ATOM 2657 O O . THR A 1 333 ? 15.662 6.403 5.330 1.00 88.25 333 THR A O 1
ATOM 2660 N N . GLU A 1 334 ? 14.404 4.739 6.202 1.00 89.25 334 GLU A N 1
ATOM 2661 C CA . GLU A 1 334 ? 14.219 3.972 4.958 1.00 89.25 334 GLU A CA 1
ATOM 2662 C C . GLU A 1 334 ? 13.521 4.834 3.886 1.00 89.25 334 GLU A C 1
ATOM 2664 O O . GLU A 1 334 ? 14.004 4.978 2.768 1.00 89.25 334 GLU A O 1
ATOM 2669 N N . SER A 1 335 ? 12.444 5.536 4.255 1.00 91.12 335 SER A N 1
ATOM 2670 C CA . SER A 1 335 ? 11.689 6.413 3.345 1.00 91.12 335 SER A CA 1
ATOM 2671 C C . SER A 1 335 ? 12.509 7.567 2.754 1.00 91.12 335 SER A C 1
ATOM 2673 O O . SER A 1 335 ? 12.295 7.964 1.606 1.00 91.12 335 SER A O 1
ATOM 2675 N N . VAL A 1 336 ? 13.448 8.127 3.522 1.00 89.62 336 VAL A N 1
ATOM 2676 C CA . VAL A 1 336 ? 14.373 9.161 3.033 1.00 89.62 336 VAL A CA 1
ATOM 2677 C C . VAL A 1 336 ? 15.463 8.550 2.151 1.00 89.62 336 VAL A C 1
ATOM 2679 O O . VAL A 1 336 ? 15.796 9.134 1.122 1.00 89.62 336 VAL A O 1
ATOM 2682 N N . GLN A 1 337 ? 15.998 7.383 2.518 1.00 87.50 337 GLN A N 1
ATOM 2683 C CA . GLN A 1 337 ? 17.002 6.663 1.726 1.00 87.50 337 GLN A CA 1
ATOM 2684 C C . GLN A 1 337 ? 16.457 6.205 0.362 1.00 87.50 337 GLN A C 1
ATOM 2686 O O . GLN A 1 337 ? 17.177 6.208 -0.637 1.00 87.50 337 GLN A O 1
ATOM 2691 N N . ASP A 1 338 ? 15.172 5.869 0.302 1.00 88.62 338 ASP A N 1
ATOM 2692 C CA . ASP A 1 338 ? 14.464 5.504 -0.925 1.00 88.62 338 ASP A CA 1
ATOM 2693 C C . ASP A 1 338 ? 14.002 6.705 -1.766 1.00 88.62 338 ASP A C 1
ATOM 2695 O O . ASP A 1 338 ? 13.334 6.514 -2.783 1.00 88.62 338 ASP A O 1
ATOM 2699 N N . GLU A 1 339 ? 14.333 7.936 -1.356 1.00 88.44 339 GLU A N 1
ATOM 2700 C CA . GLU A 1 339 ? 13.900 9.180 -2.010 1.00 88.44 339 GLU A CA 1
ATOM 2701 C C . GLU A 1 339 ? 12.362 9.309 -2.106 1.00 88.44 339 GLU A C 1
ATOM 2703 O O . GLU A 1 339 ? 11.830 10.029 -2.951 1.00 88.44 339 GLU A O 1
ATOM 2708 N N . ILE A 1 340 ? 11.618 8.617 -1.234 1.00 88.38 340 ILE A N 1
ATOM 2709 C CA . ILE A 1 340 ? 10.152 8.699 -1.175 1.00 88.38 340 ILE A CA 1
ATOM 2710 C C . ILE A 1 340 ? 9.711 9.954 -0.424 1.00 88.38 340 ILE A C 1
ATOM 2712 O O . ILE A 1 340 ? 8.737 10.601 -0.809 1.00 88.38 340 ILE A O 1
ATOM 2716 N N . THR A 1 341 ? 10.411 10.284 0.661 1.00 86.94 341 THR A N 1
ATOM 2717 C CA . THR A 1 341 ? 10.146 11.470 1.483 1.00 86.94 341 THR A CA 1
ATOM 2718 C C . THR A 1 341 ? 11.356 12.383 1.524 1.00 86.94 341 THR A C 1
ATOM 2720 O O . THR A 1 341 ? 12.495 11.925 1.588 1.00 86.94 341 THR A O 1
ATOM 2723 N N . VAL A 1 342 ? 11.107 13.689 1.569 1.00 84.81 342 VAL A N 1
ATOM 2724 C CA . VAL A 1 342 ? 12.163 14.691 1.730 1.00 84.81 342 VAL A CA 1
ATOM 2725 C C . VAL A 1 342 ? 12.762 14.648 3.138 1.00 84.81 342 VAL A C 1
ATOM 2727 O O . VAL A 1 342 ? 12.063 14.401 4.123 1.00 84.81 342 VAL A O 1
ATOM 2730 N N . ARG A 1 343 ? 14.066 14.918 3.245 1.00 82.88 343 ARG A N 1
ATOM 2731 C CA . ARG A 1 343 ? 14.743 15.043 4.540 1.00 82.88 343 ARG A CA 1
ATOM 2732 C C . ARG A 1 343 ? 14.242 16.295 5.264 1.00 82.88 343 ARG A C 1
ATOM 2734 O O . ARG A 1 343 ? 14.282 17.392 4.715 1.00 82.88 343 ARG A O 1
ATOM 2741 N N . ILE A 1 344 ? 13.842 16.130 6.522 1.00 79.31 344 ILE A N 1
ATOM 2742 C CA . ILE A 1 344 ? 13.494 17.241 7.411 1.00 79.31 344 ILE A CA 1
ATOM 2743 C C . ILE A 1 344 ? 14.760 17.670 8.153 1.00 79.31 344 ILE A C 1
ATOM 2745 O O . ILE A 1 344 ? 15.403 16.853 8.811 1.00 79.31 344 ILE A O 1
ATOM 2749 N N . VAL A 1 345 ? 15.121 18.948 8.042 1.00 78.00 345 VAL A N 1
ATOM 2750 C CA . VAL A 1 345 ? 16.204 19.561 8.820 1.00 78.00 345 VAL A CA 1
ATOM 2751 C C . VAL A 1 345 ? 15.566 20.481 9.851 1.00 78.00 345 VAL A C 1
ATOM 2753 O O . VAL A 1 345 ? 14.838 21.401 9.489 1.00 78.00 345 VAL A O 1
ATOM 2756 N N . TYR A 1 346 ? 15.809 20.211 11.133 1.00 78.81 346 TYR A N 1
ATOM 2757 C CA . TYR A 1 346 ? 15.324 21.049 12.224 1.00 78.81 346 TYR A CA 1
ATOM 2758 C C . TYR A 1 346 ? 16.395 22.069 12.615 1.00 78.81 346 TYR A C 1
ATOM 2760 O O . TYR A 1 346 ? 17.466 21.695 13.092 1.00 78.81 346 TYR A O 1
ATOM 2768 N N . GLU A 1 347 ? 16.097 23.353 12.429 1.00 79.38 347 GLU A N 1
ATOM 2769 C CA . GLU A 1 347 ? 16.905 24.459 12.942 1.00 79.38 347 GLU A CA 1
ATOM 2770 C C . GLU A 1 347 ? 16.220 25.021 14.196 1.00 79.38 347 GLU A C 1
ATOM 2772 O O . GLU A 1 347 ? 15.257 25.784 14.116 1.00 79.38 347 GLU A O 1
ATOM 2777 N N . GLY A 1 348 ? 16.695 24.617 15.376 1.00 78.81 348 GLY A N 1
ATOM 2778 C CA . GLY A 1 348 ? 16.192 25.147 16.640 1.00 78.81 348 GLY A CA 1
ATOM 2779 C C . GLY A 1 348 ? 16.625 26.599 16.831 1.00 78.81 348 GLY A C 1
ATOM 2780 O O . GLY A 1 348 ? 17.798 26.865 17.084 1.00 78.81 348 GLY A O 1
ATOM 2781 N N . ARG A 1 349 ? 15.685 27.543 16.750 1.00 77.12 349 ARG A N 1
ATOM 2782 C CA . ARG A 1 349 ? 15.942 28.954 17.069 1.00 77.12 349 ARG A CA 1
ATOM 2783 C C . ARG A 1 349 ? 15.577 29.222 18.521 1.00 77.12 349 ARG A C 1
ATOM 2785 O O . ARG A 1 349 ? 14.406 29.362 18.858 1.00 77.12 349 ARG A O 1
ATOM 2792 N N . ALA A 1 350 ? 16.584 29.299 19.384 1.00 73.44 350 ALA A N 1
ATOM 2793 C CA . ALA A 1 350 ? 16.388 29.800 20.736 1.00 73.44 350 ALA A CA 1
ATOM 2794 C C . ALA A 1 350 ? 16.208 31.323 20.671 1.00 73.44 350 ALA A C 1
ATOM 2796 O O . ALA A 1 350 ? 17.168 32.057 20.427 1.00 73.44 350 ALA A O 1
ATOM 2797 N N . ALA A 1 351 ? 14.98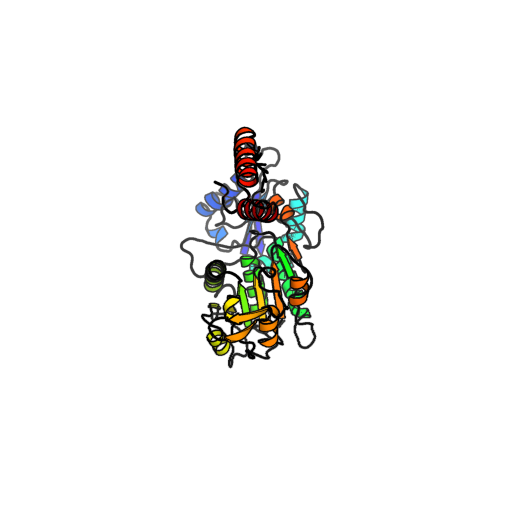3 31.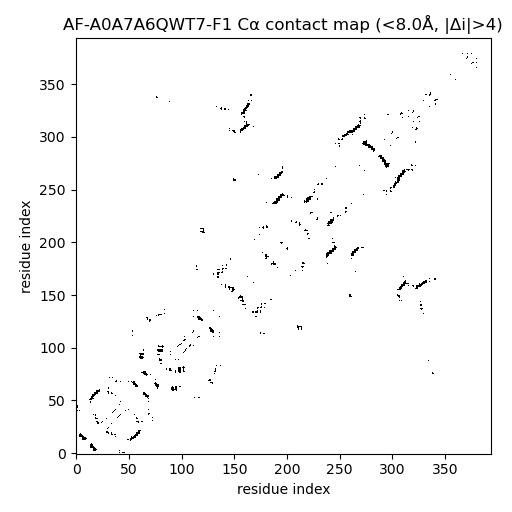804 20.886 1.00 70.50 351 ALA A N 1
ATOM 2798 C CA . ALA A 1 351 ? 14.778 33.207 21.211 1.00 70.50 351 ALA A CA 1
ATOM 2799 C C . ALA A 1 351 ? 15.441 33.458 22.572 1.00 70.50 351 ALA A C 1
ATOM 2801 O O . ALA A 1 351 ? 15.005 32.927 23.593 1.00 70.50 351 ALA A O 1
ATOM 2802 N N . LYS A 1 352 ? 16.538 34.220 22.591 1.00 67.31 352 LYS A N 1
ATOM 2803 C CA . LYS A 1 352 ? 17.116 34.700 23.847 1.00 67.31 352 LYS A CA 1
ATOM 2804 C C . LYS A 1 352 ? 16.173 35.761 24.400 1.00 67.31 352 LYS A C 1
ATOM 2806 O O . LYS A 1 352 ? 16.241 36.915 23.991 1.00 67.31 352 LYS A O 1
ATOM 2811 N N . VAL A 1 353 ? 15.280 35.358 25.296 1.00 67.94 353 VAL A N 1
ATOM 2812 C CA . VAL A 1 353 ? 14.489 36.296 26.094 1.00 67.94 353 VAL A CA 1
ATOM 2813 C C . VAL A 1 353 ? 15.439 36.876 27.137 1.00 67.94 353 VAL A C 1
ATOM 2815 O O . VAL A 1 353 ? 15.772 36.220 28.120 1.00 67.94 353 VAL A O 1
ATOM 2818 N N . ILE A 1 354 ? 15.965 38.065 26.860 1.00 72.75 354 ILE A N 1
ATOM 2819 C CA . ILE A 1 354 ? 16.780 38.821 27.810 1.00 72.75 354 ILE A CA 1
ATOM 2820 C C . ILE A 1 354 ? 15.825 39.769 28.528 1.00 72.75 354 ILE A C 1
ATOM 2822 O O . ILE A 1 354 ? 15.089 40.507 27.876 1.00 72.75 354 ILE A O 1
ATOM 2826 N N . LEU A 1 355 ? 15.812 39.716 29.860 1.00 71.06 355 LEU A N 1
ATOM 2827 C CA . LEU A 1 355 ? 15.069 40.676 30.669 1.00 71.06 355 LEU A CA 1
ATOM 2828 C C . LEU A 1 355 ? 15.691 42.060 30.474 1.00 71.06 355 LEU A C 1
ATOM 2830 O O . LEU A 1 355 ? 16.902 42.223 30.627 1.00 71.06 355 LEU A O 1
ATOM 2834 N N . ASP A 1 356 ? 14.867 43.043 30.134 1.00 77.88 356 ASP A N 1
ATOM 2835 C CA . ASP A 1 356 ? 15.295 44.436 30.105 1.00 77.88 356 ASP A CA 1
ATOM 2836 C C . ASP A 1 356 ? 15.492 44.914 31.551 1.00 77.88 356 ASP A C 1
ATOM 2838 O O . ASP A 1 356 ? 14.524 45.079 32.297 1.00 77.88 356 ASP A O 1
ATOM 2842 N N . SER A 1 357 ? 16.751 45.101 31.958 1.00 80.94 357 SER A N 1
ATOM 2843 C CA . SER A 1 357 ? 17.110 45.530 33.314 1.00 80.94 357 SER A CA 1
ATOM 2844 C C . SER A 1 357 ? 16.432 46.843 33.707 1.00 80.94 357 SER A C 1
ATOM 2846 O O . SER A 1 357 ? 16.042 46.990 34.859 1.00 80.94 357 SER A O 1
ATOM 2848 N N . SER A 1 358 ? 16.207 47.755 32.752 1.00 82.12 358 SER A N 1
ATOM 2849 C CA . SER A 1 358 ? 15.540 49.033 33.030 1.00 82.12 358 SER A CA 1
ATOM 2850 C C . SER A 1 358 ? 14.068 48.846 33.404 1.00 82.12 358 SER A C 1
ATOM 2852 O O . SER A 1 358 ? 13.563 49.484 34.325 1.00 82.12 358 SER A O 1
ATOM 2854 N N . LYS A 1 359 ? 13.379 47.907 32.744 1.00 80.25 359 LYS A N 1
ATOM 2855 C CA . LYS A 1 359 ? 11.993 47.555 33.075 1.00 80.25 359 LYS A CA 1
ATOM 2856 C C . LYS A 1 359 ? 11.883 46.787 34.377 1.00 80.25 359 LYS A C 1
ATOM 2858 O O . LYS A 1 359 ? 10.890 46.939 35.082 1.00 80.25 359 LYS A O 1
ATOM 2863 N N . LEU A 1 360 ? 12.895 45.995 34.708 1.00 80.12 360 LEU A N 1
ATOM 2864 C CA . LEU A 1 360 ? 12.946 45.284 35.976 1.00 80.12 360 LEU A CA 1
ATOM 2865 C C . LEU A 1 360 ? 13.070 46.269 37.150 1.00 80.12 360 LEU A C 1
ATOM 2867 O O . LEU A 1 360 ? 12.292 46.171 38.094 1.00 80.12 360 LEU A O 1
ATOM 2871 N N . GLU A 1 361 ? 13.934 47.281 37.029 1.00 83.56 361 GLU A N 1
ATOM 2872 C CA . GLU A 1 361 ? 14.058 48.369 38.012 1.00 83.56 361 GLU A CA 1
ATOM 2873 C C . GLU A 1 361 ? 12.764 49.197 38.148 1.00 83.56 361 GLU A C 1
ATOM 2875 O O . GLU A 1 361 ? 12.350 49.512 39.264 1.00 83.56 361 GLU A O 1
ATOM 2880 N N . GLU A 1 362 ? 12.078 49.521 37.040 1.00 84.38 362 GLU A N 1
ATOM 2881 C CA . GLU A 1 362 ? 10.770 50.204 37.082 1.00 84.38 362 GLU A CA 1
ATOM 2882 C C . GLU A 1 362 ? 9.721 49.396 37.869 1.00 84.38 362 GLU A C 1
ATOM 2884 O O . GLU A 1 362 ? 8.979 49.954 38.681 1.00 84.38 362 GLU A O 1
ATOM 2889 N N . VAL A 1 363 ? 9.663 48.081 37.637 1.00 83.12 363 VAL A N 1
ATOM 2890 C CA . VAL A 1 363 ? 8.718 47.176 38.308 1.00 83.12 363 VAL A CA 1
ATOM 2891 C C . VAL A 1 363 ? 9.055 47.028 39.791 1.00 83.12 363 VAL A C 1
ATOM 2893 O O . VAL A 1 363 ? 8.149 47.047 40.626 1.00 83.12 363 VAL A O 1
ATOM 2896 N N . GLU A 1 364 ? 10.335 46.902 40.141 1.00 84.56 364 GLU A N 1
ATOM 2897 C CA . GLU A 1 364 ? 10.777 46.845 41.538 1.00 84.56 364 GLU A CA 1
ATOM 2898 C C . GLU A 1 364 ? 10.409 48.126 42.288 1.00 84.56 364 GLU A C 1
ATOM 2900 O O . GLU A 1 364 ? 9.770 48.054 43.341 1.00 84.56 364 GLU A O 1
ATOM 2905 N N . LYS A 1 365 ? 10.688 49.292 41.695 1.00 86.19 365 LYS A N 1
ATOM 2906 C CA . LYS A 1 365 ? 10.347 50.591 42.281 1.00 86.19 365 LYS A CA 1
ATOM 2907 C C . LYS A 1 365 ? 8.841 50.767 42.490 1.00 86.19 365 LYS A C 1
ATOM 2909 O O . LYS A 1 365 ? 8.423 51.255 43.537 1.00 86.19 365 LYS A O 1
ATOM 2914 N N . TYR A 1 366 ? 8.014 50.340 41.533 1.00 86.00 366 TYR A N 1
ATOM 2915 C CA . TYR A 1 366 ? 6.555 50.365 41.676 1.00 86.00 366 TYR A CA 1
ATOM 2916 C C . TYR A 1 366 ? 6.085 49.570 42.905 1.00 86.00 366 TYR A C 1
ATOM 2918 O O . TYR A 1 366 ? 5.276 50.058 43.696 1.00 86.00 366 TYR A O 1
ATOM 2926 N N . TYR A 1 367 ? 6.618 48.361 43.108 1.00 84.94 367 TYR A N 1
ATOM 2927 C CA . TYR A 1 367 ? 6.240 47.545 44.261 1.00 84.94 367 TYR A CA 1
ATOM 2928 C C . TYR A 1 367 ? 6.787 48.090 45.589 1.00 84.94 367 TYR A C 1
ATOM 2930 O O . TYR A 1 367 ? 6.103 47.961 46.606 1.00 84.94 367 TYR A O 1
ATOM 2938 N N . GLU A 1 368 ? 7.956 48.738 45.594 1.00 84.56 368 GLU A N 1
ATOM 2939 C CA . GLU A 1 368 ? 8.456 49.471 46.767 1.00 84.56 368 GLU A CA 1
ATOM 2940 C C . GLU A 1 368 ? 7.544 50.649 47.140 1.00 84.56 368 GLU A C 1
ATOM 294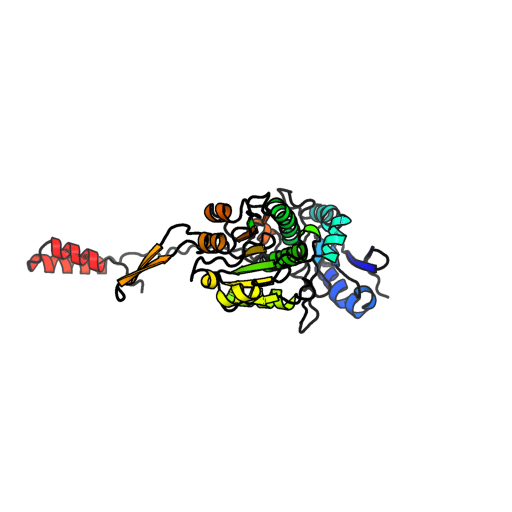2 O O . GLU A 1 368 ? 7.218 50.838 48.314 1.00 84.56 368 GLU A O 1
ATOM 2947 N N . GLU A 1 369 ? 7.070 51.420 46.157 1.00 85.94 369 GLU A N 1
ATOM 2948 C CA . GLU A 1 369 ? 6.107 52.504 46.380 1.00 85.94 369 GLU A CA 1
ATOM 2949 C C . GLU A 1 369 ? 4.778 51.972 46.942 1.00 85.94 369 GLU A C 1
ATOM 2951 O O . GLU A 1 369 ? 4.247 52.533 47.904 1.00 85.94 369 GLU A O 1
ATOM 2956 N N . CYS A 1 370 ? 4.267 50.850 46.422 1.00 83.69 370 CYS A N 1
ATOM 2957 C CA . CYS A 1 370 ? 3.064 50.206 46.957 1.00 83.69 370 CYS A CA 1
ATOM 2958 C C . CYS A 1 370 ? 3.242 49.713 48.401 1.00 83.69 370 CYS A C 1
ATOM 2960 O O . CYS A 1 370 ? 2.318 49.856 49.209 1.00 83.69 370 CYS A O 1
ATOM 2962 N N . ALA A 1 371 ? 4.407 49.152 48.739 1.00 82.69 371 ALA A N 1
ATOM 2963 C CA . ALA A 1 371 ? 4.725 48.723 50.100 1.00 82.69 371 ALA A CA 1
ATOM 2964 C C . ALA A 1 371 ? 4.777 49.921 51.062 1.00 82.69 371 ALA A C 1
ATOM 2966 O O . ALA A 1 371 ? 4.146 49.898 52.120 1.00 82.69 371 ALA A O 1
ATOM 2967 N N . ASN A 1 372 ? 5.434 51.013 50.655 1.00 83.56 372 ASN A N 1
ATOM 2968 C CA . ASN A 1 372 ? 5.499 52.256 51.429 1.00 83.56 372 ASN A CA 1
ATOM 2969 C C . ASN A 1 372 ? 4.122 52.921 51.605 1.00 83.56 372 ASN A C 1
ATOM 2971 O O . ASN A 1 372 ? 3.871 53.561 52.625 1.00 83.56 372 ASN A O 1
ATOM 2975 N N . ALA A 1 373 ? 3.210 52.740 50.645 1.00 82.25 373 ALA A N 1
ATOM 2976 C CA . ALA A 1 373 ? 1.823 53.197 50.725 1.00 82.25 373 ALA A CA 1
ATOM 2977 C C . ALA A 1 373 ? 0.918 52.314 51.616 1.00 82.25 373 ALA A C 1
ATOM 2979 O O . ALA A 1 373 ? -0.268 52.613 51.761 1.00 82.25 373 ALA A O 1
ATOM 2980 N N . GLY A 1 374 ? 1.456 51.253 52.234 1.00 78.69 374 GLY A N 1
ATOM 2981 C CA . GLY A 1 374 ? 0.749 50.409 53.204 1.00 78.69 374 GLY A CA 1
ATOM 2982 C C . GLY A 1 374 ? 0.139 49.124 52.634 1.00 78.69 374 GLY A C 1
ATOM 2983 O O . GLY A 1 374 ? -0.672 48.488 53.310 1.00 78.69 374 GLY A O 1
ATOM 2984 N N . THR A 1 375 ? 0.511 48.725 51.414 1.00 82.31 375 THR A N 1
ATOM 2985 C CA . THR A 1 375 ? 0.100 47.433 50.836 1.00 82.31 375 THR A CA 1
ATOM 2986 C C . THR A 1 375 ? 0.814 46.296 51.564 1.00 82.31 375 THR A C 1
ATOM 2988 O O . THR A 1 375 ? 2.024 46.362 51.776 1.00 82.31 375 THR A O 1
ATOM 2991 N N . ASN A 1 376 ? 0.089 45.241 51.950 1.00 81.75 376 ASN A N 1
ATOM 2992 C CA . ASN A 1 376 ? 0.711 44.117 52.650 1.00 81.75 376 ASN A CA 1
ATOM 2993 C C . ASN A 1 376 ? 1.513 43.217 51.685 1.00 81.75 376 ASN A C 1
ATOM 2995 O O . ASN A 1 376 ? 1.234 43.153 50.486 1.00 81.75 376 ASN A O 1
ATOM 2999 N N . GLU A 1 377 ? 2.507 42.493 52.209 1.00 78.38 377 GLU A N 1
ATOM 3000 C CA . GLU A 1 377 ? 3.380 41.625 51.398 1.00 78.38 377 GLU A CA 1
ATOM 3001 C C . GLU A 1 377 ? 2.605 40.554 50.617 1.00 78.38 377 GLU A C 1
ATOM 3003 O O . GLU A 1 377 ? 2.972 40.210 49.494 1.00 78.38 377 GLU A O 1
ATOM 3008 N N . TRP A 1 378 ? 1.502 40.055 51.181 1.00 79.50 378 TRP A N 1
ATOM 3009 C CA . TRP A 1 378 ? 0.680 39.022 50.554 1.00 79.50 378 TRP A CA 1
ATOM 3010 C C . TRP A 1 378 ? -0.010 39.522 49.273 1.00 79.50 378 TRP A C 1
ATOM 3012 O O . TRP A 1 378 ? -0.022 38.822 48.263 1.00 79.50 378 TRP A O 1
ATOM 3022 N N . GLN A 1 379 ? -0.519 40.756 49.276 1.00 79.12 379 GLN A N 1
ATOM 3023 C CA . GLN A 1 379 ? -1.137 41.403 48.114 1.00 79.12 379 GLN A CA 1
ATOM 3024 C C . GLN A 1 379 ? -0.116 41.692 47.006 1.00 79.12 379 GLN A C 1
ATOM 3026 O O . GLN A 1 379 ? -0.432 41.570 45.820 1.00 79.12 379 GLN A O 1
ATOM 3031 N N . ILE A 1 380 ? 1.116 42.046 47.381 1.00 80.19 380 ILE A N 1
ATOM 3032 C CA . ILE A 1 380 ? 2.220 42.246 46.434 1.00 80.19 380 ILE A CA 1
ATOM 3033 C C . ILE A 1 380 ? 2.596 40.916 45.763 1.00 80.19 380 ILE A C 1
ATOM 3035 O O . ILE A 1 380 ? 2.758 40.871 44.543 1.00 80.19 380 ILE A O 1
ATOM 3039 N N . ASP A 1 381 ? 2.693 39.828 46.531 1.00 80.81 381 ASP A N 1
ATOM 3040 C CA . ASP A 1 381 ? 3.025 38.499 46.003 1.00 80.81 381 ASP A CA 1
ATOM 3041 C C . ASP A 1 381 ? 1.915 37.929 45.098 1.00 80.81 381 ASP A C 1
ATOM 3043 O O . ASP A 1 381 ? 2.205 37.401 44.021 1.00 80.81 381 ASP A O 1
ATOM 3047 N N . GLU A 1 382 ? 0.638 38.104 45.459 1.00 81.00 382 GLU A N 1
ATOM 3048 C CA . GLU A 1 382 ? -0.487 37.756 44.577 1.00 81.00 382 GLU A CA 1
ATOM 3049 C C . GLU A 1 382 ? -0.458 38.541 43.258 1.00 81.00 382 GLU A C 1
ATOM 3051 O O . GLU A 1 382 ? -0.613 37.950 42.189 1.00 81.00 382 GLU A O 1
ATOM 3056 N N . SER A 1 383 ? -0.205 39.854 43.307 1.00 80.38 383 SER A N 1
ATOM 3057 C CA . SER A 1 383 ? -0.115 40.700 42.109 1.00 80.38 383 SER A CA 1
ATOM 3058 C C . SER A 1 383 ? 1.029 40.267 41.184 1.00 80.38 383 SER A C 1
ATOM 3060 O O . SER A 1 383 ? 0.835 40.129 39.971 1.00 80.38 383 SER A O 1
ATOM 3062 N N . LYS A 1 384 ? 2.208 39.957 41.745 1.00 79.50 384 LYS A N 1
ATOM 3063 C CA . LYS A 1 384 ? 3.345 39.421 40.980 1.00 79.50 384 LYS A CA 1
ATOM 3064 C C . LYS A 1 384 ? 2.992 38.092 40.310 1.00 79.50 384 LYS A C 1
ATOM 3066 O O . LYS A 1 384 ? 3.289 37.912 39.132 1.00 79.50 384 LYS A O 1
ATOM 3071 N N . LYS A 1 385 ? 2.304 37.186 41.013 1.00 77.88 385 LYS A N 1
ATOM 3072 C CA . LYS A 1 385 ? 1.856 35.891 40.463 1.00 77.88 385 LYS A CA 1
ATOM 3073 C C . LYS A 1 385 ? 0.801 36.043 39.365 1.00 77.88 385 LYS A C 1
ATOM 3075 O O . LYS A 1 385 ? 0.883 35.352 38.348 1.00 77.88 385 LYS A O 1
ATOM 3080 N N . ALA A 1 386 ? -0.147 36.963 39.536 1.00 74.19 386 ALA A N 1
ATOM 3081 C CA . ALA A 1 386 ? -1.163 37.277 38.532 1.00 74.19 386 ALA A CA 1
ATOM 3082 C C . ALA A 1 386 ? -0.563 37.914 37.265 1.00 74.19 386 ALA A C 1
ATOM 3084 O O . ALA A 1 386 ? -1.053 37.682 36.166 1.00 74.19 386 ALA A O 1
ATOM 3085 N N . THR A 1 387 ? 0.520 38.682 37.405 1.00 68.38 387 THR A N 1
ATOM 3086 C CA . THR A 1 387 ? 1.193 39.351 36.276 1.00 68.38 387 THR A CA 1
ATOM 3087 C C . THR A 1 387 ? 2.227 38.444 35.594 1.00 68.38 387 THR A C 1
ATOM 3089 O O . THR A 1 387 ? 2.461 38.558 34.395 1.00 68.38 387 THR A O 1
ATOM 3092 N N . ALA A 1 388 ? 2.814 37.491 36.328 1.00 65.00 388 ALA A N 1
ATOM 3093 C CA . ALA A 1 388 ? 3.777 36.515 35.808 1.00 65.00 388 ALA A CA 1
ATOM 3094 C C . ALA A 1 388 ? 3.142 35.390 34.969 1.00 65.00 388 ALA A C 1
ATOM 3096 O O . ALA A 1 388 ? 3.856 34.556 34.403 1.00 65.00 388 ALA A O 1
ATOM 3097 N N . THR A 1 389 ? 1.811 35.332 34.869 1.00 57.97 389 THR A N 1
ATOM 3098 C CA . THR A 1 389 ? 1.146 34.387 33.970 1.00 57.97 389 THR A CA 1
ATOM 3099 C C . THR A 1 389 ? 1.346 34.864 32.528 1.00 57.97 389 THR A C 1
ATOM 3101 O O . THR A 1 389 ? 0.704 35.810 32.082 1.00 57.97 389 THR A O 1
ATOM 3104 N N . MET A 1 390 ? 2.279 34.225 31.809 1.00 52.59 390 MET A N 1
ATOM 3105 C CA . MET A 1 390 ? 2.606 34.475 30.395 1.00 52.59 390 MET A CA 1
ATOM 3106 C C . MET A 1 390 ? 1.378 34.303 29.479 1.00 52.59 390 MET A C 1
ATOM 3108 O O . MET A 1 390 ? 1.217 33.272 28.833 1.00 52.59 390 MET A O 1
ATOM 3112 N N . ASN A 1 391 ? 0.521 35.319 29.396 1.00 48.41 391 ASN A N 1
ATOM 3113 C CA . ASN A 1 391 ? -0.609 35.364 28.462 1.00 48.41 391 ASN A CA 1
ATOM 3114 C C . ASN A 1 391 ? -0.359 36.272 27.248 1.00 48.41 391 ASN A C 1
ATOM 3116 O O . ASN A 1 391 ? -1.231 36.398 26.394 1.00 48.41 391 ASN A O 1
ATOM 3120 N N . ALA A 1 392 ? 0.825 36.873 27.126 1.00 43.88 392 ALA A N 1
ATOM 3121 C CA . ALA A 1 392 ? 1.197 37.639 25.944 1.00 43.88 392 ALA A CA 1
ATOM 3122 C C . ALA A 1 392 ? 2.699 37.510 25.674 1.00 43.88 392 ALA A C 1
ATOM 3124 O O . ALA A 1 392 ? 3.522 38.152 26.320 1.00 43.88 392 ALA A O 1
ATOM 3125 N N . VAL A 1 393 ? 3.046 36.667 24.702 1.00 42.41 393 VAL A N 1
ATOM 3126 C CA . VAL A 1 393 ? 4.249 36.882 23.896 1.00 42.41 393 VAL A CA 1
ATOM 3127 C C . VAL A 1 393 ? 3.801 37.850 22.802 1.00 42.41 393 VAL A C 1
ATOM 3129 O O . VAL A 1 393 ? 2.992 37.457 21.961 1.00 42.41 393 VAL A O 1
ATOM 3132 N N . LEU A 1 394 ? 4.225 39.114 22.876 1.00 36.94 394 LEU A N 1
ATOM 3133 C CA . LEU A 1 394 ? 4.099 40.054 21.756 1.00 36.94 394 LEU A CA 1
ATOM 3134 C C . LEU A 1 394 ? 5.276 39.871 20.800 1.00 36.94 394 LEU A C 1
ATOM 3136 O O . LEU A 1 394 ? 6.424 39.823 21.302 1.00 36.94 394 LEU A O 1
#